Protein 4BA3 (pdb70)

Organism: Mus musculus (NCBI:txid10090)

Solvent-accessible surface area: 18874 Å² total

Secondary structure (P-SEA, 3-state):
ccccccccaaaaaaaaacccaaaaaaaaaaaaaaaacccccaaaaaaaacaaaaaaaaaaccccaaaaaaaaaaaaaaaaccaaaaaaaaaacaaaaaaaacccccaaaaaaaaaaaaaaaaccaaaaaaaaaacaaaaaaaaacccccccccaaaaaaaaaaaaaaaccccccccaaaaaaaaaaaaaaaacccaaaaaaaaaaaaaaacccaaaaaaaaaacaaaaaaaaaacccaaaaaaaaaaaaaaaaccaaaaaaaaaaccccaaaaaaacccaaaaaaaaaaaaaaaaccaaaaaaaaaacaaaaaaaaaacccaaaaaaaaaaaaaaaacccaaaaaaaaaacaaaaaaaacccccaaaaaaaaaaaaaaaaaaaaacaaaaaaaaaaaaaaaaaaaaaaacccaaaaaaaaaaaaccc/cccccc

Sequence (433 aa):
NQGTVNWSVEDIVKGINSNNLESQLQATQAARKLLSREKQPPIDNIIRAGLIPKFVSFLGKTDCSPIQFESAWALTNIASGTSEQTKAVVDGGAIPAFISLLASPHAHISEQAVWALGNIAGDGSAFRDLVIKHGAIDPLLALLAVPDLSTLACGYLRNLTWTLSNLCRNKNPAPPLDAVEQILPTLVRLLHHNDPEVLADSCWAISYLTDGPNERIEMVVKKGVVPQLVKLLGATELPIVTPALRAIGNIVTGTDEQTQKVIDAGALAVFPSLLTNPKTNIQKEATWTMSNITAGRQDQIQQVVNHGLVPFLVGVLSKADFKTQKEAAWAITNYTSGGTVEQIVYLVHCGIIEPLMNLLSAKDTKIIQVILDAISNIFQAAEKLGETEKLSIMIEECGGLDKIEALQRHENESVYKASLNLIEKYFLGKRKY

InterPro domains:
  IPR000225 Armadillo [PF00514] (109-149)
  IPR000225 Armadillo [PF00514] (151-190)
  IPR000225 Armadillo [PF00514] (248-280)
  IPR000225 Armadillo [PF00514] (283-321)
  IPR000225 Armadillo [PF00514] (324-364)
  IPR000225 Armadillo [PF00514] (367-405)
  IPR000225 Armadillo [PF00514] (410-447)
  IPR000225 Armadillo [PS50176] (119-162)
  IPR000225 Armadillo [PS50176] (162-204)
  IPR000225 Armadillo [PS50176] (204-230)
  IPR000225 Armadillo [PS50176] (251-293)
  IPR000225 Armadillo [PS50176] (293-335)
  IPR000225 Armadillo [PS50176] (335-377)
  IPR000225 Armadillo [SM00185] (108-149)
  IPR000225 Armadillo [SM00185] (151-191)
  IPR000225 Armadillo [SM00185] (193-231)
  IPR000225 Armadillo [SM00185] (241-280)
  IPR000225 Armadillo [SM00185] (282-322)
  IPR000225 Armadillo [SM00185] (324-364)
  IPR000225 Armadillo [SM00185] (366-406)

Radius of gyration: 27.97 Å; Cα contacts (8 Å, |Δi|>4): 649; chains: 2; bounding box: 37×76×72 Å

GO terms:
  GO:0010494 cytoplasmic stress granule (C, IDA)
  GO:0005515 protein binding (F, IPI)
  GO:0061608 nuclear import signal receptor activity (F, IDA)
  GO:0006606 protein import into nucleus (P, IDA)
  GO:1903902 positive regulation of viral life cycle (P, IMP)
  GO:0075506 entry of viral genome into host nucleus through nuclear pore complex via importin (P, IMP)
  GO:0005654 nucleoplasm (C, TAS)
  GO:0005829 cytosol (C, TAS)
  GO:0140297 DNA-binding transcription factor binding (F, IPI)
  GO:0098978 glutamatergic synapse (C, IDA)
  GO:0098978 glutamatergic synapse (C, IMP)
  GO:0014069 postsynaptic density (C, IDA)
  GO:0099527 postsynapse to nucleus signaling pathway (P, IDA)
  GO:0099527 postsynapse to nucleus signaling pathway (P, IMP)
  GO:0014069 postsynaptic density (C, IEP)

B-factor: mean 40.51, std 19.0, range [18.35, 139.95]

Foldseek 3Di:
DCQLEPDDLVCLLVQLPDPDPVSPLSSLLSLLNLLPDPPDRPLVSNLVSVCLLSLLVQCPPLVDVSSVLSSLSNLLSQLQDALVSVVSNVVSVNLLSLLVQCPPPDLSSNLSSLSSLLSQLLNADVSLQVSVVSPNLVSLVVVVPDPDNVVDDPSSLLSSLSSLLSNQAYPPPGHDPVSCLSCQVSLLVLCPDDDPSSVLSSLSSLLSQLQDALVSLCSNVVVVCLLSLLVQCPDPDPSNVLSSLSNLLSQLLHALVSVVSNVVSPNLLSLVCQCVPPPQSSNQSSLLSLLSQLLHAQVSLVSCVVSVNLLSLLVQLQDGDVSSVLSSLSSLLSNLVHYDLVSLVVSVVSPNQLSLLVCLPDPDPSSVLSSLSSLVSSCVSCVVVVCLQVVVVVCVVSVSLVSLVVQCVDPDPSSNVSSVCSVVPRD/DPDDDD

Nearest PDB structures (foldseek):
  6d7n-assembly1_B  TM=1.001E+00  e=2.703E-53  Panicum virgatum
  6d7m-assembly1_B  TM=1.001E+00  e=4.621E-53  Mus musculus
  5gxw-assembly1_A  TM=1.000E+00  e=5.680E-53  Mus musculus
  6p6e-assembly1_A  TM=1.001E+00  e=6.980E-53  Mus musculus
  3tpo-assembly1_A  TM=1.001E+00  e=8.639E-52  Mus musculus

CATH classification: 1.25.10.10

Structure (mmCIF, N/CA/C/O backbone):
data_4BA3
#
_entry.id   4BA3
#
_cell.length_a   78.829
_cell.length_b   90.090
_cell.length_c   99.427
_cell.angle_alpha   90.00
_cell.angle_beta   90.00
_cell.angle_gamma   90.00
#
_symmetry.space_group_name_H-M   'P 21 21 21'
#
loop_
_entity.id
_entity.type
_entity.pdbx_description
1 polymer 'IMPORTIN SUBUNIT ALPHA-2'
2 polymer A89NLS
3 water water
#
loop_
_atom_site.group_PDB
_atom_site.id
_atom_site.type_symbol
_atom_site.label_atom_id
_atom_site.label_alt_id
_atom_site.label_comp_id
_atom_site.label_asym_id
_atom_site.label_entity_id
_atom_site.label_seq_id
_atom_site.pdbx_PDB_ins_code
_atom_site.Cartn_x
_atom_site.Cartn_y
_atom_site.Cartn_z
_atom_site.occupancy
_atom_site.B_iso_or_equiv
_atom_site.auth_seq_id
_atom_site.auth_comp_id
_atom_site.auth_asym_id
_atom_site.auth_atom_id
_atom_site.pdbx_PDB_model_num
ATOM 1 N N . ASN A 1 37 ? 8.212 -12.473 21.630 1.00 75.64 70 ASN A N 1
ATOM 2 C CA . ASN A 1 37 ? 7.304 -13.610 21.771 1.00 75.38 70 ASN A CA 1
ATOM 3 C C . ASN A 1 37 ? 7.212 -14.388 20.436 1.00 78.66 70 ASN A C 1
ATOM 4 O O . ASN A 1 37 ? 6.368 -14.078 19.590 1.00 78.52 70 ASN A O 1
ATOM 9 N N . GLN A 1 38 ? 8.083 -15.411 20.264 1.00 73.87 71 GLN A N 1
ATOM 10 C CA . GLN A 1 38 ? 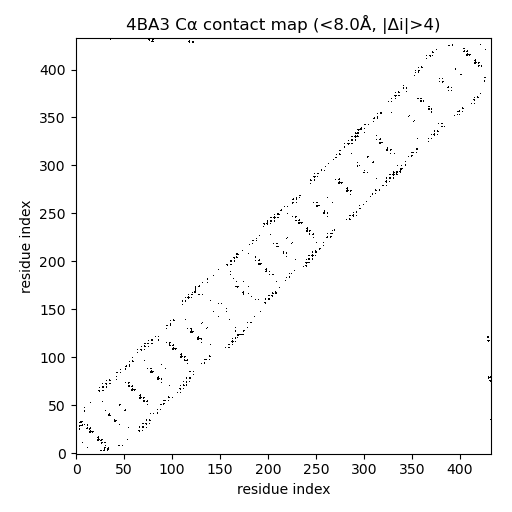8.146 -16.263 19.063 1.00 72.90 71 GLN A CA 1
ATOM 11 C C . GLN A 1 38 ? 6.873 -17.132 18.894 1.00 73.05 71 GLN A C 1
ATOM 12 O O . GLN A 1 38 ? 6.593 -17.609 17.787 1.00 72.35 71 GLN A O 1
ATOM 18 N N . GLY A 1 39 ? 6.121 -17.303 19.987 1.00 66.35 72 GLY A N 1
ATOM 19 C CA . GLY A 1 39 ? 4.875 -18.060 20.025 1.00 64.39 72 GLY A CA 1
ATOM 20 C C . GLY A 1 39 ? 3.716 -17.441 19.265 1.00 64.05 72 GLY A C 1
ATOM 21 O O . GLY A 1 39 ? 2.744 -18.141 18.969 1.00 62.82 72 GLY A O 1
ATOM 22 N N . THR A 1 40 ? 3.794 -16.124 18.951 1.00 58.33 73 THR A N 1
ATOM 23 C CA . THR A 1 40 ? 2.746 -15.394 18.210 1.00 57.05 73 THR A CA 1
ATOM 24 C C . THR A 1 40 ? 3.247 -14.976 16.801 1.00 60.07 73 THR A C 1
ATOM 25 O O . THR A 1 40 ? 2.651 -14.104 16.160 1.00 58.93 73 THR A O 1
ATOM 29 N N . VAL A 1 41 ? 4.325 -15.625 16.316 1.00 56.41 74 VAL A N 1
ATOM 30 C CA . VAL A 1 41 ? 4.925 -15.325 15.015 1.00 55.79 74 VAL A CA 1
ATOM 31 C C . VAL A 1 41 ? 4.398 -16.312 13.950 1.00 57.43 74 VAL A C 1
ATOM 32 O O . VAL A 1 41 ? 4.320 -17.522 14.191 1.00 56.67 74 VAL A O 1
ATOM 36 N N . ASN A 1 42 ? 4.022 -15.750 12.777 1.00 52.06 75 ASN A N 1
ATOM 37 C CA . ASN A 1 42 ? 3.553 -16.418 11.562 1.00 50.49 75 ASN A CA 1
ATOM 38 C C . ASN A 1 42 ? 2.301 -17.292 11.776 1.00 48.64 75 ASN A C 1
ATOM 39 O O . ASN A 1 42 ? 2.218 -18.399 11.234 1.00 48.42 75 ASN A O 1
ATOM 44 N N . TRP A 1 43 ? 1.306 -16.779 12.520 1.00 40.28 76 TRP A N 1
ATOM 45 C CA . TRP A 1 43 ? 0.041 -17.494 12.685 1.00 37.22 76 TRP A CA 1
ATOM 46 C C . TRP A 1 43 ? -0.781 -17.356 11.423 1.00 40.46 76 TRP A C 1
ATOM 47 O O . TRP A 1 43 ? -0.653 -16.356 10.711 1.00 39.54 76 TRP A O 1
ATOM 58 N N . SER A 1 44 ? -1.662 -18.318 11.173 1.00 37.03 77 SER A N 1
ATOM 59 C CA . SER A 1 44 ? -2.616 -18.236 10.080 1.00 36.39 77 SER A CA 1
ATOM 60 C C . SER A 1 44 ? -3.813 -17.420 10.577 1.00 39.14 77 SER A C 1
ATOM 61 O O . SER A 1 44 ? -4.007 -17.302 11.800 1.00 37.87 77 SER A O 1
ATOM 64 N N . VAL A 1 45 ? -4.621 -16.872 9.646 1.00 34.85 78 VAL A N 1
ATOM 65 C CA . VAL A 1 45 ? -5.813 -16.082 9.975 1.00 33.96 78 VAL A CA 1
ATOM 66 C C . VAL A 1 45 ? -6.809 -16.981 10.744 1.00 37.49 78 VAL A C 1
ATOM 67 O O . VAL A 1 45 ? -7.411 -16.535 11.727 1.00 36.73 78 VAL A O 1
ATOM 71 N N . GLU A 1 46 ? -6.935 -18.250 10.313 1.00 34.09 79 GLU A N 1
ATOM 72 C CA . GLU A 1 46 ? -7.798 -19.278 10.910 1.00 33.98 79 GLU A CA 1
ATOM 73 C C . GLU A 1 46 ? -7.492 -19.447 12.421 1.00 35.87 79 GLU A C 1
ATOM 74 O O . GLU A 1 46 ? -8.422 -19.465 13.222 1.00 36.54 79 GLU A O 1
ATOM 80 N N . ASP A 1 47 ? -6.199 -19.534 12.794 1.00 31.23 80 ASP A N 1
ATOM 81 C CA . ASP A 1 47 ? -5.744 -19.679 14.186 1.00 30.78 80 ASP A CA 1
ATOM 82 C C . ASP A 1 47 ? -6.018 -18.402 15.000 1.00 33.58 80 ASP A C 1
ATOM 83 O O . ASP A 1 47 ? -6.457 -18.490 16.151 1.00 32.82 80 ASP A O 1
ATOM 88 N N . ILE A 1 48 ? -5.835 -17.224 14.376 1.00 29.28 81 ILE A N 1
ATOM 89 C CA . ILE A 1 48 ? -6.110 -15.925 15.007 1.00 28.28 81 ILE A CA 1
ATOM 90 C C . ILE A 1 48 ? -7.595 -15.866 15.357 1.00 30.91 81 ILE A C 1
ATOM 91 O O . ILE A 1 48 ? -7.931 -15.523 16.489 1.00 30.04 81 ILE A O 1
ATOM 96 N N . VAL A 1 49 ? -8.473 -16.294 14.418 1.00 28.85 82 VAL A N 1
ATOM 97 C CA . VAL A 1 49 ? -9.932 -16.332 14.603 1.00 28.51 82 VAL A CA 1
ATOM 98 C C . VAL A 1 49 ? -10.282 -17.263 15.778 1.00 31.79 82 VAL A C 1
ATOM 99 O O . VAL A 1 49 ? -11.089 -16.891 16.633 1.00 30.73 82 VAL A O 1
ATOM 103 N N . LYS A 1 50 ? -9.662 -18.459 15.823 1.00 28.98 83 LYS A N 1
ATOM 104 C CA . LYS A 1 50 ? -9.918 -19.449 16.882 1.00 28.47 83 LYS A CA 1
ATOM 105 C C . LYS A 1 50 ? -9.569 -18.881 18.261 1.00 29.46 83 LYS A C 1
ATOM 106 O O . LYS A 1 50 ? -10.358 -19.021 19.184 1.00 29.28 83 LYS A O 1
ATOM 112 N N . GLY A 1 51 ? -8.431 -18.207 18.368 1.00 26.54 84 GLY A N 1
ATOM 113 C CA . GLY A 1 51 ? -8.001 -17.571 19.608 1.00 26.92 84 GLY A CA 1
ATOM 114 C C . GLY A 1 51 ? -8.888 -16.418 20.038 1.00 31.40 84 GLY A C 1
ATOM 115 O O . GLY A 1 51 ? -9.272 -16.323 21.208 1.00 30.38 84 GLY A O 1
ATOM 116 N N . ILE A 1 52 ? -9.256 -15.548 19.086 1.00 29.45 85 ILE A N 1
ATOM 117 C CA . ILE A 1 52 ? -10.088 -14.380 19.375 1.00 29.86 85 ILE A CA 1
ATOM 118 C C . ILE A 1 52 ? -11.532 -14.815 19.725 1.00 34.47 85 ILE A C 1
ATOM 119 O O . ILE A 1 52 ? -12.141 -14.203 20.604 1.00 34.10 85 ILE A O 1
ATOM 124 N N . ASN A 1 53 ? -12.030 -15.916 19.133 1.00 32.08 86 ASN A N 1
ATOM 125 C CA . ASN A 1 53 ? -13.381 -16.397 19.434 1.00 32.82 86 ASN A CA 1
ATOM 126 C C . ASN A 1 53 ? -13.442 -17.289 20.682 1.00 37.86 86 ASN A C 1
ATOM 127 O O . ASN A 1 53 ? -14.542 -17.704 21.060 1.00 38.71 86 ASN A O 1
ATOM 132 N N . SER A 1 54 ? -12.286 -17.572 21.336 1.00 33.27 87 SER A N 1
ATOM 133 C CA . SER A 1 54 ? -12.266 -18.354 22.579 1.00 32.71 87 SER A CA 1
ATOM 134 C C . SER A 1 54 ? -12.885 -17.513 23.694 1.00 38.42 87 SER A C 1
ATOM 135 O O . SER A 1 54 ? -12.969 -16.290 23.564 1.00 38.59 87 SER A O 1
ATOM 138 N N . ASN A 1 55 ? -13.320 -18.125 24.783 1.00 36.59 88 ASN A N 1
ATOM 139 C CA . ASN A 1 55 ? -13.893 -17.280 25.836 1.00 37.49 88 ASN A CA 1
ATOM 140 C C . ASN A 1 55 ? -12.815 -17.025 26.921 1.00 38.61 88 ASN A C 1
ATOM 141 O O . ASN A 1 55 ? -13.125 -16.930 28.112 1.00 39.38 88 ASN A O 1
ATOM 146 N N . ASN A 1 56 ? -11.550 -16.885 26.475 1.00 31.17 89 ASN A N 1
ATOM 147 C CA . ASN A 1 56 ? -10.366 -16.748 27.320 1.00 29.12 89 ASN A CA 1
ATOM 148 C C . ASN A 1 56 ? -9.583 -15.497 26.925 1.00 30.21 89 ASN A C 1
ATOM 149 O O . ASN A 1 56 ? -8.971 -15.447 25.847 1.00 27.67 89 ASN A O 1
ATOM 154 N N . LEU A 1 57 ? -9.588 -14.483 27.820 1.00 27.91 90 LEU A N 1
ATOM 155 C CA . LEU A 1 57 ? -8.923 -13.202 27.586 1.00 27.70 90 LEU A CA 1
ATOM 156 C C . LEU A 1 57 ? -7.446 -13.366 27.218 1.00 30.42 90 LEU A C 1
ATOM 157 O O . LEU A 1 57 ? -6.970 -12.655 26.329 1.00 29.76 90 LEU A O 1
ATOM 162 N N . GLU A 1 58 ? -6.730 -14.300 27.880 1.00 26.41 91 GLU A N 1
ATOM 163 C CA . GLU A 1 58 ? -5.323 -14.552 27.581 1.00 25.70 91 GLU A CA 1
ATOM 164 C C . GLU A 1 58 ? -5.125 -15.138 26.179 1.00 26.45 91 GLU A C 1
ATOM 165 O O . GLU A 1 58 ? -4.206 -14.716 25.494 1.00 25.22 91 GLU A O 1
ATOM 171 N N . SER A 1 59 ? -5.984 -16.088 25.752 1.00 23.22 92 SER A N 1
ATOM 172 C CA . SER A 1 59 ? -5.936 -16.664 24.400 1.00 22.90 92 SER A CA 1
ATOM 173 C C . SER A 1 59 ? -6.269 -15.579 23.367 1.00 27.07 92 SER A C 1
ATOM 174 O O . SER A 1 59 ? -5.662 -15.534 22.294 1.00 25.83 92 SER A O 1
ATOM 177 N N . GLN A 1 60 ? -7.206 -14.675 23.730 1.00 25.18 93 GLN A N 1
ATOM 178 C CA . GLN A 1 60 ? -7.606 -13.543 22.888 1.00 25.07 93 GLN A CA 1
ATOM 179 C C . GLN A 1 60 ? -6.431 -12.586 22.739 1.00 29.15 93 GLN A C 1
ATOM 180 O O . GLN A 1 60 ? -6.141 -12.147 21.624 1.00 28.60 93 GLN A O 1
ATOM 186 N N . LEU A 1 61 ? -5.712 -12.324 23.852 1.00 25.93 94 LEU A N 1
ATOM 187 C CA . LEU A 1 61 ? -4.540 -11.454 23.848 1.00 25.49 94 LEU A CA 1
ATOM 188 C C . LEU A 1 61 ? -3.442 -12.018 22.930 1.00 28.69 94 LEU A C 1
ATOM 189 O O . LEU A 1 61 ? -2.935 -11.272 22.086 1.00 28.51 94 LEU A O 1
ATOM 194 N N . GLN A 1 62 ? -3.096 -13.312 23.072 1.00 25.09 95 GLN A N 1
ATOM 195 C CA . GLN A 1 62 ? -2.057 -13.947 22.244 1.00 25.46 95 GLN A CA 1
ATOM 196 C C . GLN A 1 62 ? -2.431 -13.934 20.750 1.00 28.07 95 GLN A C 1
ATOM 197 O O . GLN A 1 62 ? -1.571 -13.644 19.912 1.00 27.48 95 GLN A O 1
ATOM 203 N N . ALA A 1 63 ? -3.709 -14.186 20.427 1.00 24.15 96 ALA A N 1
ATOM 204 C CA . ALA A 1 63 ? -4.191 -14.162 19.043 1.00 24.32 96 ALA A CA 1
ATOM 205 C C . ALA A 1 63 ? -4.208 -12.729 18.487 1.00 28.45 96 ALA A C 1
ATOM 206 O O . ALA A 1 63 ? -3.924 -12.550 17.308 1.00 28.60 96 ALA A O 1
ATOM 208 N N . THR A 1 64 ? -4.501 -11.714 19.330 1.00 25.30 97 THR A N 1
ATOM 209 C CA . THR A 1 64 ? -4.502 -10.308 18.886 1.00 25.09 97 THR A CA 1
ATOM 210 C C . THR A 1 64 ? -3.064 -9.883 18.574 1.00 28.63 97 THR A C 1
ATOM 211 O O . THR A 1 64 ? -2.830 -9.254 17.540 1.00 27.52 97 THR A O 1
ATOM 215 N N . GLN A 1 65 ? -2.096 -10.287 19.424 1.00 26.25 98 GLN A N 1
ATOM 216 C CA . GLN A 1 65 ? -0.682 -9.999 19.186 1.00 26.44 98 GLN A CA 1
ATOM 217 C C . GLN A 1 65 ? -0.227 -10.669 17.889 1.00 30.64 98 GLN A C 1
ATOM 218 O O . GLN A 1 65 ? 0.472 -10.043 17.089 1.00 30.29 98 GLN A O 1
ATOM 224 N N . ALA A 1 66 ? -0.654 -11.925 17.669 1.00 27.49 99 ALA A N 1
ATOM 225 C CA . ALA A 1 66 ? -0.372 -12.670 16.448 1.00 27.66 99 ALA A CA 1
ATOM 226 C C . ALA A 1 66 ? -0.918 -11.908 15.221 1.00 31.95 99 ALA A C 1
ATOM 227 O O . ALA A 1 66 ? -0.231 -11.834 14.201 1.00 31.31 99 ALA A O 1
ATOM 229 N N . ALA A 1 67 ? -2.135 -11.316 15.343 1.00 28.69 100 ALA A N 1
ATOM 230 C CA . ALA A 1 67 ? -2.753 -10.508 14.280 1.00 28.39 100 ALA A CA 1
ATOM 231 C C . ALA A 1 67 ? -1.952 -9.228 14.021 1.00 32.75 100 ALA A C 1
ATOM 232 O O . ALA A 1 67 ? -1.716 -8.892 12.854 1.00 32.34 100 ALA A O 1
ATOM 234 N N . ARG A 1 68 ? -1.503 -8.527 15.085 1.00 29.88 101 ARG A N 1
ATOM 235 C CA . ARG A 1 68 ? -0.745 -7.303 14.843 1.00 30.84 101 ARG A CA 1
ATOM 236 C C . ARG A 1 68 ? 0.612 -7.618 14.202 1.00 34.88 101 ARG A C 1
ATOM 237 O O . ARG A 1 68 ? 1.085 -6.812 13.411 1.00 34.03 101 ARG A O 1
ATOM 245 N N . LYS A 1 69 ? 1.211 -8.786 14.510 1.00 32.52 102 LYS A N 1
ATOM 246 C CA . LYS A 1 69 ? 2.494 -9.181 13.916 1.00 32.15 102 LYS A CA 1
ATOM 247 C C . LYS A 1 69 ? 2.309 -9.463 12.423 1.00 35.24 102 LYS A C 1
ATOM 248 O O . LYS A 1 69 ? 3.135 -9.012 11.635 1.00 35.46 102 LYS A O 1
ATOM 254 N N . LEU A 1 70 ? 1.192 -10.127 12.034 1.00 32.13 103 LEU A N 1
ATOM 255 C CA . LEU A 1 70 ? 0.827 -10.372 10.628 1.00 32.35 103 LEU A CA 1
ATOM 256 C C . LEU A 1 70 ? 0.618 -9.047 9.887 1.00 36.20 103 LEU A C 1
ATOM 257 O O . LEU A 1 70 ? 1.136 -8.856 8.787 1.00 35.24 103 LEU A O 1
ATOM 262 N N . LEU A 1 71 ? -0.121 -8.122 10.521 1.00 33.13 104 LEU A N 1
ATOM 263 C CA . LEU A 1 71 ? -0.460 -6.817 9.964 1.00 32.93 104 LEU A CA 1
ATOM 264 C C . LEU A 1 71 ? 0.730 -5.855 9.929 1.00 39.03 104 LEU A C 1
ATOM 265 O O . LEU A 1 71 ? 0.646 -4.841 9.243 1.00 38.63 104 LEU A O 1
ATOM 270 N N . SER A 1 72 ? 1.840 -6.169 10.620 1.00 37.91 105 SER A N 1
ATOM 271 C CA . SER A 1 72 ? 3.004 -5.281 10.603 1.00 38.94 105 SER A CA 1
ATOM 272 C C . SER A 1 72 ? 4.193 -5.864 9.791 1.00 46.19 105 SER A C 1
ATOM 273 O O . SER A 1 72 ? 5.285 -5.293 9.820 1.00 45.64 105 SER A O 1
ATOM 276 N N . ARG A 1 73 ? 3.962 -6.945 9.013 1.00 45.81 106 ARG A N 1
ATOM 277 C CA . ARG A 1 73 ? 5.007 -7.522 8.161 1.00 46.84 106 ARG A CA 1
ATOM 278 C C . ARG A 1 73 ? 5.163 -6.633 6.903 1.00 54.37 106 ARG A C 1
ATOM 279 O O . ARG A 1 73 ? 4.170 -6.079 6.413 1.00 53.66 106 ARG A O 1
ATOM 287 N N . GLU A 1 74 ? 6.411 -6.469 6.417 1.00 53.55 107 GLU A N 1
ATOM 288 C CA . GLU A 1 74 ? 6.717 -5.594 5.283 1.00 54.58 107 GLU A CA 1
ATOM 289 C C . GLU A 1 74 ? 6.095 -6.087 3.963 1.00 59.35 107 GLU A C 1
ATOM 290 O O . GLU A 1 74 ? 5.519 -5.269 3.238 1.00 59.30 107 GLU A O 1
ATOM 296 N N . LYS A 1 75 ? 6.144 -7.385 3.701 1.00 55.78 108 LYS A N 1
ATOM 297 C CA . LYS A 1 75 ? 5.544 -7.944 2.497 1.00 55.44 108 LYS A CA 1
ATOM 298 C C . LYS A 1 75 ? 4.043 -8.179 2.622 1.00 57.27 108 LYS A C 1
ATOM 299 O O . LYS A 1 75 ? 3.600 -8.999 3.409 1.00 56.71 108 LYS A O 1
ATOM 305 N N . GLN A 1 76 ? 3.279 -7.451 1.820 1.00 52.47 109 GLN A N 1
ATOM 306 C CA . GLN A 1 76 ? 1.828 -7.593 1.726 1.00 51.59 109 GLN A CA 1
ATOM 307 C C . GLN A 1 76 ? 1.122 -8.238 2.917 1.00 52.57 109 GLN A C 1
ATOM 308 O O . GLN A 1 76 ? 0.686 -9.380 2.845 1.00 52.24 109 GLN A O 1
ATOM 314 N N . PRO A 1 77 ? 0.987 -7.480 3.997 1.00 46.36 110 PRO A N 1
ATOM 315 C CA . PRO A 1 77 ? 0.210 -7.907 5.164 1.00 44.75 110 PRO A CA 1
ATOM 316 C C . PRO A 1 77 ? -1.230 -8.203 4.777 1.00 44.24 110 PRO A C 1
ATOM 317 O O . PRO A 1 77 ? -1.793 -7.477 3.975 1.00 43.66 110 PRO A O 1
ATOM 321 N N . PRO A 1 78 ? -1.811 -9.256 5.338 1.00 37.88 111 PRO A N 1
ATOM 322 C CA . PRO A 1 78 ? -3.144 -9.712 4.905 1.00 36.32 111 PRO A CA 1
ATOM 323 C C . PRO A 1 78 ? -4.298 -8.898 5.503 1.00 37.46 111 PRO A C 1
ATOM 324 O O . PRO A 1 78 ? -5.146 -9.451 6.209 1.00 36.96 111 PRO A O 1
ATOM 328 N N . ILE A 1 79 ? -4.367 -7.598 5.166 1.00 32.26 112 ILE A N 1
ATOM 329 C CA . ILE A 1 79 ? -5.400 -6.697 5.693 1.00 30.93 112 ILE A CA 1
ATOM 330 C C . ILE A 1 79 ? -6.803 -7.181 5.295 1.00 32.32 112 ILE A C 1
ATOM 331 O O . ILE A 1 79 ? -7.650 -7.318 6.178 1.00 30.17 112 ILE A O 1
ATOM 336 N N . ASP A 1 80 ? -7.049 -7.454 3.988 1.00 30.44 113 ASP A N 1
ATOM 337 C CA . ASP A 1 80 ? -8.369 -7.895 3.510 1.00 30.69 113 ASP A CA 1
ATOM 338 C C . ASP A 1 80 ? -8.794 -9.240 4.118 1.00 34.01 113 ASP A C 1
ATOM 339 O O . ASP A 1 80 ? -9.971 -9.400 4.449 1.00 34.13 113 ASP A O 1
ATOM 344 N N . ASN A 1 81 ? -7.849 -10.171 4.320 1.00 30.11 114 ASN A N 1
ATOM 345 C CA . ASN A 1 81 ? -8.155 -11.467 4.945 1.00 29.98 114 ASN A CA 1
ATOM 346 C C . ASN A 1 81 ? -8.593 -11.277 6.413 1.00 31.96 114 ASN A C 1
ATOM 347 O O . ASN A 1 81 ? -9.543 -11.926 6.846 1.00 32.20 114 ASN A O 1
ATOM 352 N N . ILE A 1 82 ? -7.948 -10.335 7.149 1.00 27.32 115 ILE A N 1
ATOM 353 C CA . ILE A 1 82 ? -8.297 -10.001 8.543 1.00 25.83 115 ILE A CA 1
ATOM 354 C C . ILE A 1 82 ? -9.702 -9.353 8.573 1.00 29.29 115 ILE A C 1
ATOM 355 O O . ILE A 1 82 ? -10.505 -9.700 9.445 1.00 28.71 115 ILE A O 1
ATOM 360 N N . ILE A 1 83 ? -10.004 -8.434 7.615 1.00 25.67 116 ILE A N 1
ATOM 361 C CA . ILE A 1 83 ? -11.320 -7.775 7.530 1.00 25.18 116 ILE A CA 1
ATOM 362 C C . ILE A 1 83 ? -12.399 -8.828 7.234 1.00 30.89 116 ILE A C 1
ATOM 363 O O . ILE A 1 83 ? -13.414 -8.880 7.945 1.00 29.03 116 ILE A O 1
ATOM 368 N N . ARG A 1 84 ? -12.175 -9.663 6.187 1.00 30.57 117 ARG A N 1
ATOM 369 C CA . ARG A 1 84 ? -13.121 -10.710 5.769 1.00 31.72 117 ARG A CA 1
ATOM 370 C C . ARG A 1 84 ? -13.401 -11.714 6.896 1.00 36.49 117 ARG A C 1
ATOM 371 O O . ARG A 1 84 ? -14.545 -12.161 7.022 1.00 36.48 117 ARG A O 1
ATOM 379 N N . ALA A 1 85 ? -12.400 -11.977 7.780 1.00 32.53 118 ALA A N 1
ATOM 380 C CA . ALA A 1 85 ? -12.574 -12.877 8.933 1.00 32.11 118 ALA A CA 1
ATOM 381 C C . ALA A 1 85 ? -13.496 -12.270 10.027 1.00 33.96 118 ALA A C 1
ATOM 382 O O . ALA A 1 85 ? -13.839 -12.964 10.989 1.00 34.36 118 ALA A O 1
ATOM 384 N N . GLY A 1 86 ? -13.920 -11.014 9.843 1.00 27.37 119 GLY A N 1
ATOM 385 C CA . GLY A 1 86 ? -14.798 -10.302 10.770 1.00 25.98 119 GLY A CA 1
ATOM 386 C C . GLY A 1 86 ? -14.118 -9.910 12.071 1.00 28.77 119 GLY A C 1
ATOM 387 O O . GLY A 1 86 ? -14.788 -9.769 13.097 1.00 29.10 119 GLY A O 1
ATOM 388 N N . LEU A 1 87 ? -12.788 -9.703 12.045 1.00 24.95 120 LEU A N 1
ATOM 389 C CA . LEU A 1 87 ? -12.017 -9.401 13.256 1.00 25.15 120 LEU A CA 1
ATOM 390 C C . LEU A 1 87 ? -12.081 -7.932 13.746 1.00 30.50 120 LEU A C 1
ATOM 391 O O . LEU A 1 87 ? -11.811 -7.707 14.931 1.00 29.90 120 LEU A O 1
ATOM 396 N N . ILE A 1 88 ? -12.442 -6.949 12.877 1.00 26.20 121 ILE A N 1
ATOM 397 C CA . ILE A 1 88 ? -12.482 -5.535 13.292 1.00 26.54 121 ILE A CA 1
ATOM 398 C C . ILE A 1 88 ? -13.423 -5.310 14.498 1.00 29.91 121 ILE A C 1
ATOM 399 O O . ILE A 1 88 ? -12.949 -4.691 15.449 1.00 28.77 121 ILE A O 1
ATOM 404 N N . PRO A 1 89 ? -14.699 -5.799 14.544 1.00 28.52 122 PRO A N 1
ATOM 405 C CA . PRO A 1 89 ? -15.534 -5.528 15.735 1.00 28.38 122 PRO A CA 1
ATOM 406 C C . PRO A 1 89 ? -14.939 -6.084 17.034 1.00 29.93 122 PRO A C 1
ATOM 407 O O . PRO A 1 89 ? -15.138 -5.491 18.094 1.00 28.62 122 PRO A O 1
ATOM 411 N N . LYS A 1 90 ? -14.198 -7.196 16.949 1.00 26.01 123 LYS A N 1
ATOM 412 C CA . LYS A 1 90 ? -13.546 -7.815 18.108 1.00 25.60 123 LYS A CA 1
ATOM 413 C C . LYS A 1 90 ? -12.395 -6.936 18.611 1.00 26.90 123 LYS A C 1
ATOM 414 O O . LYS A 1 90 ? -12.330 -6.672 19.815 1.00 25.73 123 LYS A O 1
ATOM 420 N N . PHE A 1 91 ? -11.523 -6.450 17.698 1.00 23.57 124 PHE A N 1
ATOM 421 C CA . PHE A 1 91 ? -10.420 -5.541 18.053 1.00 24.01 124 PHE A CA 1
ATOM 422 C C . PHE A 1 91 ? -10.955 -4.261 18.701 1.00 27.40 124 PHE A C 1
ATOM 423 O O . PHE A 1 91 ? -10.406 -3.817 19.710 1.00 27.25 124 PHE A O 1
ATOM 431 N N . VAL A 1 92 ? -12.040 -3.682 18.136 1.00 23.38 125 VAL A N 1
ATOM 432 C CA . VAL A 1 92 ? -12.673 -2.471 18.673 1.00 22.85 125 VAL A CA 1
ATOM 433 C C . VAL A 1 92 ? -13.175 -2.744 20.118 1.00 27.20 125 VAL A C 1
ATOM 434 O O . VAL A 1 92 ? -12.957 -1.899 20.981 1.00 26.80 125 VAL A O 1
ATOM 438 N N . SER A 1 93 ? -13.805 -3.911 20.394 1.00 26.10 126 SER A N 1
ATOM 439 C CA . SER A 1 93 ? -14.252 -4.208 21.764 1.00 27.22 126 SER A CA 1
ATOM 440 C C . SER A 1 93 ? -13.048 -4.347 22.723 1.00 31.28 126 SER A C 1
ATOM 441 O O . SER A 1 93 ? -13.145 -3.923 23.871 1.00 33.72 126 SER A O 1
ATOM 444 N N . PHE A 1 94 ? -11.909 -4.854 22.233 1.00 25.94 127 PHE A N 1
ATOM 445 C CA . PHE A 1 94 ? -10.680 -5.005 23.024 1.00 25.19 127 PHE A CA 1
ATOM 446 C C . PHE A 1 94 ? -10.071 -3.643 23.404 1.00 29.34 127 PHE A C 1
ATOM 447 O O . PHE A 1 94 ? -9.368 -3.566 24.409 1.00 27.69 127 PHE A O 1
ATOM 455 N N . LEU A 1 95 ? -10.374 -2.605 22.635 1.00 26.52 128 LEU A N 1
ATOM 456 C CA . LEU A 1 95 ? -9.917 -1.260 22.940 1.00 26.10 128 LEU A CA 1
ATOM 457 C C . LEU A 1 95 ? -10.504 -0.781 24.259 1.00 32.57 128 LEU A C 1
ATOM 458 O O . LEU A 1 95 ? -9.909 0.029 24.940 1.00 32.72 128 LEU A O 1
ATOM 463 N N . GLY A 1 96 ? -11.676 -1.294 24.607 1.00 30.52 129 GLY A N 1
ATOM 464 C CA . GLY A 1 96 ? -12.353 -0.893 25.818 1.00 31.53 129 GLY A CA 1
ATOM 465 C C . GLY A 1 96 ? -11.992 -1.701 27.050 1.00 37.59 129 GLY A C 1
ATOM 466 O O . GLY A 1 96 ? -12.548 -1.475 28.107 1.00 38.93 129 GLY A O 1
ATOM 467 N N . LYS A 1 97 ? -11.050 -2.625 26.914 1.00 33.48 130 LYS A N 1
ATOM 468 C CA . LYS A 1 97 ? -10.625 -3.483 28.018 1.00 32.85 130 LYS A CA 1
ATOM 469 C C . LYS A 1 97 ? -9.616 -2.836 28.965 1.00 35.29 130 LYS A C 1
ATOM 470 O O . LYS A 1 97 ? -8.453 -3.182 28.968 1.00 32.97 130 LYS A O 1
ATOM 476 N N . THR A 1 98 ? -10.087 -1.908 29.778 1.00 34.59 131 THR A N 1
ATOM 477 C CA . THR A 1 98 ? -9.241 -1.183 30.707 1.00 35.67 131 THR A CA 1
ATOM 478 C C . THR A 1 98 ? -8.427 -2.090 31.625 1.00 41.11 131 THR A C 1
ATOM 479 O O . THR A 1 98 ? -7.305 -1.772 31.974 1.00 39.11 131 THR A O 1
ATOM 483 N N . ASP A 1 99 ? -9.002 -3.226 31.994 1.00 40.39 132 ASP A N 1
ATOM 484 C CA . ASP A 1 99 ? -8.354 -4.171 32.893 1.00 40.98 132 ASP A CA 1
ATOM 485 C C . ASP A 1 99 ? -7.213 -4.924 32.237 1.00 42.17 132 ASP A C 1
ATOM 486 O O . ASP A 1 99 ? -6.376 -5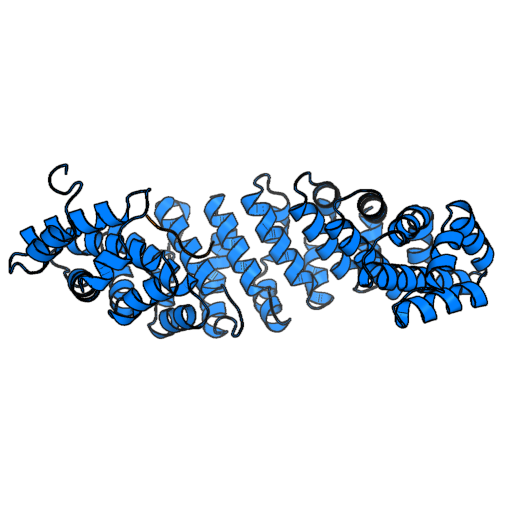.484 32.921 1.00 42.63 132 ASP A O 1
ATOM 491 N N . CYS A 1 100 ? -7.191 -4.957 30.913 1.00 35.20 133 CYS A N 1
ATOM 492 C CA . CYS A 1 100 ? -6.124 -5.636 30.196 1.00 33.21 133 CYS A CA 1
ATOM 493 C C . CYS A 1 100 ? -5.441 -4.702 29.212 1.00 37.61 133 CYS A C 1
ATOM 494 O O . CYS A 1 100 ? -5.761 -4.680 28.033 1.00 37.60 133 CYS A O 1
ATOM 497 N N . SER A 1 101 ? -4.487 -3.939 29.715 1.00 32.74 134 SER A N 1
ATOM 498 C CA . SER A 1 101 ? -3.806 -2.947 28.914 1.00 32.18 134 SER A CA 1
ATOM 499 C C . SER A 1 101 ? -3.065 -3.508 27.693 1.00 34.97 134 SER A C 1
ATOM 500 O O . SER A 1 101 ? -3.088 -2.881 26.648 1.00 33.25 134 SER A O 1
ATOM 503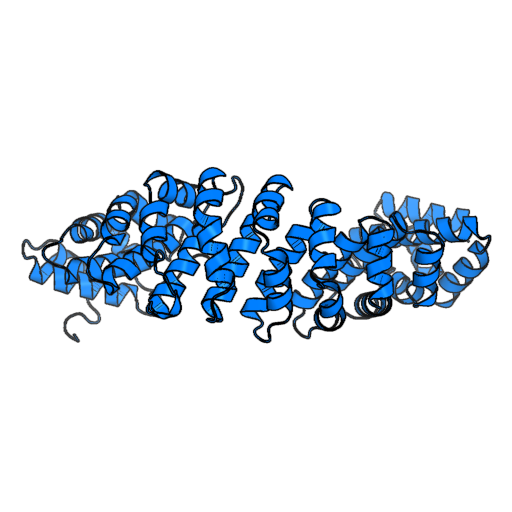 N N . PRO A 1 102 ? -2.424 -4.673 27.802 1.00 31.76 135 PRO A N 1
ATOM 504 C CA . PRO A 1 102 ? -1.755 -5.226 26.609 1.00 31.19 135 PRO A CA 1
ATOM 505 C C . PRO A 1 102 ? -2.722 -5.533 25.451 1.00 32.67 135 PRO A C 1
ATOM 506 O O . PRO A 1 102 ? -2.334 -5.339 24.310 1.00 32.17 135 PRO A O 1
ATOM 510 N N . ILE A 1 103 ? -3.964 -5.989 25.723 1.00 27.81 136 ILE A N 1
ATOM 511 C CA . ILE A 1 103 ? -4.904 -6.273 24.626 1.00 26.46 136 ILE A CA 1
ATOM 512 C C . ILE A 1 103 ? -5.403 -4.939 24.015 1.00 28.12 136 ILE A C 1
ATOM 513 O O . ILE A 1 103 ? -5.688 -4.898 22.822 1.00 25.90 136 ILE A O 1
ATOM 518 N N . GLN A 1 104 ? -5.440 -3.849 24.818 1.00 24.48 137 GLN A N 1
ATOM 519 C CA . GLN A 1 104 ? -5.808 -2.532 24.306 1.00 24.06 137 GLN A CA 1
ATOM 520 C C . GLN A 1 104 ? -4.764 -2.073 23.311 1.00 28.28 137 GLN A C 1
ATOM 521 O O . GLN A 1 104 ? -5.120 -1.593 22.237 1.00 28.16 137 GLN A O 1
ATOM 527 N N . PHE A 1 105 ? -3.476 -2.262 23.658 1.00 25.39 138 PHE A N 1
ATOM 528 C CA . PHE A 1 105 ? -2.333 -1.874 22.840 1.00 25.38 138 PHE A CA 1
ATOM 529 C C . PHE A 1 105 ? -2.240 -2.719 21.566 1.00 28.17 138 PHE A C 1
ATOM 530 O O . PHE A 1 105 ? -2.068 -2.156 20.483 1.00 26.04 138 PHE A O 1
ATOM 538 N N . GLU A 1 106 ? -2.346 -4.057 21.699 1.00 25.31 139 GLU A N 1
ATOM 539 C CA . GLU A 1 106 ? -2.263 -4.976 20.556 1.00 25.56 139 GLU A CA 1
ATOM 540 C C . GLU A 1 106 ? -3.394 -4.727 19.528 1.00 28.14 139 GLU A C 1
ATOM 541 O O . GLU A 1 106 ? -3.133 -4.722 18.322 1.00 27.92 139 GLU A O 1
ATOM 547 N N . SER A 1 107 ? -4.625 -4.508 20.009 1.00 24.31 140 SER A N 1
ATOM 548 C CA . SER A 1 107 ? -5.759 -4.258 19.137 1.00 24.84 140 SER A CA 1
ATOM 549 C C . SER A 1 107 ? -5.657 -2.856 18.530 1.00 27.34 140 SER A C 1
ATOM 550 O O . SER A 1 107 ? -6.004 -2.702 17.362 1.00 26.97 140 SER A O 1
ATOM 553 N N . ALA A 1 108 ? -5.122 -1.861 19.285 1.00 22.48 141 ALA A N 1
ATOM 554 C CA . ALA A 1 108 ? -4.920 -0.502 18.766 1.00 22.07 141 ALA A CA 1
ATOM 555 C C . ALA A 1 108 ? -3.918 -0.513 17.619 1.00 27.53 141 ALA A C 1
ATOM 556 O O . ALA A 1 108 ? -4.163 0.122 16.599 1.00 25.75 141 ALA A O 1
ATOM 558 N N . TRP A 1 109 ? -2.821 -1.288 17.769 1.00 25.80 142 TRP A N 1
ATOM 559 C CA . TRP A 1 109 ? -1.765 -1.415 16.776 1.00 26.26 142 TRP A CA 1
ATOM 560 C C . TRP A 1 109 ? -2.319 -2.136 15.528 1.00 28.31 142 TRP A C 1
ATOM 561 O O . TRP A 1 109 ? -2.096 -1.665 14.406 1.00 26.54 142 TRP A O 1
ATOM 572 N N . ALA A 1 110 ? -3.065 -3.244 15.733 1.00 24.68 143 ALA A N 1
ATOM 573 C CA . ALA A 1 110 ? -3.693 -4.009 14.647 1.00 24.09 143 ALA A CA 1
ATOM 574 C C . ALA A 1 110 ? -4.634 -3.112 13.818 1.00 26.42 143 ALA A C 1
ATOM 575 O O . ALA A 1 110 ? -4.545 -3.097 12.587 1.00 25.00 143 ALA A O 1
ATOM 577 N N . LEU A 1 111 ? -5.500 -2.348 14.500 1.00 22.94 144 LEU A N 1
ATOM 578 C CA . LEU A 1 111 ? -6.447 -1.448 13.845 1.00 22.88 144 LEU A CA 1
ATOM 579 C C . LEU A 1 111 ? -5.732 -0.281 13.152 1.00 26.82 144 LEU A C 1
ATOM 580 O O . LEU A 1 111 ? -6.158 0.117 12.070 1.00 25.49 144 LEU A O 1
ATOM 585 N N . THR A 1 112 ? -4.631 0.219 13.731 1.00 24.39 145 THR A N 1
ATOM 586 C CA . THR A 1 112 ? -3.838 1.297 13.125 1.00 25.17 145 THR A CA 1
ATOM 587 C C . THR A 1 112 ? -3.314 0.842 11.754 1.00 30.04 145 THR A C 1
ATOM 588 O O . THR A 1 112 ? -3.380 1.607 10.794 1.00 29.60 145 THR A O 1
ATOM 592 N N . ASN A 1 113 ? -2.828 -0.403 11.664 1.00 27.63 146 ASN A N 1
ATOM 593 C CA . ASN A 1 113 ? -2.284 -0.930 10.414 1.00 28.13 146 ASN A CA 1
ATOM 594 C C . ASN A 1 113 ? -3.368 -1.192 9.386 1.00 31.55 146 ASN A C 1
ATOM 595 O O . ASN A 1 113 ? -3.127 -0.930 8.210 1.00 33.58 146 ASN A O 1
ATOM 600 N N . ILE A 1 114 ? -4.576 -1.567 9.814 1.00 26.24 147 ILE A N 1
ATOM 601 C CA . ILE A 1 114 ? -5.701 -1.728 8.881 1.00 25.49 147 ILE A CA 1
ATOM 602 C C . ILE A 1 114 ? -6.110 -0.322 8.367 1.00 29.58 147 ILE A C 1
ATOM 603 O O . ILE A 1 114 ? -6.209 -0.136 7.149 1.00 29.74 147 ILE A O 1
ATOM 608 N N . ALA A 1 115 ? -6.259 0.671 9.288 1.00 24.05 148 ALA A N 1
ATOM 609 C CA . ALA A 1 115 ? -6.649 2.055 8.963 1.00 23.59 148 ALA A CA 1
ATOM 610 C C . ALA A 1 115 ? -5.611 2.771 8.074 1.00 28.95 148 ALA A C 1
ATOM 611 O O . ALA A 1 115 ? -5.958 3.732 7.399 1.00 29.37 148 ALA A O 1
ATOM 613 N N . SER A 1 116 ? -4.356 2.291 8.058 1.00 27.02 149 SER A N 1
ATOM 614 C CA . SER A 1 116 ? -3.270 2.833 7.248 1.00 28.05 149 SER A CA 1
ATOM 615 C C . SER A 1 116 ? -3.381 2.435 5.758 1.00 33.63 149 SER A C 1
ATOM 616 O O . SER A 1 116 ? -2.668 3.002 4.937 1.00 32.81 149 SER A O 1
ATOM 619 N N . GLY A 1 117 ? -4.245 1.473 5.438 1.00 32.60 150 GLY A N 1
ATOM 620 C CA . GLY A 1 117 ? -4.419 0.970 4.078 1.00 33.12 150 GLY A CA 1
ATOM 621 C C . GLY A 1 117 ? -5.232 1.850 3.146 1.00 38.21 150 GLY A C 1
ATOM 622 O O . GLY A 1 117 ? -5.102 3.077 3.156 1.00 38.61 150 GLY A O 1
ATOM 623 N N . THR A 1 118 ? -6.078 1.221 2.327 1.00 34.27 151 THR A N 1
ATOM 624 C CA . THR A 1 118 ? -6.915 1.926 1.356 1.00 33.92 151 THR A CA 1
ATOM 625 C C . THR A 1 118 ? -8.112 2.588 2.061 1.00 36.36 151 THR A C 1
ATOM 626 O O . THR A 1 118 ? -8.369 2.304 3.237 1.00 36.09 151 THR A O 1
ATOM 630 N N . SER A 1 119 ? -8.854 3.449 1.339 1.00 31.41 152 SER A N 1
ATOM 631 C CA . SER A 1 119 ? -10.051 4.118 1.861 1.00 31.24 152 SER A CA 1
ATOM 632 C C . SER A 1 119 ? -11.088 3.108 2.333 1.00 33.70 152 SER A C 1
ATOM 633 O O . SER A 1 119 ? -11.722 3.330 3.358 1.00 32.69 152 SER A O 1
ATOM 636 N N . GLU A 1 120 ? -11.244 1.997 1.592 1.00 30.59 153 GLU A N 1
ATOM 637 C CA . GLU A 1 120 ? -12.178 0.924 1.934 1.00 30.41 153 GLU A CA 1
ATOM 638 C C . GLU A 1 120 ? -11.724 0.226 3.248 1.00 29.24 153 GLU A C 1
ATOM 639 O O . GLU A 1 120 ? -12.567 -0.118 4.067 1.00 28.21 153 GLU A O 1
ATOM 645 N N . GLN A 1 121 ? -10.406 0.090 3.453 1.00 25.00 154 GLN A N 1
ATOM 646 C CA . GLN A 1 121 ? -9.799 -0.518 4.640 1.00 24.71 154 GLN A CA 1
ATOM 647 C C . GLN A 1 121 ? -9.929 0.425 5.857 1.00 27.66 154 GLN A C 1
ATOM 648 O O . GLN A 1 121 ? -10.250 -0.050 6.946 1.00 26.05 154 GLN A O 1
ATOM 654 N N . THR A 1 122 ? -9.747 1.755 5.662 1.00 24.15 155 THR A N 1
ATOM 655 C CA . THR A 1 122 ? -9.966 2.741 6.735 1.00 23.36 155 THR A CA 1
ATOM 656 C C . THR A 1 122 ? -11.464 2.784 7.104 1.00 27.60 155 THR A C 1
ATOM 657 O O . THR A 1 122 ? -11.802 2.853 8.289 1.00 26.82 155 THR A O 1
ATOM 661 N N . LYS A 1 123 ? -12.351 2.716 6.082 1.00 24.65 156 LYS A N 1
ATOM 662 C CA . LYS A 1 123 ? -13.807 2.721 6.261 1.00 24.15 156 LYS A CA 1
ATOM 663 C C . LYS A 1 123 ? -14.241 1.530 7.138 1.00 25.84 156 LYS A C 1
ATOM 664 O O . LYS A 1 123 ? -15.035 1.715 8.061 1.00 24.95 156 LYS A O 1
ATOM 670 N N . ALA A 1 124 ? -13.682 0.329 6.884 1.00 23.14 157 ALA A N 1
ATOM 671 C CA . ALA A 1 124 ? -13.991 -0.875 7.675 1.00 23.08 157 ALA A CA 1
ATOM 672 C C . ALA A 1 124 ? -13.666 -0.645 9.186 1.00 25.50 157 ALA A C 1
ATOM 673 O O . ALA A 1 124 ? -14.474 -1.014 10.038 1.00 26.04 157 ALA A O 1
ATOM 675 N N . VAL A 1 125 ? -12.549 0.065 9.493 1.00 21.58 158 VAL A N 1
ATOM 676 C CA . VAL A 1 125 ? -12.144 0.425 10.866 1.00 21.57 158 VAL A CA 1
ATOM 677 C C . VAL A 1 125 ? -13.194 1.396 11.461 1.00 24.78 158 VAL A C 1
ATOM 678 O O . VAL A 1 125 ? -13.719 1.132 12.547 1.00 23.89 158 VAL A O 1
ATOM 682 N N . VAL A 1 126 ? -13.531 2.478 10.723 1.00 20.89 159 VAL A N 1
ATOM 683 C CA . VAL A 1 126 ? -14.534 3.473 11.136 1.00 20.59 159 VAL A CA 1
ATOM 684 C C . VAL A 1 126 ? -15.906 2.781 11.332 1.00 24.75 159 VAL A C 1
ATOM 685 O O . VAL A 1 126 ? -16.552 3.006 12.353 1.00 23.68 159 VAL A O 1
ATOM 689 N N . ASP A 1 127 ? -16.315 1.912 10.378 1.00 23.45 160 ASP A N 1
ATOM 690 C CA . ASP A 1 127 ? -17.588 1.182 10.451 1.00 24.97 160 ASP A CA 1
ATOM 691 C C . ASP A 1 127 ? -17.662 0.276 11.677 1.00 30.41 160 ASP A C 1
ATOM 692 O O . ASP A 1 127 ? -18.757 0.057 12.174 1.00 30.35 160 ASP A O 1
ATOM 697 N N . GLY A 1 128 ? -16.507 -0.165 12.191 1.00 28.08 161 GLY A N 1
ATOM 698 C CA . GLY A 1 128 ? -16.419 -0.981 13.398 1.00 27.74 161 GLY A CA 1
ATOM 699 C C . GLY A 1 128 ? -16.670 -0.218 14.690 1.00 31.48 161 GLY A C 1
ATOM 700 O O . GLY A 1 128 ? -16.730 -0.832 15.758 1.00 31.37 161 GLY A O 1
ATOM 701 N N . GLY A 1 129 ? -16.789 1.116 14.606 1.00 26.76 162 GLY A N 1
ATOM 702 C CA . GLY A 1 129 ? -16.995 1.987 15.766 1.00 25.63 162 GLY A CA 1
ATOM 703 C C . GLY A 1 129 ? -15.696 2.398 16.440 1.00 27.56 162 GLY A C 1
ATOM 704 O O . GLY A 1 129 ? -15.697 2.818 17.603 1.00 26.67 162 GLY A O 1
ATOM 705 N N . ALA A 1 130 ? -14.578 2.300 15.706 1.00 23.15 163 ALA A N 1
ATOM 706 C CA . ALA A 1 130 ? -13.244 2.593 16.242 1.00 22.36 163 ALA A CA 1
ATOM 707 C C . ALA A 1 130 ? -13.005 4.046 16.658 1.00 26.18 163 ALA A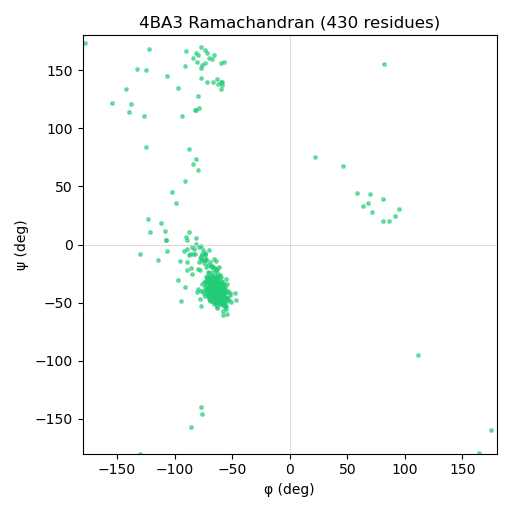 C 1
ATOM 708 O O . ALA A 1 130 ? -12.196 4.251 17.561 1.00 26.47 163 ALA A O 1
ATOM 710 N N . ILE A 1 131 ? -13.645 5.049 16.005 1.00 22.30 164 ILE A N 1
ATOM 711 C CA . ILE A 1 131 ? -13.365 6.464 16.310 1.00 21.47 164 ILE A CA 1
ATOM 712 C C . ILE A 1 131 ? -13.617 6.797 17.819 1.00 25.45 164 ILE A C 1
ATOM 713 O O . ILE A 1 131 ? -12.655 7.238 18.462 1.00 24.57 164 ILE A O 1
ATOM 718 N N . PRO A 1 132 ? -14.839 6.644 18.406 1.00 22.20 165 PRO A N 1
ATOM 719 C CA . PRO A 1 132 ? -14.997 6.984 19.836 1.00 21.75 165 PRO A CA 1
ATOM 720 C C . PRO A 1 132 ? -14.120 6.120 20.758 1.00 25.85 165 PRO A C 1
ATOM 721 O O . PRO A 1 132 ? -13.619 6.621 21.765 1.00 24.12 165 PRO A O 1
ATOM 725 N N . ALA A 1 133 ? -13.892 4.843 20.385 1.00 23.21 166 ALA A N 1
ATOM 726 C CA . ALA A 1 133 ? -13.058 3.933 21.176 1.00 22.82 166 ALA A CA 1
ATOM 727 C C . ALA A 1 133 ? -11.596 4.434 21.212 1.00 26.19 166 ALA A C 1
ATOM 728 O O . ALA A 1 133 ? -10.972 4.395 22.273 1.00 25.71 166 ALA A O 1
ATOM 730 N N . PHE A 1 134 ? -11.082 4.965 20.084 1.00 21.84 167 PHE A N 1
ATOM 731 C CA . PHE A 1 134 ? -9.721 5.508 20.048 1.00 22.01 167 PHE A CA 1
ATOM 732 C C . PHE A 1 134 ? -9.641 6.827 20.813 1.00 26.11 167 PHE A C 1
ATOM 733 O O . PHE A 1 134 ? -8.648 7.064 21.496 1.00 25.77 167 PHE A O 1
ATOM 741 N N . ILE A 1 135 ? -10.688 7.666 20.714 1.00 23.03 168 ILE A N 1
ATOM 742 C CA . ILE A 1 135 ? -10.746 8.954 21.414 1.00 23.14 168 ILE A CA 1
ATOM 743 C C . ILE A 1 135 ? -10.745 8.699 22.928 1.00 27.42 168 ILE A C 1
ATOM 744 O O . ILE A 1 135 ? -10.040 9.410 23.635 1.00 26.71 168 ILE A O 1
ATOM 749 N N . SER A 1 136 ? -11.461 7.660 23.410 1.00 25.07 169 SER A N 1
ATOM 750 C CA . SER A 1 136 ? -11.454 7.297 24.841 1.00 25.68 169 SER A CA 1
ATOM 751 C C . SER A 1 136 ? -10.049 6.857 25.298 1.00 31.00 169 SER A C 1
ATOM 752 O O . SER A 1 136 ? -9.687 7.075 26.448 1.00 32.80 169 SER A O 1
ATOM 755 N N . LEU A 1 137 ? -9.259 6.265 24.391 1.00 26.41 170 LEU A N 1
ATOM 756 C CA . LEU A 1 137 ? -7.913 5.803 24.698 1.00 25.65 170 LEU A CA 1
ATOM 757 C C . LEU A 1 137 ? -6.889 6.943 24.740 1.00 29.28 170 LEU A C 1
ATOM 758 O O . LEU A 1 137 ? -5.773 6.715 25.192 1.00 27.89 170 LEU A O 1
ATOM 763 N N . LEU A 1 138 ? -7.242 8.156 24.286 1.00 26.29 171 LEU A N 1
ATOM 764 C CA . LEU A 1 138 ? -6.302 9.284 24.338 1.00 26.62 171 LEU A CA 1
ATOM 765 C C . LEU A 1 138 ? -5.928 9.651 25.794 1.00 35.08 171 LEU A C 1
ATOM 766 O O . LEU A 1 138 ? -4.783 10.026 26.046 1.00 34.77 171 LEU A O 1
ATOM 771 N N . ALA A 1 139 ? -6.878 9.490 26.739 1.00 35.04 172 ALA A N 1
ATOM 772 C CA . ALA A 1 139 ? -6.689 9.790 28.161 1.00 36.57 172 ALA A CA 1
ATOM 773 C C . ALA A 1 139 ? -6.111 8.586 28.965 1.00 40.66 172 ALA A C 1
ATOM 774 O O . ALA A 1 139 ? -6.071 8.643 30.193 1.00 41.50 172 ALA A O 1
ATOM 776 N N . SER A 1 140 ? -5.644 7.525 28.275 1.00 35.61 173 SER A N 1
ATOM 777 C CA . SER A 1 140 ? -5.054 6.332 28.892 1.00 34.20 173 SER A CA 1
ATOM 778 C C . SER A 1 140 ? -3.803 6.674 29.729 1.00 38.28 173 SER A C 1
ATOM 779 O O . SER A 1 140 ? -2.981 7.481 29.283 1.00 36.12 173 SER A O 1
ATOM 782 N N . PRO A 1 141 ? -3.618 6.037 30.916 1.00 36.47 174 PRO A N 1
ATOM 783 C CA . PRO A 1 141 ? -2.408 6.326 31.722 1.00 36.39 174 PRO A CA 1
ATOM 784 C C . PRO A 1 141 ? -1.141 5.712 31.117 1.00 39.89 174 PRO A C 1
ATOM 785 O O . PRO A 1 141 ? -0.042 6.050 31.546 1.00 39.64 174 PRO A O 1
ATOM 789 N N . HIS A 1 142 ? -1.297 4.809 30.125 1.00 35.89 175 HIS A N 1
ATOM 790 C CA . HIS A 1 142 ? -0.188 4.146 29.449 1.00 35.97 175 HIS A CA 1
ATOM 791 C C . HIS A 1 142 ? 0.164 4.950 28.208 1.00 38.86 175 HIS A C 1
ATOM 792 O O . HIS A 1 142 ? -0.643 5.030 27.276 1.00 38.81 175 HIS A O 1
ATOM 799 N N . ALA A 1 143 ? 1.338 5.602 28.221 1.00 33.59 176 ALA A N 1
ATOM 800 C CA . ALA A 1 143 ? 1.793 6.465 27.126 1.00 32.86 176 ALA A CA 1
ATOM 801 C C . ALA A 1 143 ? 1.832 5.734 25.773 1.00 34.70 176 ALA A C 1
ATOM 802 O O . ALA A 1 143 ? 1.472 6.340 24.759 1.00 33.98 176 ALA A O 1
ATOM 804 N N . HIS A 1 144 ? 2.262 4.452 25.751 1.00 29.64 177 HIS A N 1
ATOM 805 C CA . HIS A 1 144 ? 2.344 3.697 24.500 1.00 30.25 177 HIS A CA 1
ATOM 806 C C . HIS A 1 144 ? 0.937 3.412 23.914 1.00 32.29 177 HIS A C 1
ATOM 807 O O . HIS A 1 144 ? 0.809 3.304 22.697 1.00 31.67 177 HIS A O 1
ATOM 814 N N . ILE A 1 145 ? -0.105 3.349 24.768 1.00 27.70 178 ILE A N 1
ATOM 815 C CA . ILE A 1 145 ? -1.482 3.113 24.328 1.00 27.43 178 ILE A CA 1
ATOM 816 C C . ILE A 1 145 ? -2.048 4.426 23.757 1.00 30.75 178 ILE A C 1
ATOM 817 O O . ILE A 1 145 ? -2.611 4.427 22.654 1.00 28.72 178 ILE A O 1
ATOM 822 N N . SER A 1 146 ? -1.855 5.537 24.494 1.00 26.72 179 SER A N 1
ATOM 823 C CA . SER A 1 146 ? -2.277 6.878 24.112 1.00 27.22 179 SER A CA 1
ATOM 824 C C . SER A 1 146 ? -1.720 7.227 22.726 1.00 29.08 179 SER A C 1
ATOM 825 O O . SER A 1 146 ? -2.477 7.632 21.849 1.00 27.66 179 SER A O 1
ATOM 828 N N . GLU A 1 147 ? -0.402 7.000 22.528 1.00 24.90 180 GLU A N 1
ATOM 829 C CA . GLU A 1 147 ? 0.315 7.240 21.280 1.00 24.62 180 GLU A CA 1
ATOM 830 C C . GLU A 1 147 ? -0.296 6.420 20.135 1.00 26.86 180 GLU A C 1
ATOM 831 O O . GLU A 1 147 ? -0.433 6.936 19.026 1.00 25.09 180 GLU A O 1
ATOM 837 N N . GLN A 1 148 ? -0.649 5.147 20.401 1.00 24.22 181 GLN A N 1
ATOM 838 C CA . GLN A 1 148 ? -1.244 4.280 19.378 1.00 23.48 181 GLN A CA 1
ATOM 839 C C . GLN A 1 148 ? -2.607 4.836 18.926 1.00 25.49 181 GLN A C 1
ATOM 840 O O . GLN A 1 148 ? -2.879 4.840 17.733 1.00 24.99 181 GLN A O 1
ATOM 846 N N . ALA A 1 149 ? -3.413 5.354 19.873 1.00 21.97 182 ALA A N 1
ATOM 847 C CA . ALA A 1 149 ? -4.710 5.977 19.627 1.00 22.12 182 ALA A CA 1
ATOM 848 C C . ALA A 1 149 ? -4.518 7.257 18.790 1.00 25.06 182 ALA A C 1
ATOM 849 O O . ALA A 1 149 ? -5.249 7.455 17.815 1.00 23.57 182 ALA A O 1
ATOM 851 N N . VAL A 1 150 ? -3.474 8.066 19.110 1.00 21.51 183 VAL A N 1
ATOM 852 C CA . VAL A 1 150 ? -3.115 9.273 18.339 1.00 20.55 183 VAL A CA 1
ATOM 853 C C . VAL A 1 150 ? -2.823 8.864 16.872 1.00 24.75 183 VAL A C 1
ATOM 854 O O . VAL A 1 150 ? -3.359 9.479 15.947 1.00 23.04 183 VAL A O 1
ATOM 858 N N . TRP A 1 151 ? -1.959 7.837 16.686 1.00 22.07 184 TRP A N 1
ATOM 859 C CA . TRP A 1 151 ? -1.558 7.308 15.382 1.00 23.65 184 TRP A CA 1
ATOM 860 C C . TRP A 1 151 ? -2.775 6.840 14.561 1.00 24.53 184 TRP A C 1
ATOM 861 O O . TRP A 1 151 ? -2.911 7.217 13.395 1.00 22.69 184 TRP A O 1
ATOM 872 N N . ALA A 1 152 ? -3.643 6.028 15.178 1.00 20.78 185 ALA A N 1
ATOM 873 C CA . ALA A 1 152 ? -4.844 5.486 14.542 1.00 21.52 185 ALA A CA 1
ATOM 874 C C . ALA A 1 152 ? -5.778 6.594 14.043 1.00 23.89 185 ALA A C 1
ATOM 875 O O . ALA A 1 152 ? -6.253 6.515 12.907 1.00 22.37 185 ALA A O 1
ATOM 877 N N . LEU A 1 153 ? -5.994 7.639 14.868 1.00 21.11 186 LEU A N 1
ATOM 878 C CA . LEU A 1 153 ? -6.866 8.766 14.521 1.00 21.09 186 LEU A CA 1
ATOM 879 C C . LEU A 1 153 ? -6.256 9.606 13.398 1.00 23.84 186 LEU A C 1
ATOM 880 O O . LEU A 1 153 ? -7.005 10.153 12.602 1.00 23.33 186 LEU A O 1
ATOM 885 N N . GLY A 1 154 ? -4.922 9.680 13.333 1.00 20.97 187 GLY A N 1
ATOM 886 C CA . GLY A 1 154 ? -4.204 10.374 12.263 1.00 20.47 187 GLY A CA 1
ATOM 887 C C . GLY A 1 154 ? -4.454 9.706 10.919 1.00 24.08 187 GLY A C 1
ATOM 888 O O . GLY A 1 154 ? -4.728 10.390 9.929 1.00 23.28 187 GLY A O 1
ATOM 889 N N . ASN A 1 155 ? -4.411 8.356 10.892 1.00 21.07 188 ASN A N 1
ATOM 890 C CA . ASN A 1 155 ? -4.693 7.535 9.699 1.00 21.42 188 ASN A CA 1
ATOM 891 C C . ASN A 1 155 ? -6.149 7.698 9.242 1.00 26.18 188 ASN A C 1
ATOM 892 O O . ASN A 1 155 ? -6.395 7.833 8.040 1.00 26.16 188 ASN A O 1
ATOM 897 N N . ILE A 1 156 ? -7.112 7.669 10.205 1.00 21.53 189 ILE A N 1
ATOM 898 C CA . ILE A 1 156 ? -8.545 7.830 9.936 1.00 20.69 189 ILE A CA 1
ATOM 899 C C . ILE A 1 156 ? -8.797 9.240 9.362 1.00 24.92 189 ILE A C 1
ATOM 900 O O . ILE A 1 156 ? -9.361 9.347 8.274 1.00 24.07 189 ILE A O 1
ATOM 905 N N . ALA A 1 157 ? -8.338 10.300 10.056 1.00 22.00 190 ALA A N 1
ATOM 906 C CA . ALA A 1 157 ? -8.500 11.682 9.600 1.00 22.37 190 ALA A CA 1
ATOM 907 C C . ALA A 1 157 ? -7.815 11.918 8.251 1.00 28.47 190 ALA A C 1
ATOM 908 O O . ALA A 1 157 ? -8.368 12.626 7.407 1.00 27.46 190 ALA A O 1
ATOM 910 N N . GLY A 1 158 ? -6.641 11.302 8.063 1.00 26.20 191 GLY A N 1
ATOM 911 C CA . GLY A 1 158 ? -5.854 11.393 6.840 1.00 26.61 191 GLY A CA 1
ATOM 912 C C . GLY A 1 158 ? -6.503 10.818 5.591 1.00 30.39 191 GLY A C 1
ATOM 913 O O . GLY A 1 158 ? -6.035 11.083 4.485 1.00 30.29 191 GLY A O 1
ATOM 914 N N . ASP A 1 159 ? -7.573 10.027 5.743 1.00 26.11 192 ASP A N 1
ATOM 915 C CA . ASP A 1 159 ? -8.286 9.453 4.602 1.00 25.49 192 ASP A CA 1
ATOM 916 C C . ASP A 1 159 ? -8.932 10.527 3.694 1.00 28.66 192 ASP A C 1
ATOM 917 O O . ASP A 1 159 ? -8.982 10.368 2.479 1.00 28.66 192 ASP A O 1
ATOM 922 N N . GLY A 1 160 ? -9.459 11.571 4.296 1.00 24.71 193 GLY A N 1
ATOM 923 C CA . GLY A 1 160 ? -10.128 12.627 3.551 1.00 24.47 193 GLY A CA 1
ATOM 924 C C . GLY A 1 160 ? -10.960 13.508 4.451 1.00 27.16 193 GLY A C 1
ATOM 925 O O . GLY A 1 160 ? -11.035 13.277 5.664 1.00 25.74 193 GLY A O 1
ATOM 926 N N . SER A 1 161 ? -11.611 14.498 3.838 1.00 23.11 194 SER A N 1
ATOM 927 C CA . SER A 1 161 ? -12.442 15.518 4.483 1.00 22.87 194 SER A CA 1
ATOM 928 C C . SER A 1 161 ? -13.540 14.957 5.368 1.00 24.37 194 SER A C 1
ATOM 929 O O . SER A 1 161 ? -13.725 15.467 6.475 1.00 23.66 194 SER A O 1
ATOM 932 N N . ALA A 1 162 ? -14.284 13.940 4.880 1.00 20.37 195 ALA A N 1
ATOM 933 C CA . ALA A 1 162 ? -15.425 13.361 5.604 1.00 19.91 195 ALA A CA 1
ATOM 934 C C . ALA A 1 162 ? -14.976 12.639 6.890 1.00 23.00 195 ALA A C 1
ATOM 935 O O . ALA A 1 162 ? -15.536 12.904 7.949 1.00 21.97 195 ALA A O 1
ATOM 937 N N . PHE A 1 163 ? -13.946 11.780 6.812 1.00 20.41 196 PHE A N 1
ATOM 938 C CA . PHE A 1 163 ? -13.463 11.098 8.014 1.00 20.68 196 PHE A CA 1
ATOM 939 C C . PHE A 1 163 ? -12.747 12.078 8.956 1.00 23.90 196 PHE A C 1
ATOM 940 O O . PHE A 1 163 ? -12.846 11.907 10.163 1.00 23.05 196 PHE A O 1
ATOM 948 N N . ARG A 1 164 ? -12.075 13.124 8.410 1.00 20.82 197 ARG A N 1
ATOM 949 C CA . ARG A 1 164 ? -11.421 14.163 9.210 1.00 19.84 197 ARG A CA 1
ATOM 950 C C . ARG A 1 164 ? -12.480 14.878 10.049 1.00 21.49 197 ARG A C 1
ATOM 951 O O . ARG A 1 164 ? -12.305 15.071 11.250 1.00 20.11 197 ARG A O 1
ATOM 959 N N . ASP A 1 165 ? -13.586 15.260 9.401 1.00 19.86 198 ASP A N 1
ATOM 960 C CA . ASP A 1 165 ? -14.675 15.980 10.054 1.00 19.57 198 ASP A CA 1
ATOM 961 C C . ASP A 1 165 ? -15.439 15.088 11.007 1.00 21.52 198 ASP A C 1
ATOM 962 O O . ASP A 1 165 ? -15.918 15.593 12.012 1.00 21.49 198 ASP A O 1
ATOM 967 N N . LEU A 1 166 ? -15.488 13.767 10.743 1.00 18.46 199 LEU A N 1
ATOM 968 C CA . LEU A 1 166 ? -16.138 12.814 11.642 1.00 18.87 199 LEU A CA 1
ATOM 969 C C . LEU A 1 166 ? -15.310 12.634 12.924 1.00 21.85 199 LEU A C 1
ATOM 970 O O . LEU A 1 166 ? -15.868 12.608 14.021 1.00 21.71 199 LEU A O 1
ATOM 975 N N . VAL A 1 167 ? -13.983 12.557 12.786 1.00 19.47 200 VAL A N 1
ATOM 976 C CA . VAL A 1 167 ? -13.060 12.482 13.931 1.00 19.47 200 VAL A CA 1
ATOM 977 C C . VAL A 1 167 ? -13.251 13.742 14.828 1.00 22.44 200 VAL A C 1
ATOM 978 O O . VAL A 1 167 ? -13.289 13.626 16.054 1.00 21.75 200 VAL A O 1
ATOM 982 N N . ILE A 1 168 ? -13.419 14.918 14.199 1.00 20.20 201 ILE A N 1
ATOM 983 C CA . ILE A 1 168 ? -13.640 16.200 14.874 1.00 19.32 201 ILE A CA 1
ATOM 984 C C . ILE A 1 168 ? -15.009 16.183 15.586 1.00 23.61 201 ILE A C 1
ATOM 985 O O . ILE A 1 168 ? -15.072 16.575 16.750 1.00 22.64 201 ILE A O 1
ATOM 990 N N . LYS A 1 169 ? -16.087 15.716 14.906 1.00 21.40 202 LYS A N 1
ATOM 991 C CA . LYS A 1 169 ? -17.435 15.660 15.508 1.00 20.96 202 LYS A CA 1
ATOM 992 C C . LYS A 1 169 ? -17.463 14.747 16.747 1.00 25.69 202 LYS A C 1
ATOM 993 O O . LYS A 1 169 ? -18.193 15.035 17.700 1.00 24.61 202 LYS A O 1
ATOM 999 N N . HIS A 1 170 ? -16.628 13.679 16.759 1.00 23.00 203 HIS A N 1
ATOM 1000 C CA . HIS A 1 170 ? -16.555 12.756 17.901 1.00 22.82 203 HIS A CA 1
ATOM 1001 C C . HIS A 1 170 ? -15.745 13.370 19.091 1.00 26.10 203 HIS A C 1
ATOM 1002 O O . HIS A 1 170 ? -15.621 12.742 20.142 1.00 25.51 203 HIS A O 1
ATOM 1009 N N . GLY A 1 171 ? -15.235 14.583 18.910 1.00 23.30 204 GLY A N 1
ATOM 1010 C CA . GLY A 1 171 ? -14.514 15.343 19.929 1.00 23.38 204 GLY A CA 1
ATOM 1011 C C . GLY A 1 171 ? -13.054 14.986 20.141 1.00 27.43 204 GLY A C 1
ATOM 1012 O O . GLY A 1 171 ? -12.583 15.028 21.275 1.00 27.95 204 GLY A O 1
ATOM 1013 N N . ALA A 1 172 ? -12.304 14.688 19.069 1.00 22.60 205 ALA A N 1
ATOM 1014 C CA . ALA A 1 172 ? -10.897 14.321 19.202 1.00 21.63 205 ALA A CA 1
ATOM 1015 C C . ALA A 1 172 ? -9.969 15.495 19.554 1.00 25.68 205 ALA A C 1
ATOM 1016 O O . ALA A 1 172 ? -8.963 15.270 20.208 1.00 25.73 205 ALA A O 1
ATOM 1018 N N . ILE A 1 173 ? -10.275 16.715 19.112 1.00 24.14 206 ILE A N 1
ATOM 1019 C CA . ILE A 1 173 ? -9.378 17.870 19.281 1.00 24.46 206 ILE A CA 1
ATOM 1020 C C . ILE A 1 173 ? -9.054 18.183 20.774 1.00 29.13 206 ILE A C 1
ATOM 1021 O O . ILE A 1 173 ? -7.869 18.289 21.094 1.00 28.06 206 ILE A O 1
ATOM 1026 N N . ASP A 1 174 ? -10.066 18.310 21.667 1.00 26.79 207 ASP A N 1
ATOM 1027 C CA . ASP A 1 174 ? -9.814 18.626 23.089 1.00 26.85 207 ASP A CA 1
ATOM 1028 C C . ASP A 1 174 ? -8.842 17.612 23.744 1.00 28.94 207 ASP A C 1
ATOM 1029 O O . ASP A 1 174 ? -7.781 18.062 24.190 1.00 27.82 207 ASP A O 1
ATOM 1034 N N . PRO A 1 175 ? -9.091 16.268 23.738 1.00 24.61 208 PRO A N 1
ATOM 1035 C CA . PRO A 1 175 ? -8.102 15.349 24.341 1.00 23.75 208 PRO A CA 1
ATOM 1036 C C . PRO A 1 175 ? -6.761 15.321 23.591 1.00 27.26 208 PRO A C 1
ATOM 1037 O O . PRO A 1 175 ? -5.740 15.092 24.237 1.00 26.54 208 PRO A O 1
ATOM 1041 N N . LEU A 1 176 ? -6.736 15.590 22.261 1.00 24.42 209 LEU A N 1
ATOM 1042 C CA . LEU A 1 176 ? -5.446 15.624 21.550 1.00 24.44 209 LEU A CA 1
ATOM 1043 C C . LEU A 1 176 ? -4.614 16.807 22.028 1.00 27.60 209 LEU A C 1
ATOM 1044 O O . LEU A 1 176 ? -3.429 16.641 22.302 1.00 26.44 209 LEU A O 1
ATOM 1049 N N . LEU A 1 177 ? -5.243 17.993 22.153 1.00 24.35 210 LEU A N 1
ATOM 1050 C CA . LEU A 1 177 ? -4.528 19.206 22.564 1.00 24.59 210 LEU A CA 1
ATOM 1051 C C . LEU A 1 177 ? -4.077 19.144 24.023 1.00 29.53 210 LEU A C 1
ATOM 1052 O O . LEU A 1 177 ? -3.019 19.685 24.334 1.00 28.61 210 LEU A O 1
ATOM 1057 N N . ALA A 1 178 ? -4.856 18.457 24.895 1.00 27.91 211 ALA A N 1
ATOM 1058 C CA . ALA A 1 178 ? -4.561 18.250 26.321 1.00 28.02 211 ALA A CA 1
ATOM 1059 C C . ALA A 1 178 ? -3.240 17.513 26.504 1.00 31.35 211 ALA A C 1
ATOM 1060 O O . ALA A 1 178 ? -2.508 17.826 27.437 1.00 30.94 211 ALA A O 1
ATOM 1062 N N . LEU A 1 179 ? -2.901 16.584 25.575 1.00 27.59 212 LEU A N 1
ATOM 1063 C CA . LEU A 1 179 ? -1.641 15.831 25.606 1.00 26.51 212 LEU A CA 1
ATOM 1064 C C . LEU A 1 179 ? -0.434 16.733 25.352 1.00 31.19 212 LEU A C 1
ATOM 1065 O O . LEU A 1 179 ? 0.691 16.351 25.675 1.00 31.21 212 LEU A O 1
ATOM 1070 N N . LEU A 1 180 ? -0.666 17.920 24.768 1.00 28.58 213 LEU A N 1
ATOM 1071 C CA . LEU A 1 180 ? 0.391 18.881 24.463 1.00 29.37 213 LEU A CA 1
ATOM 1072 C C . LEU A 1 180 ? 0.344 20.085 25.414 1.00 34.89 213 LEU A C 1
ATOM 1073 O O . LEU A 1 180 ? 1.155 21.006 25.265 1.00 34.60 213 LEU A O 1
ATOM 1078 N N . ALA A 1 181 ? -0.571 20.059 26.415 1.00 31.77 214 ALA A N 1
ATOM 1079 C CA . ALA A 1 181 ? -0.715 21.151 27.385 1.00 32.52 214 ALA A CA 1
ATOM 1080 C C . ALA A 1 181 ? 0.305 20.967 28.529 1.00 36.61 214 ALA A C 1
ATOM 1081 O O . ALA A 1 181 ? -0.033 20.594 29.655 1.00 37.45 214 ALA A O 1
ATOM 1083 N N . VAL A 1 182 ? 1.577 21.162 28.176 1.00 32.57 215 VAL A N 1
ATOM 1084 C CA . VAL A 1 182 ? 2.744 21.060 29.051 1.00 32.31 215 VAL A CA 1
ATOM 1085 C C . VAL A 1 182 ? 3.526 22.394 28.978 1.00 35.08 215 VAL A C 1
ATOM 1086 O O . VAL A 1 182 ? 3.507 23.041 27.924 1.00 34.21 215 VAL A O 1
ATOM 1090 N N . PRO A 1 183 ? 4.233 22.817 30.050 1.00 31.16 216 PRO A N 1
ATOM 1091 C CA . PRO A 1 183 ? 4.992 24.085 29.972 1.00 30.21 216 PRO A CA 1
ATOM 1092 C C . PRO A 1 183 ? 6.102 24.078 28.917 1.00 30.55 216 PRO A C 1
ATOM 1093 O O . PRO A 1 183 ? 6.355 25.108 28.304 1.00 29.93 216 PRO A O 1
ATOM 1097 N N . ASP A 1 184 ? 6.759 22.930 28.702 1.00 26.89 217 ASP A N 1
ATOM 1098 C CA . ASP A 1 184 ? 7.848 22.802 27.730 1.00 26.94 217 ASP A CA 1
ATOM 1099 C C . ASP A 1 184 ? 7.711 21.479 26.957 1.00 32.23 217 ASP A C 1
ATOM 1100 O O . ASP A 1 184 ? 7.731 20.395 27.558 1.00 31.94 217 ASP A O 1
ATOM 1105 N N . LEU A 1 185 ? 7.590 21.588 25.617 1.00 28.76 218 LEU A N 1
ATOM 1106 C CA . LEU A 1 185 ? 7.425 20.460 24.683 1.00 29.02 218 LEU A CA 1
ATOM 1107 C C . LEU A 1 185 ? 8.594 19.459 24.744 1.00 34.37 218 LEU A C 1
ATOM 1108 O O . LEU A 1 185 ? 8.393 18.270 24.482 1.00 32.85 218 LEU A O 1
ATOM 1113 N N . SER A 1 186 ? 9.797 19.942 25.118 1.00 32.34 219 SER A N 1
ATOM 1114 C CA . SER A 1 186 ? 11.030 19.160 25.263 1.00 32.52 219 SER A CA 1
ATOM 1115 C C . SER A 1 186 ? 10.934 18.053 26.334 1.00 36.90 219 SER A C 1
A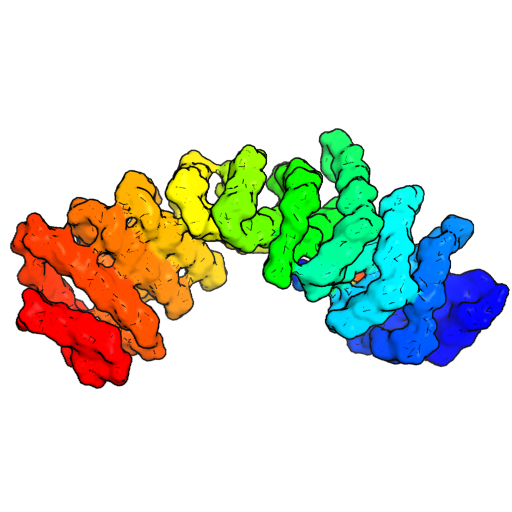TOM 1116 O O . SER A 1 186 ? 11.728 17.112 26.278 1.00 37.10 219 SER A O 1
ATOM 1119 N N . THR A 1 187 ? 9.966 18.139 27.279 1.00 33.45 220 THR A N 1
ATOM 1120 C CA . THR A 1 187 ? 9.800 17.109 28.319 1.00 33.74 220 THR A CA 1
ATOM 1121 C C . THR A 1 187 ? 9.091 15.858 27.771 1.00 38.65 220 THR A C 1
ATOM 1122 O O . THR A 1 187 ? 9.202 14.787 28.371 1.00 38.73 220 THR A O 1
ATOM 1126 N N . LEU A 1 188 ? 8.339 15.997 26.660 1.00 34.10 221 LEU A N 1
ATOM 1127 C CA . LEU A 1 188 ? 7.612 14.872 26.059 1.00 33.41 221 LEU A CA 1
ATOM 1128 C C . LEU A 1 188 ? 8.553 13.969 25.274 1.00 35.28 221 LEU A C 1
ATOM 1129 O O . LEU A 1 188 ? 9.545 14.452 24.733 1.00 34.02 221 LEU A O 1
ATOM 1134 N N . ALA A 1 189 ? 8.219 12.670 25.169 1.00 32.70 222 ALA A N 1
ATOM 1135 C CA . ALA A 1 189 ? 8.983 11.721 24.356 1.00 33.08 222 ALA A CA 1
ATOM 1136 C C . ALA A 1 189 ? 8.927 12.162 22.891 1.00 38.69 222 ALA A C 1
ATOM 1137 O O . ALA A 1 189 ? 7.882 12.608 22.412 1.00 37.55 222 ALA A O 1
ATOM 1139 N N . CYS A 1 190 ? 10.060 12.080 22.212 1.00 38.01 223 CYS A N 1
ATOM 1140 C CA . CYS A 1 190 ? 10.265 12.511 20.839 1.00 40.22 223 CYS A CA 1
ATOM 1141 C C . CYS A 1 190 ? 9.280 11.866 19.839 1.00 38.78 223 CYS A C 1
ATOM 1142 O O . CYS A 1 190 ? 8.637 12.588 19.071 1.00 36.89 223 CYS A O 1
ATOM 1145 N N . GLY A 1 191 ? 9.188 10.537 19.849 1.00 32.91 224 GLY A N 1
ATOM 1146 C CA . GLY A 1 191 ? 8.301 9.785 18.965 1.00 31.97 224 GLY A CA 1
ATOM 1147 C C . GLY A 1 191 ? 6.844 10.138 19.187 1.00 34.06 224 GLY A C 1
ATOM 1148 O O . GLY A 1 191 ? 6.082 10.288 18.226 1.00 33.42 224 GLY A O 1
ATOM 1149 N N . TYR A 1 192 ? 6.480 10.323 20.472 1.00 29.40 225 TYR A N 1
ATOM 1150 C CA . TYR A 1 192 ? 5.154 10.703 20.961 1.00 29.71 225 TYR A CA 1
ATOM 1151 C C . TYR A 1 192 ? 4.743 12.084 20.414 1.00 29.36 225 TYR A C 1
ATOM 1152 O O . TYR A 1 192 ? 3.640 12.236 19.888 1.00 26.87 225 TYR A O 1
ATOM 1161 N N . LEU A 1 193 ? 5.645 13.082 20.539 1.00 24.75 226 LEU A N 1
ATOM 1162 C CA . LEU A 1 193 ? 5.422 14.445 20.064 1.00 24.47 226 LEU A CA 1
ATOM 1163 C C . LEU A 1 193 ? 5.292 14.497 18.530 1.00 27.02 226 LEU A C 1
ATOM 1164 O O . LEU A 1 193 ? 4.436 15.225 18.018 1.00 25.49 226 LEU A O 1
ATOM 1169 N N . ARG A 1 194 ? 6.130 13.728 17.813 1.00 24.00 227 ARG A N 1
ATOM 1170 C CA . ARG A 1 194 ? 6.099 13.638 16.350 1.00 23.94 227 ARG A CA 1
ATOM 1171 C C . ARG A 1 194 ? 4.772 13.051 15.858 1.00 27.32 227 ARG A C 1
ATOM 1172 O O . ARG A 1 194 ? 4.240 13.507 14.838 1.00 26.80 227 ARG A O 1
ATOM 1180 N N . ASN A 1 195 ? 4.237 12.053 16.590 1.00 23.80 228 ASN A N 1
ATOM 1181 C CA . ASN A 1 195 ? 2.960 11.432 16.259 1.00 23.57 228 ASN A CA 1
ATOM 1182 C C . ASN A 1 195 ? 1.807 12.399 16.482 1.00 26.63 228 ASN A C 1
ATOM 1183 O O . ASN A 1 195 ? 0.906 12.449 15.647 1.00 25.55 228 ASN A O 1
ATOM 1188 N N . LEU A 1 196 ? 1.842 13.182 17.583 1.00 24.09 229 LEU A N 1
ATOM 1189 C CA . LEU A 1 196 ? 0.808 14.181 17.878 1.00 24.18 229 LEU A CA 1
ATOM 1190 C C . LEU A 1 196 ? 0.792 15.277 16.827 1.00 26.14 229 LEU A C 1
ATOM 1191 O O . LEU A 1 196 ? -0.294 15.683 16.403 1.00 23.55 229 LEU A O 1
ATOM 1196 N N . THR A 1 197 ? 1.994 15.763 16.415 1.00 22.61 230 THR A N 1
ATOM 1197 C CA . THR A 1 197 ? 2.125 16.812 15.391 1.00 22.08 230 THR A CA 1
ATOM 1198 C C . THR A 1 197 ? 1.540 16.321 14.046 1.00 24.26 230 THR A C 1
ATOM 1199 O O . THR A 1 197 ? 0.751 17.031 13.421 1.00 21.87 230 THR A O 1
ATOM 1203 N N . TRP A 1 198 ? 1.927 15.105 13.629 1.00 22.33 231 TRP A N 1
ATOM 1204 C CA . TRP A 1 198 ? 1.468 14.504 12.387 1.00 23.08 231 TRP A CA 1
ATOM 1205 C C . TRP A 1 198 ? -0.069 14.332 12.383 1.00 25.29 231 TRP A C 1
ATOM 1206 O O . TRP A 1 198 ? -0.700 14.674 11.388 1.00 24.42 231 TRP A O 1
ATOM 1217 N N . THR A 1 199 ? -0.662 13.825 13.482 1.00 22.08 232 THR A N 1
ATOM 1218 C CA . THR A 1 199 ? -2.119 13.643 13.565 1.00 21.90 232 THR A CA 1
ATOM 1219 C C . THR A 1 199 ? -2.831 15.016 13.489 1.00 24.76 232 THR A C 1
ATOM 1220 O O . THR A 1 199 ? -3.819 15.144 12.750 1.00 21.73 232 THR A O 1
ATOM 1224 N N . LEU A 1 200 ? -2.310 16.039 14.214 1.00 22.03 233 LEU A N 1
ATOM 1225 C CA . LEU A 1 200 ? -2.875 17.392 14.134 1.00 22.64 233 LEU A CA 1
ATOM 1226 C C . LEU A 1 200 ? -2.789 17.939 12.709 1.00 25.23 233 LEU A C 1
ATOM 1227 O O . LEU A 1 200 ? -3.734 18.599 12.274 1.00 24.80 233 LEU A O 1
ATOM 1232 N N . SER A 1 201 ? -1.689 17.631 11.967 1.00 20.88 234 SER A N 1
ATOM 1233 C CA . SER A 1 201 ? -1.541 18.091 10.571 1.00 20.99 234 SER A CA 1
ATOM 1234 C C . SER A 1 201 ? -2.609 17.445 9.654 1.00 25.28 234 SER A C 1
ATOM 1235 O O . SER A 1 201 ? -3.060 18.091 8.715 1.00 25.10 234 SER A O 1
ATOM 1238 N N . ASN A 1 202 ? -3.028 16.195 9.943 1.00 21.98 235 ASN A N 1
ATOM 1239 C CA . ASN A 1 202 ? -4.085 15.535 9.166 1.00 21.35 235 ASN A CA 1
ATOM 1240 C C . ASN A 1 202 ? -5.457 16.146 9.462 1.00 24.49 235 ASN A C 1
ATOM 1241 O O . ASN A 1 202 ? -6.301 16.170 8.570 1.00 25.49 235 ASN A O 1
ATOM 1246 N N . LEU A 1 203 ? -5.656 16.712 10.668 1.00 20.93 236 LEU A N 1
ATOM 1247 C CA . LEU A 1 203 ? -6.899 17.415 11.002 1.00 21.40 236 LEU A CA 1
ATOM 1248 C C . LEU A 1 203 ? -6.952 18.790 10.313 1.00 26.05 236 LEU A C 1
ATOM 1249 O O . LEU A 1 203 ? -8.033 19.365 10.189 1.00 26.42 236 LEU A O 1
ATOM 1254 N N . CYS A 1 204 ? -5.810 19.261 9.840 1.00 21.97 237 CYS A N 1
ATOM 1255 C CA . CYS A 1 204 ? -5.723 20.510 9.109 1.00 22.81 237 CYS A CA 1
ATOM 1256 C C . CYS A 1 204 ? -5.768 20.282 7.613 1.00 26.08 237 CYS A C 1
ATOM 1257 O O . CYS A 1 204 ? -5.949 21.206 6.851 1.00 25.95 237 CYS A O 1
ATOM 1260 N N . ARG A 1 205 ? -5.584 19.033 7.212 1.00 22.84 238 ARG A N 1
ATOM 1261 C CA . ARG A 1 205 ? -5.445 18.660 5.822 1.00 22.34 238 ARG A CA 1
ATOM 1262 C C . ARG A 1 205 ? -6.764 18.530 5.052 1.00 26.18 238 ARG A C 1
ATOM 1263 O O . ARG A 1 205 ? -7.814 18.324 5.626 1.00 24.59 238 ARG A O 1
ATOM 1271 N N . ASN A 1 206 ? -6.662 18.668 3.734 1.00 23.62 239 ASN A N 1
ATOM 1272 C CA . ASN A 1 206 ? -7.755 18.445 2.791 1.00 24.01 239 ASN A CA 1
ATOM 1273 C C . ASN A 1 206 ? -8.750 19.591 2.601 1.00 30.16 239 ASN A C 1
ATOM 1274 O O . ASN A 1 206 ? -8.924 20.446 3.451 1.00 27.89 239 ASN A O 1
ATOM 1279 N N . LYS A 1 207 ? -9.389 19.583 1.443 1.00 30.94 240 LYS A N 1
ATOM 1280 C CA . LYS A 1 207 ? -10.276 20.652 1.029 1.00 31.90 240 LYS A CA 1
ATOM 1281 C C . LYS A 1 207 ? -11.608 20.111 0.548 1.00 36.02 240 LYS A C 1
ATOM 1282 O O . LYS A 1 207 ? -11.829 18.918 0.533 1.00 36.10 240 LYS A O 1
ATOM 1288 N N . ASN A 1 208 ? -12.490 21.008 0.145 1.00 33.71 241 ASN A N 1
ATOM 1289 C CA . ASN A 1 208 ? -13.797 20.615 -0.346 1.00 33.28 241 ASN A CA 1
ATOM 1290 C C . ASN A 1 208 ? -14.489 19.587 0.531 1.00 34.10 241 ASN A C 1
ATOM 1291 O O . ASN A 1 208 ? -14.698 18.463 0.114 1.00 35.82 241 ASN A O 1
ATOM 1296 N N . PRO A 1 209 ? -14.867 19.969 1.738 1.00 26.63 242 PRO A N 1
ATOM 1297 C CA . PRO A 1 209 ? -14.598 21.292 2.320 1.00 25.37 242 PRO A CA 1
ATOM 1298 C C . PRO A 1 209 ? -13.265 21.343 3.084 1.00 28.02 242 PRO A C 1
ATOM 1299 O O . PRO A 1 209 ? -12.672 20.306 3.414 1.00 26.55 242 PRO A O 1
ATOM 1303 N N . ALA A 1 210 ? -12.826 22.561 3.403 1.00 25.10 243 ALA A N 1
ATOM 1304 C CA . ALA A 1 210 ? -11.662 22.807 4.248 1.00 25.71 243 ALA A CA 1
ATOM 1305 C C . ALA A 1 210 ? -12.058 22.438 5.700 1.00 28.87 243 ALA A C 1
ATOM 1306 O O . ALA A 1 210 ? -13.260 22.305 5.952 1.00 26.58 243 ALA A O 1
ATOM 1308 N N . PRO A 1 211 ? -11.129 22.260 6.675 1.00 26.63 244 PRO A N 1
ATOM 1309 C CA . PRO A 1 211 ? -11.570 21.894 8.040 1.00 26.39 244 PRO A CA 1
ATOM 1310 C C . PRO A 1 211 ? -12.507 22.944 8.656 1.00 30.53 244 PRO A C 1
ATOM 1311 O O . PRO A 1 211 ? -12.470 24.099 8.221 1.00 29.78 244 PRO A O 1
ATOM 1315 N N . PRO A 1 212 ? -13.371 22.584 9.642 1.00 27.37 245 PRO A N 1
ATOM 1316 C CA . PRO A 1 212 ? -14.277 23.595 10.230 1.00 26.79 245 PRO A CA 1
ATOM 1317 C C . PRO A 1 212 ? -13.486 24.755 10.828 1.00 30.48 245 PRO A C 1
ATOM 1318 O O . PRO A 1 212 ? -12.442 24.518 11.445 1.00 29.05 245 PRO A O 1
ATOM 1322 N N . LEU A 1 213 ? -13.950 26.005 10.596 1.00 27.91 246 LEU A N 1
ATOM 1323 C CA . LEU A 1 213 ? -13.279 27.227 11.065 1.00 28.21 246 LEU A CA 1
ATOM 1324 C C . LEU A 1 213 ? -12.981 27.188 12.551 1.00 31.71 246 LEU A C 1
ATOM 1325 O O . LEU A 1 213 ? -11.879 27.557 12.948 1.00 30.80 246 LEU A O 1
ATOM 1330 N N . ASP A 1 214 ? -13.944 26.729 13.373 1.00 29.61 247 ASP A N 1
ATOM 1331 C CA . ASP A 1 214 ? -13.776 26.665 14.828 1.00 30.18 247 ASP A CA 1
ATOM 1332 C C . ASP A 1 214 ? -12.725 25.630 15.233 1.00 31.32 247 ASP A C 1
ATOM 1333 O O . ASP A 1 214 ? -12.042 25.842 16.229 1.00 29.91 247 ASP A O 1
ATOM 1338 N N . ALA A 1 215 ? -12.598 24.523 14.466 1.00 27.26 248 ALA A N 1
ATOM 1339 C CA . ALA A 1 215 ? -11.585 23.483 14.703 1.00 26.17 248 ALA A CA 1
ATOM 1340 C C . ALA A 1 215 ? -10.183 24.063 14.418 1.00 27.11 248 ALA A C 1
ATOM 1341 O O . ALA A 1 215 ? -9.254 23.843 15.192 1.00 26.15 248 ALA A O 1
ATOM 1343 N N . VAL A 1 216 ? -10.066 24.850 13.338 1.00 23.73 249 VAL A N 1
ATOM 1344 C CA . VAL A 1 216 ? -8.825 25.514 12.933 1.00 24.67 249 VAL A CA 1
ATOM 1345 C C . VAL A 1 216 ? -8.411 26.518 14.031 1.00 29.04 249 VAL A C 1
ATOM 1346 O O . VAL A 1 216 ? -7.257 26.476 14.465 1.00 28.30 249 VAL A O 1
ATOM 1350 N N . GLU A 1 217 ? -9.364 27.340 14.541 1.00 25.71 250 GLU A N 1
ATOM 1351 C CA . GLU A 1 217 ? -9.052 28.301 15.601 1.00 26.24 250 GLU A CA 1
ATOM 1352 C C . GLU A 1 217 ? -8.616 27.616 16.890 1.00 28.37 250 GLU A C 1
ATOM 1353 O O . GLU A 1 217 ? -7.764 28.144 17.599 1.00 27.67 250 GLU A O 1
ATOM 1359 N N . GLN A 1 218 ? -9.175 26.437 17.178 1.00 24.80 251 GLN A N 1
ATOM 1360 C CA . GLN A 1 218 ? -8.849 25.662 18.371 1.00 24.81 251 GLN A CA 1
ATOM 1361 C C . GLN A 1 218 ? -7.428 25.087 18.297 1.00 28.11 251 GLN A C 1
ATOM 1362 O O . GLN A 1 218 ? -6.711 25.119 19.294 1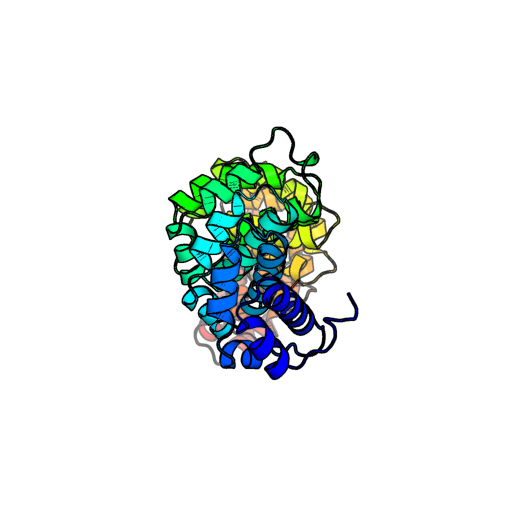.00 28.77 251 GLN A O 1
ATOM 1368 N N . ILE A 1 219 ? -7.027 24.567 17.119 1.00 24.36 252 ILE A N 1
ATOM 1369 C CA . ILE A 1 219 ? -5.727 23.927 16.896 1.00 24.30 252 ILE A CA 1
ATOM 1370 C C . ILE A 1 219 ? -4.575 24.955 16.756 1.00 27.65 252 ILE A C 1
ATOM 1371 O O . ILE A 1 219 ? -3.477 24.687 17.251 1.00 26.54 252 ILE A O 1
ATOM 1376 N N . LEU A 1 220 ? -4.812 26.089 16.065 1.00 24.94 253 LEU A N 1
ATOM 1377 C CA . LEU A 1 220 ? -3.776 27.078 15.718 1.00 26.09 253 LEU A CA 1
ATOM 1378 C C . LEU A 1 220 ? -2.818 27.482 16.877 1.00 29.92 253 LEU A C 1
ATOM 1379 O O . LEU A 1 220 ? -1.622 27.387 16.637 1.00 27.96 253 LEU A O 1
ATOM 1384 N N . PRO A 1 221 ? -3.234 27.824 18.126 1.00 28.01 254 PRO A N 1
ATOM 1385 C CA . PRO A 1 221 ? -2.223 28.167 19.151 1.00 27.85 254 PRO A CA 1
ATOM 1386 C C . PRO A 1 221 ? -1.231 27.036 19.455 1.00 31.97 254 PRO A C 1
ATOM 1387 O O . PRO A 1 221 ? -0.076 27.330 19.740 1.00 31.71 254 PRO A O 1
ATOM 1391 N N . THR A 1 222 ? -1.660 25.754 19.371 1.00 28.39 255 THR A N 1
ATOM 1392 C CA . THR A 1 222 ? -0.780 24.608 19.626 1.00 27.28 255 THR A CA 1
ATOM 1393 C C . THR A 1 222 ? 0.140 24.443 18.418 1.00 30.25 255 THR A C 1
ATOM 1394 O O . THR A 1 222 ? 1.334 24.207 18.593 1.00 29.69 255 THR A O 1
ATOM 1398 N N . LEU A 1 223 ? -0.399 24.630 17.207 1.00 26.71 256 LEU A N 1
ATOM 1399 C CA . LEU A 1 223 ? 0.378 24.566 15.972 1.00 26.89 256 LEU A CA 1
ATOM 1400 C C . LEU A 1 223 ? 1.497 25.621 15.959 1.00 29.71 256 LEU A C 1
ATOM 1401 O O . LEU A 1 223 ? 2.634 25.277 15.627 1.00 28.26 256 LEU A O 1
ATOM 1406 N N . VAL A 1 224 ? 1.186 26.889 16.354 1.00 25.89 257 VAL A N 1
ATOM 1407 C CA . VAL A 1 224 ? 2.183 27.976 16.419 1.00 25.93 257 VAL A CA 1
ATOM 1408 C C . VAL A 1 224 ? 3.323 27.554 17.390 1.00 29.79 257 VAL A C 1
ATOM 1409 O O . VAL A 1 224 ? 4.497 27.745 17.084 1.00 29.56 257 VAL A O 1
ATOM 1413 N N . ARG A 1 225 ? 2.963 26.912 18.509 1.00 26.56 258 ARG A N 1
ATOM 1414 C CA . ARG A 1 225 ? 3.909 26.421 19.503 1.00 26.62 258 ARG A CA 1
ATOM 1415 C C . ARG A 1 225 ? 4.810 25.297 18.936 1.00 28.81 258 ARG A C 1
ATOM 1416 O O . ARG A 1 225 ? 6.023 25.312 19.166 1.00 27.56 258 ARG A O 1
ATOM 1424 N N . LEU A 1 226 ? 4.231 24.358 18.164 1.00 24.86 259 LEU A N 1
ATOM 1425 C CA . LEU A 1 226 ? 4.985 23.252 17.547 1.00 23.98 259 LEU A CA 1
ATOM 1426 C C . LEU A 1 226 ? 5.931 23.779 16.436 1.00 27.33 259 LEU A C 1
ATOM 1427 O O . LEU A 1 226 ? 7.004 23.221 16.206 1.00 25.75 259 LEU A O 1
ATOM 1432 N N . LEU A 1 227 ? 5.542 24.892 15.788 1.00 24.93 260 LEU A N 1
ATOM 1433 C CA . LEU A 1 227 ? 6.315 25.554 14.741 1.00 24.31 260 LEU A CA 1
ATOM 1434 C C . LEU A 1 227 ? 7.592 26.206 15.306 1.00 28.79 260 LEU A C 1
ATOM 1435 O O . LEU A 1 227 ? 8.481 26.548 14.528 1.00 28.96 260 LEU A O 1
ATOM 1440 N N . HIS A 1 228 ? 7.693 26.363 16.647 1.00 25.55 261 HIS A N 1
ATOM 1441 C CA . HIS A 1 228 ? 8.879 26.924 17.294 1.00 25.73 261 HIS A CA 1
ATOM 1442 C C . HIS A 1 228 ? 9.677 25.825 18.023 1.00 30.31 261 HIS A C 1
ATOM 1443 O O . HIS A 1 228 ? 10.680 26.132 18.675 1.00 30.41 261 HIS A O 1
ATOM 1450 N N . HIS A 1 229 ? 9.246 24.554 17.906 1.00 27.30 262 HIS A N 1
ATOM 1451 C CA . HIS A 1 229 ? 9.938 23.427 18.550 1.00 27.87 262 HIS A CA 1
ATOM 1452 C C . HIS A 1 229 ? 11.259 23.122 17.799 1.00 35.14 262 HIS A C 1
ATOM 1453 O O . HIS A 1 229 ? 11.407 23.509 16.649 1.00 35.94 262 HIS A O 1
ATOM 1460 N N . ASN A 1 230 ? 12.234 22.500 18.462 1.00 33.78 263 ASN A N 1
ATOM 1461 C CA . ASN A 1 230 ? 13.560 22.267 17.866 1.00 34.58 263 ASN A CA 1
ATOM 1462 C C . ASN A 1 230 ? 13.681 20.960 17.042 1.00 38.83 263 ASN A C 1
ATOM 1463 O O . ASN A 1 230 ? 14.705 20.776 16.384 1.00 41.38 263 ASN A O 1
ATOM 1468 N N . ASP A 1 231 ? 12.687 20.064 17.072 1.00 32.57 264 ASP A N 1
ATOM 1469 C CA . ASP A 1 231 ? 12.802 18.800 16.331 1.00 31.77 264 ASP A CA 1
ATOM 1470 C C . ASP A 1 231 ? 12.502 18.972 14.814 1.00 34.03 264 ASP A C 1
ATOM 1471 O O . ASP A 1 231 ? 11.447 19.505 14.462 1.00 33.73 264 ASP A O 1
ATOM 1476 N N . PRO A 1 232 ? 13.406 18.503 13.911 1.00 30.17 265 PRO A N 1
ATOM 1477 C CA . PRO A 1 232 ? 13.174 18.670 12.459 1.00 29.64 265 PRO A CA 1
ATOM 1478 C C . PRO A 1 232 ? 11.880 18.042 11.931 1.00 31.18 265 PRO A C 1
ATOM 1479 O O . PRO A 1 232 ? 11.272 18.596 11.017 1.00 30.21 265 PRO A O 1
ATOM 1483 N N . GLU A 1 233 ? 11.477 16.890 12.479 1.00 25.69 266 GLU A N 1
ATOM 1484 C CA . GLU A 1 233 ? 10.271 16.195 12.042 1.00 25.91 266 GLU A CA 1
ATOM 1485 C C . GLU A 1 233 ? 9.011 16.916 12.523 1.00 27.51 266 GLU A C 1
ATOM 1486 O O . GLU A 1 233 ? 8.036 16.976 11.776 1.00 28.16 266 GLU A O 1
ATOM 1492 N N . VAL A 1 234 ? 9.044 17.492 13.733 1.00 22.59 267 VAL A N 1
ATOM 1493 C CA . VAL A 1 234 ? 7.926 18.266 14.292 1.00 21.97 267 VAL A CA 1
ATOM 1494 C C . VAL A 1 234 ? 7.770 19.552 13.443 1.00 24.85 267 VAL A C 1
ATOM 1495 O O . VAL A 1 234 ? 6.653 19.879 13.036 1.00 23.70 267 VAL A O 1
ATOM 1499 N N . LEU A 1 235 ? 8.900 20.233 13.140 1.00 21.76 268 LEU A N 1
ATOM 1500 C CA . LEU A 1 235 ? 8.945 21.434 12.304 1.00 21.90 268 LEU A CA 1
ATOM 1501 C C . LEU A 1 235 ? 8.396 21.154 10.902 1.00 24.83 268 LEU A C 1
ATOM 1502 O O . LEU A 1 235 ? 7.586 21.936 10.413 1.00 24.06 268 LEU A O 1
ATOM 1507 N N . ALA A 1 236 ? 8.815 20.038 10.272 1.00 21.42 269 ALA A N 1
ATOM 1508 C CA . ALA A 1 236 ? 8.329 19.665 8.939 1.00 21.63 269 ALA A CA 1
ATOM 1509 C C . ALA A 1 236 ? 6.792 19.507 8.919 1.00 25.62 269 ALA A C 1
ATOM 1510 O O . ALA A 1 236 ? 6.126 20.147 8.100 1.00 25.17 269 ALA A O 1
ATOM 1512 N N . ASP A 1 237 ? 6.236 18.706 9.855 1.00 22.63 270 ASP A N 1
ATOM 1513 C CA . ASP A 1 237 ? 4.802 18.432 9.922 1.00 22.70 270 ASP A CA 1
ATOM 1514 C C . ASP A 1 237 ? 3.981 19.658 10.332 1.00 24.89 270 ASP A C 1
ATOM 1515 O O . ASP A 1 237 ? 2.850 19.798 9.851 1.00 22.73 270 ASP A O 1
ATOM 1520 N N . SER A 1 238 ? 4.550 20.543 11.188 1.00 21.70 271 SER A N 1
ATOM 1521 C CA . SER A 1 238 ? 3.918 21.817 11.590 1.00 21.60 271 SER A CA 1
ATOM 1522 C C . SER A 1 238 ? 3.796 22.718 10.378 1.00 25.03 271 SER A C 1
ATOM 1523 O O . SER A 1 238 ? 2.760 23.346 10.188 1.00 23.33 271 SER A O 1
ATOM 1526 N N . CYS A 1 239 ? 4.869 22.771 9.545 1.00 24.81 272 CYS A N 1
ATOM 1527 C CA . CYS A 1 239 ? 4.908 23.530 8.290 1.00 25.66 272 CYS A CA 1
ATOM 1528 C C . CYS A 1 239 ? 3.898 22.983 7.311 1.00 27.45 272 CYS A C 1
ATOM 1529 O O . CYS A 1 239 ? 3.261 23.769 6.613 1.00 25.77 272 CYS A O 1
ATOM 1532 N N . TRP A 1 240 ? 3.782 21.634 7.223 1.00 24.11 273 TRP A N 1
ATOM 1533 C CA . TRP A 1 240 ? 2.802 21.000 6.346 1.00 24.07 273 TRP A CA 1
ATOM 1534 C C . TRP A 1 240 ? 1.388 21.409 6.782 1.00 26.22 273 TRP A C 1
ATOM 1535 O O . TRP A 1 240 ? 0.604 21.816 5.925 1.00 26.22 273 TRP A O 1
ATOM 1546 N N . ALA A 1 241 ? 1.101 21.389 8.104 1.00 20.97 274 ALA A N 1
ATOM 1547 C CA . ALA A 1 241 ? -0.209 21.792 8.643 1.00 21.30 274 ALA A CA 1
ATOM 1548 C C . ALA A 1 241 ? -0.538 23.246 8.267 1.00 26.24 274 ALA A C 1
ATOM 1549 O O . ALA A 1 241 ? -1.654 23.516 7.809 1.00 25.68 274 ALA A O 1
ATOM 1551 N N . ILE A 1 242 ? 0.450 24.155 8.412 1.00 23.20 275 ILE A N 1
ATOM 1552 C CA . ILE A 1 242 ? 0.337 25.582 8.070 1.00 22.98 275 ILE A CA 1
ATOM 1553 C C . ILE A 1 242 ? 0.122 25.726 6.555 1.00 24.65 275 ILE A C 1
ATOM 1554 O O . ILE A 1 242 ? -0.698 26.536 6.133 1.00 24.66 275 ILE A O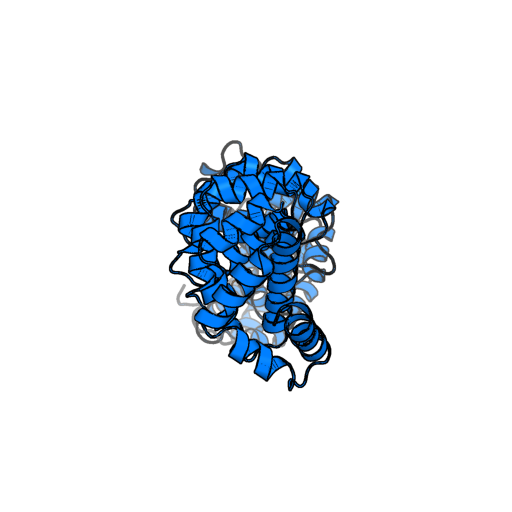 1
ATOM 1559 N N . SER A 1 243 ? 0.812 24.914 5.748 1.00 20.55 276 SER A N 1
ATOM 1560 C CA . SER A 1 243 ? 0.640 24.948 4.299 1.00 20.70 276 SER A CA 1
ATOM 1561 C C . SER A 1 243 ? -0.795 24.513 3.896 1.00 25.15 276 SER A C 1
ATOM 1562 O O . SER A 1 243 ? -1.360 25.073 2.948 1.00 25.65 276 SER A O 1
ATOM 1565 N N . TYR A 1 244 ? -1.395 23.556 4.625 1.00 22.09 277 TYR A N 1
ATOM 1566 C CA . TYR A 1 244 ? -2.774 23.156 4.312 1.00 21.20 277 TYR A CA 1
ATOM 1567 C C . TYR A 1 244 ? -3.754 24.266 4.684 1.00 23.77 277 TYR A C 1
ATOM 1568 O O . TYR A 1 244 ? -4.674 24.548 3.917 1.00 24.53 277 TYR A O 1
ATOM 1577 N N . LEU A 1 245 ? -3.540 24.909 5.844 1.00 19.76 278 LEU A N 1
ATOM 1578 C CA . LEU A 1 245 ? -4.420 25.958 6.351 1.00 20.79 278 LEU A CA 1
ATOM 1579 C C . LEU A 1 245 ? -4.365 27.232 5.500 1.00 27.90 278 LEU A C 1
ATOM 1580 O O . LEU A 1 245 ? -5.348 27.971 5.455 1.00 29.42 278 LEU A O 1
ATOM 1585 N N . THR A 1 246 ? -3.236 27.480 4.824 1.00 24.77 279 THR A N 1
ATOM 1586 C CA . THR A 1 246 ? -3.065 28.664 3.976 1.00 24.39 279 THR A CA 1
ATOM 1587 C C . THR A 1 246 ? -3.470 28.368 2.536 1.00 28.12 279 THR A C 1
ATOM 1588 O O . THR A 1 246 ? -3.490 29.280 1.708 1.00 28.01 279 THR A O 1
ATOM 1592 N N . ASP A 1 247 ? -3.795 27.102 2.236 1.00 24.95 280 ASP A N 1
ATOM 1593 C CA . ASP A 1 247 ? -4.242 26.691 0.913 1.00 26.31 280 ASP A CA 1
ATOM 1594 C C . ASP A 1 247 ? -5.774 26.867 0.832 1.00 35.77 280 ASP A C 1
ATOM 1595 O O . ASP A 1 247 ? -6.524 25.908 1.035 1.00 35.87 280 ASP A O 1
ATOM 1600 N N . GLY A 1 248 ? -6.212 28.096 0.568 1.00 34.64 281 GLY A N 1
ATOM 1601 C CA . GLY A 1 248 ? -7.633 28.415 0.466 1.00 35.57 281 GLY A CA 1
ATOM 1602 C C . GLY A 1 248 ? -7.922 29.894 0.292 1.00 41.34 281 GLY A C 1
ATOM 1603 O O . GLY A 1 248 ? -7.025 30.641 -0.114 1.00 40.87 281 GLY A O 1
ATOM 1604 N N . PRO A 1 249 ? -9.173 30.356 0.598 1.00 38.51 282 PRO A N 1
ATOM 1605 C CA . PRO A 1 249 ? -9.494 31.796 0.443 1.00 37.82 282 PRO A CA 1
ATOM 1606 C C . PRO A 1 249 ? -8.703 32.677 1.413 1.00 40.31 282 PRO A C 1
ATOM 1607 O O . PRO A 1 249 ? -8.162 32.179 2.404 1.00 39.40 282 PRO A O 1
ATOM 1611 N N . ASN A 1 250 ? -8.654 33.992 1.133 1.00 35.99 283 ASN A N 1
ATOM 1612 C CA . ASN A 1 250 ? -7.896 34.989 1.905 1.00 35.31 283 ASN A CA 1
ATOM 1613 C C . ASN A 1 250 ? -8.266 35.002 3.390 1.00 37.07 283 ASN A C 1
ATOM 1614 O O . ASN A 1 250 ? -7.410 35.297 4.223 1.00 36.05 283 ASN A O 1
ATOM 1619 N N . GLU A 1 251 ? -9.524 34.646 3.716 1.00 34.00 284 GLU A N 1
ATOM 1620 C CA . GLU A 1 251 ? -10.035 34.549 5.091 1.00 33.77 284 GLU A CA 1
ATOM 1621 C C . GLU A 1 251 ? -9.295 33.447 5.846 1.00 35.03 284 GLU A C 1
ATOM 1622 O O . GLU A 1 251 ? -8.953 33.640 7.006 1.00 34.95 284 GLU A O 1
ATOM 1628 N N . ARG A 1 252 ? -9.026 32.307 5.175 1.00 31.46 285 ARG A N 1
ATOM 1629 C CA . ARG A 1 252 ? -8.266 31.183 5.748 1.00 31.52 285 ARG A CA 1
ATOM 1630 C C . ARG A 1 252 ? -6.813 31.597 5.987 1.00 34.18 285 ARG A C 1
ATOM 1631 O O . ARG A 1 252 ? -6.266 31.322 7.057 1.00 34.10 285 ARG A O 1
ATOM 1639 N N . ILE A 1 253 ? -6.210 32.305 5.008 1.00 30.08 286 ILE A N 1
ATOM 1640 C CA . ILE A 1 253 ? -4.835 32.823 5.097 1.00 29.03 286 ILE A CA 1
ATOM 1641 C C . ILE A 1 253 ? -4.732 33.809 6.273 1.00 32.56 286 ILE A C 1
ATOM 1642 O O . ILE A 1 253 ? -3.782 33.730 7.056 1.00 31.54 286 ILE A O 1
ATOM 1647 N N . GLU A 1 254 ? -5.739 34.714 6.407 1.00 30.28 287 GLU A N 1
ATOM 1648 C CA . GLU A 1 254 ? -5.797 35.734 7.453 1.00 30.14 287 GLU A CA 1
ATOM 1649 C C . GLU A 1 254 ? -5.704 35.126 8.849 1.00 34.15 287 GLU A C 1
ATOM 1650 O O . GLU A 1 254 ? -4.916 35.612 9.666 1.00 33.01 287 GLU A O 1
ATOM 1656 N N . MET A 1 255 ? -6.458 34.033 9.100 1.00 32.53 288 MET A N 1
ATOM 1657 C CA . MET A 1 255 ? -6.453 33.286 10.368 1.00 33.19 288 MET A CA 1
ATOM 1658 C C . MET A 1 255 ? -5.041 32.901 10.797 1.00 33.88 288 MET A C 1
ATOM 1659 O O . MET A 1 255 ? -4.707 32.967 11.979 1.00 32.50 288 MET A O 1
ATOM 1664 N N . VAL A 1 256 ? -4.225 32.462 9.822 1.00 29.82 289 VAL A N 1
ATOM 1665 C CA . VAL A 1 256 ? -2.854 32.014 10.041 1.00 28.85 289 VAL A CA 1
ATOM 1666 C C . VAL A 1 256 ? -1.925 33.227 10.224 1.00 32.25 289 VAL A C 1
ATOM 1667 O O . VAL A 1 256 ? -1.198 33.289 11.216 1.00 31.06 289 VAL A O 1
ATOM 1671 N N . VAL A 1 257 ? -1.951 34.181 9.275 1.00 30.78 290 VAL A N 1
ATOM 1672 C CA . VAL A 1 257 ? -1.092 35.377 9.290 1.00 31.69 290 VAL A CA 1
ATOM 1673 C C . VAL A 1 257 ? -1.286 36.192 10.605 1.00 37.08 290 VAL A C 1
ATOM 1674 O O . VAL A 1 257 ? -0.289 36.659 11.169 1.00 37.15 290 VAL A O 1
ATOM 1678 N N . LYS A 1 258 ? -2.538 36.288 11.121 1.00 34.08 291 LYS A N 1
ATOM 1679 C CA . LYS A 1 258 ? -2.851 37.017 12.365 1.00 34.34 291 LYS A CA 1
ATOM 1680 C C . LYS A 1 258 ? -2.179 36.397 13.592 1.00 37.65 291 LYS A C 1
ATOM 1681 O O . LYS A 1 258 ? -1.937 37.111 14.564 1.00 37.21 291 LYS A O 1
ATOM 1687 N N . LYS A 1 259 ? -1.813 35.099 13.532 1.00 34.28 292 LYS A N 1
ATOM 1688 C CA . LYS A 1 259 ? -1.131 34.426 14.644 1.00 33.78 292 LYS A CA 1
ATOM 1689 C C . LYS A 1 259 ? 0.377 34.773 14.704 1.00 37.61 292 LYS A C 1
ATOM 1690 O O . LYS A 1 259 ? 1.066 34.327 15.627 1.00 37.90 292 LYS A O 1
ATOM 1696 N N . GLY A 1 260 ? 0.854 35.572 13.743 1.00 33.59 293 GLY A N 1
ATOM 1697 C CA . GLY A 1 260 ? 2.235 36.039 13.664 1.00 32.96 293 GLY A CA 1
ATOM 1698 C C . GLY A 1 260 ? 3.269 34.973 13.363 1.00 35.81 293 GLY A C 1
ATOM 1699 O O . GLY A 1 260 ? 4.387 35.053 13.879 1.00 34.95 293 GLY A O 1
ATOM 1700 N N . VAL A 1 261 ? 2.911 33.973 12.517 1.00 31.12 294 VAL A N 1
ATOM 1701 C CA . VAL A 1 261 ? 3.786 32.842 12.159 1.00 30.10 294 VAL A CA 1
ATOM 1702 C C . VAL A 1 261 ? 4.739 33.130 10.981 1.00 30.99 294 VAL A C 1
ATOM 1703 O O . VAL A 1 261 ? 5.691 32.376 10.803 1.00 29.89 294 VAL A O 1
ATOM 1707 N N . VAL A 1 262 ? 4.432 34.139 10.143 1.00 28.15 295 VAL A N 1
ATOM 1708 C CA . VAL A 1 262 ? 5.189 34.475 8.927 1.00 27.98 295 VAL A CA 1
ATOM 1709 C C . VAL A 1 262 ? 6.716 34.618 9.246 1.00 31.20 295 VAL A C 1
ATOM 1710 O O . VAL A 1 262 ? 7.475 33.901 8.590 1.00 30.32 295 VAL A O 1
ATOM 1714 N N . PRO A 1 263 ? 7.183 35.385 10.283 1.00 28.08 296 PRO A N 1
ATOM 1715 C CA . PRO A 1 263 ? 8.638 35.420 10.574 1.00 27.38 296 PRO A CA 1
ATOM 1716 C C . PRO A 1 263 ? 9.241 34.044 10.884 1.00 30.92 296 PRO A C 1
ATOM 1717 O O . PRO A 1 263 ? 10.375 33.790 10.489 1.00 31.10 296 PRO A O 1
ATOM 1721 N N . GLN A 1 264 ? 8.490 33.146 11.567 1.00 26.36 297 GLN A N 1
ATOM 1722 C CA . GLN A 1 264 ? 8.982 31.800 11.847 1.00 24.39 297 GLN A CA 1
ATOM 1723 C C . GLN A 1 264 ? 9.034 30.986 10.549 1.00 27.22 297 GLN A C 1
ATOM 1724 O O . GLN A 1 264 ? 9.988 30.224 10.348 1.00 26.24 297 GLN A O 1
ATOM 1730 N N . LEU A 1 265 ? 8.044 31.184 9.649 1.00 23.97 298 LEU A N 1
ATOM 1731 C CA . LEU A 1 265 ? 8.020 30.479 8.357 1.00 24.07 298 LEU A CA 1
ATOM 1732 C C . LEU A 1 265 ? 9.212 30.873 7.469 1.00 27.62 298 LEU A C 1
ATOM 1733 O O . LEU A 1 265 ? 9.789 30.011 6.804 1.00 26.55 298 LEU A O 1
ATOM 1738 N N . VAL A 1 266 ? 9.570 32.169 7.480 1.00 24.13 299 VAL A N 1
ATOM 1739 C CA . VAL A 1 266 ? 10.698 32.727 6.736 1.00 24.47 299 VAL A CA 1
ATOM 1740 C C . VAL A 1 266 ? 12.007 32.157 7.311 1.00 28.18 299 VAL A C 1
ATOM 1741 O O . VAL A 1 266 ? 12.880 31.786 6.542 1.00 26.98 299 VAL A O 1
ATOM 1745 N N . LYS A 1 267 ? 12.120 32.039 8.643 1.00 26.65 300 LYS A N 1
ATOM 1746 C CA . LYS A 1 267 ? 13.297 31.438 9.284 1.00 27.45 300 LYS A CA 1
ATOM 1747 C C . LYS A 1 267 ? 13.463 29.969 8.823 1.00 31.26 300 LYS A C 1
ATOM 1748 O O . LYS A 1 267 ? 14.569 29.555 8.457 1.00 30.51 300 LYS A O 1
ATOM 1754 N N . LEU A 1 268 ? 12.342 29.206 8.800 1.00 27.44 301 LEU A N 1
ATOM 1755 C CA . LEU A 1 268 ? 12.329 27.796 8.392 1.00 26.45 301 LEU A CA 1
ATOM 1756 C C . LEU A 1 268 ? 12.582 27.669 6.902 1.00 29.45 301 LEU A C 1
ATOM 1757 O O . LEU A 1 268 ? 13.128 26.667 6.459 1.00 27.44 301 LEU A O 1
ATOM 1762 N N . LEU A 1 269 ? 12.272 28.725 6.140 1.00 28.51 302 LEU A N 1
ATOM 1763 C CA . LEU A 1 269 ? 12.540 28.795 4.705 1.00 29.48 302 LEU A CA 1
ATOM 1764 C C . LEU A 1 269 ? 14.070 28.730 4.453 1.00 33.39 302 LEU A C 1
ATOM 1765 O O . LEU A 1 269 ? 14.506 28.167 3.445 1.00 31.83 302 LEU A O 1
ATOM 1770 N N . GLY A 1 270 ? 14.849 29.191 5.443 1.00 31.75 303 GLY A N 1
ATOM 1771 C CA . GLY A 1 270 ? 16.305 29.167 5.423 1.00 32.32 303 GLY A CA 1
ATOM 1772 C C . GLY A 1 270 ? 16.959 27.916 5.987 1.00 38.07 303 GLY A C 1
ATOM 1773 O O . GLY A 1 270 ? 18.186 27.811 5.933 1.00 39.42 303 GLY A O 1
ATOM 1774 N N . ALA A 1 271 ? 16.169 26.950 6.530 1.00 33.69 304 ALA A N 1
ATOM 1775 C CA . ALA A 1 271 ? 16.681 25.692 7.116 1.00 33.87 304 ALA A CA 1
ATOM 1776 C C . ALA A 1 271 ? 17.527 24.857 6.130 1.00 39.42 304 ALA A C 1
ATOM 1777 O O . ALA A 1 271 ? 17.386 24.998 4.912 1.00 38.46 304 ALA A O 1
ATOM 1779 N N . THR A 1 272 ? 18.398 23.983 6.664 1.00 37.07 305 THR A N 1
ATOM 1780 C CA . THR A 1 272 ? 19.247 23.145 5.814 1.00 37.52 305 THR A CA 1
ATOM 1781 C C . THR A 1 272 ? 18.494 21.885 5.391 1.00 40.34 305 THR A C 1
ATOM 1782 O O . THR A 1 272 ? 18.819 21.307 4.356 1.00 40.71 305 THR A O 1
ATOM 1786 N N . GLU A 1 273 ? 17.495 21.463 6.186 1.00 35.20 306 GLU A N 1
ATOM 1787 C CA . GLU A 1 273 ? 16.705 20.261 5.917 1.00 34.50 306 GLU A CA 1
ATOM 1788 C C . GLU A 1 273 ? 15.642 20.519 4.840 1.00 37.57 306 GLU A C 1
ATOM 1789 O O . GLU A 1 273 ? 14.726 21.321 5.051 1.00 36.45 306 GLU A O 1
ATOM 1795 N N . LEU A 1 274 ? 15.756 19.804 3.699 1.00 34.07 307 LEU A N 1
ATOM 1796 C CA . LEU A 1 274 ? 14.801 19.839 2.589 1.00 33.75 307 LEU A CA 1
ATOM 1797 C C . LEU A 1 274 ? 13.374 19.463 3.071 1.00 34.59 307 LEU A C 1
ATOM 1798 O O . LEU A 1 274 ? 12.444 20.133 2.619 1.00 32.91 307 LEU A O 1
ATOM 1803 N N . PRO A 1 275 ? 13.158 18.483 4.011 1.00 30.68 308 PRO A N 1
ATOM 1804 C CA . PRO A 1 275 ? 11.782 18.215 4.485 1.00 29.83 308 PRO A CA 1
ATOM 1805 C C . PRO A 1 275 ? 11.161 19.391 5.268 1.00 30.10 308 PRO A C 1
ATOM 1806 O O . PRO A 1 275 ? 9.966 19.360 5.517 1.00 28.75 308 PRO A O 1
ATOM 1810 N N . ILE A 1 276 ? 11.958 20.400 5.671 1.00 26.08 309 ILE A N 1
ATOM 1811 C CA . ILE A 1 276 ? 11.456 21.597 6.362 1.00 26.06 309 ILE A CA 1
ATOM 1812 C C . ILE A 1 276 ? 11.202 22.700 5.318 1.00 29.97 309 ILE A C 1
ATOM 1813 O O . ILE A 1 276 ? 10.131 23.302 5.333 1.00 29.90 309 ILE A O 1
ATOM 1818 N N . VAL A 1 277 ? 12.177 22.944 4.423 1.00 26.52 310 VAL A N 1
ATOM 1819 C CA . VAL A 1 277 ? 12.114 23.968 3.377 1.00 26.26 310 VAL A CA 1
ATOM 1820 C C . VAL A 1 277 ? 10.903 23.737 2.462 1.00 28.47 310 VAL A C 1
ATOM 1821 O O . VAL A 1 277 ? 10.202 24.705 2.176 1.00 28.19 310 VAL A O 1
ATOM 1825 N N . THR A 1 278 ? 10.648 22.482 2.024 1.00 24.34 311 THR A N 1
ATOM 1826 C CA . THR A 1 278 ? 9.542 22.172 1.109 1.00 24.20 311 THR A CA 1
ATOM 1827 C C . THR A 1 278 ? 8.171 22.698 1.664 1.00 28.44 311 THR A C 1
ATOM 1828 O O . THR A 1 278 ? 7.579 23.537 0.974 1.00 27.51 311 THR A O 1
ATOM 1832 N N . PRO A 1 279 ? 7.668 22.281 2.866 1.00 24.09 312 PRO A N 1
ATOM 1833 C CA . PRO A 1 279 ? 6.367 22.809 3.332 1.00 23.50 312 PRO A CA 1
ATOM 1834 C C . PRO A 1 279 ? 6.424 24.283 3.738 1.00 26.91 312 PRO A C 1
ATOM 1835 O O . PRO A 1 279 ? 5.396 24.958 3.622 1.00 26.67 312 PRO A O 1
ATOM 1839 N N . ALA A 1 280 ? 7.600 24.784 4.225 1.00 22.99 313 ALA A N 1
ATOM 1840 C CA . ALA A 1 280 ? 7.742 26.206 4.569 1.00 22.89 313 ALA A CA 1
ATOM 1841 C C . ALA A 1 280 ? 7.566 27.073 3.316 1.00 25.08 313 ALA A C 1
ATOM 1842 O O . ALA A 1 280 ? 6.868 28.073 3.375 1.00 24.41 313 ALA A O 1
ATOM 1844 N N . LEU A 1 281 ? 8.153 26.661 2.177 1.00 21.69 314 LEU A N 1
ATOM 1845 C CA . LEU A 1 281 ? 8.018 27.402 0.913 1.00 20.99 314 LEU A CA 1
ATOM 1846 C C . LEU A 1 281 ? 6.584 27.287 0.375 1.00 23.97 314 LEU A C 1
ATOM 1847 O O . LEU A 1 281 ? 6.062 28.254 -0.187 1.00 23.41 314 LEU A O 1
ATOM 1852 N N . ARG A 1 282 ? 5.956 26.115 0.546 1.00 21.99 315 ARG A N 1
ATOM 1853 C CA . ARG A 1 282 ? 4.575 25.911 0.118 1.00 22.46 315 ARG A CA 1
ATOM 1854 C C . ARG A 1 282 ? 3.639 26.864 0.893 1.00 27.15 315 ARG A C 1
ATOM 1855 O O . ARG A 1 282 ? 2.792 27.500 0.265 1.00 27.74 315 ARG A O 1
ATOM 1863 N N . ALA A 1 283 ? 3.832 26.994 2.228 1.00 23.56 316 ALA A N 1
ATOM 1864 C CA . ALA A 1 283 ? 3.025 27.874 3.082 1.00 23.66 316 ALA A CA 1
ATOM 1865 C C . ALA A 1 283 ? 3.220 29.337 2.672 1.00 27.38 316 ALA A C 1
ATOM 1866 O O . ALA A 1 283 ? 2.235 30.047 2.482 1.00 25.93 316 ALA A O 1
ATOM 1868 N N . ILE A 1 284 ? 4.486 29.766 2.471 1.00 24.03 317 ILE A N 1
ATOM 1869 C CA . ILE A 1 284 ? 4.807 31.139 2.043 1.00 23.67 317 ILE A CA 1
ATOM 1870 C C . ILE A 1 284 ? 4.189 31.416 0.660 1.00 25.76 317 ILE A C 1
ATOM 1871 O O . ILE A 1 284 ? 3.603 32.481 0.460 1.00 25.65 317 ILE A O 1
ATOM 1876 N N . GLY A 1 285 ? 4.305 30.451 -0.254 1.00 22.70 318 GLY A N 1
ATOM 1877 C CA . GLY A 1 285 ? 3.737 30.546 -1.596 1.00 22.68 318 GLY A CA 1
ATOM 1878 C C . GLY A 1 285 ? 2.227 30.695 -1.552 1.00 27.96 318 GLY A C 1
ATOM 1879 O O . GLY A 1 285 ? 1.652 31.472 -2.320 1.00 26.20 318 GLY A O 1
ATOM 1880 N N . ASN A 1 286 ? 1.575 29.974 -0.614 1.00 25.81 319 ASN A N 1
ATOM 1881 C CA . ASN A 1 286 ? 0.127 30.051 -0.427 1.00 25.76 319 ASN A CA 1
ATOM 1882 C C . ASN A 1 286 ? -0.283 31.416 0.126 1.00 29.55 319 ASN A C 1
ATOM 1883 O O . ASN A 1 286 ? -1.251 31.987 -0.367 1.00 29.42 319 ASN A O 1
ATOM 1888 N N . ILE A 1 287 ? 0.468 31.957 1.111 1.00 26.42 320 ILE A N 1
ATOM 1889 C CA . ILE A 1 287 ? 0.169 33.265 1.726 1.00 25.44 320 ILE A CA 1
ATOM 1890 C C . ILE A 1 287 ? 0.223 34.397 0.670 1.00 30.12 320 ILE A C 1
ATOM 1891 O O . ILE A 1 287 ? -0.642 35.279 0.694 1.00 28.62 320 ILE A O 1
ATOM 1896 N N . VAL A 1 288 ? 1.195 34.344 -0.277 1.00 27.40 321 VAL A N 1
ATOM 1897 C CA . VAL A 1 288 ? 1.343 35.399 -1.300 1.00 27.07 321 VAL A CA 1
ATOM 1898 C C . VAL A 1 288 ? 0.251 35.279 -2.396 1.00 32.47 321 VAL A C 1
ATOM 1899 O O . VAL A 1 288 ? 0.140 36.184 -3.212 1.00 31.99 321 VAL A O 1
ATOM 1903 N N . THR A 1 289 ? -0.606 34.230 -2.367 1.00 30.75 322 THR A N 1
ATOM 1904 C CA . THR A 1 289 ? -1.762 34.161 -3.285 1.00 30.65 322 THR A CA 1
ATOM 1905 C C . THR A 1 289 ? -2.915 35.005 -2.675 1.00 33.75 322 THR A C 1
ATOM 1906 O O . THR A 1 289 ? -3.940 35.223 -3.321 1.00 33.34 322 THR A O 1
ATOM 1910 N N . GLY A 1 290 ? -2.724 35.453 -1.437 1.00 31.00 323 GLY A N 1
ATOM 1911 C CA . GLY A 1 290 ? -3.683 36.267 -0.696 1.00 31.60 323 GLY A CA 1
ATOM 1912 C C . GLY A 1 290 ? -3.725 37.722 -1.126 1.00 37.92 323 GLY A C 1
ATOM 1913 O O . GLY A 1 290 ? -3.562 38.035 -2.312 1.00 38.53 323 GLY A O 1
ATOM 1914 N N . THR A 1 291 ? -3.965 38.623 -0.166 1.00 34.40 324 THR A N 1
ATOM 1915 C CA . THR A 1 291 ? -4.033 40.056 -0.449 1.00 34.31 324 THR A CA 1
ATOM 1916 C C . THR A 1 291 ? -2.619 40.630 -0.509 1.00 39.55 324 THR A C 1
ATOM 1917 O O . THR A 1 291 ? -1.670 40.006 -0.003 1.00 38.75 324 THR A O 1
ATOM 1921 N N . ASP A 1 292 ? -2.488 41.853 -1.074 1.00 35.38 325 ASP A N 1
ATOM 1922 C CA . ASP A 1 292 ? -1.204 42.545 -1.149 1.00 34.72 325 ASP A CA 1
ATOM 1923 C C . ASP A 1 292 ? -0.715 42.869 0.249 1.00 37.37 325 ASP A C 1
ATOM 1924 O O . ASP A 1 292 ? 0.492 42.898 0.461 1.00 37.07 325 ASP A O 1
ATOM 1929 N N . GLU A 1 293 ? -1.647 43.006 1.227 1.00 32.53 326 GLU A N 1
ATOM 1930 C CA . GLU A 1 293 ? -1.321 43.265 2.634 1.00 31.90 326 GLU A CA 1
ATOM 1931 C C . GLU A 1 293 ? -0.735 42.002 3.276 1.00 34.41 326 GLU A C 1
ATOM 1932 O O . GLU A 1 293 ? 0.188 42.096 4.084 1.00 33.14 326 GLU A O 1
ATOM 1938 N N . GLN A 1 294 ? -1.273 40.822 2.910 1.00 32.04 327 GLN A N 1
ATOM 1939 C CA . GLN A 1 294 ? -0.789 39.518 3.388 1.00 31.39 327 GLN A CA 1
ATOM 1940 C C . GLN A 1 294 ? 0.593 39.234 2.778 1.00 33.42 327 GLN A C 1
ATOM 1941 O O . GLN A 1 294 ? 1.489 38.821 3.507 1.00 32.91 327 GLN A O 1
ATOM 1947 N N . THR A 1 295 ? 0.784 39.543 1.470 1.00 30.55 328 THR A N 1
ATOM 1948 C CA . THR A 1 295 ? 2.071 39.417 0.759 1.00 30.34 328 THR A CA 1
ATOM 1949 C C . THR A 1 295 ? 3.112 40.318 1.430 1.00 34.29 328 THR A C 1
ATOM 1950 O O . THR A 1 295 ? 4.253 39.884 1.651 1.00 33.80 328 THR A O 1
ATOM 1954 N N . GLN A 1 296 ? 2.697 41.556 1.807 1.00 29.31 329 GLN A N 1
ATOM 1955 C CA . GLN A 1 296 ? 3.578 42.525 2.456 1.00 28.46 329 GLN A CA 1
ATOM 1956 C C . GLN A 1 296 ? 4.198 41.966 3.734 1.00 32.42 329 GLN A C 1
ATOM 1957 O O . GLN A 1 296 ? 5.370 42.236 4.003 1.00 31.92 329 GLN A O 1
ATOM 1963 N N . LYS A 1 297 ? 3.429 41.165 4.499 1.00 29.79 330 LYS A N 1
ATOM 1964 C CA . LYS A 1 297 ? 3.914 40.531 5.727 1.00 29.34 330 LYS A CA 1
ATOM 1965 C C . LYS A 1 297 ? 5.075 39.563 5.429 1.00 31.78 330 LYS A C 1
ATOM 1966 O O . LYS A 1 297 ? 6.014 39.512 6.221 1.00 31.09 330 LYS A O 1
ATOM 1972 N N . VAL A 1 298 ? 5.020 38.848 4.310 1.00 29.22 331 VAL A N 1
ATOM 1973 C CA . VAL A 1 298 ? 6.112 37.961 3.924 1.00 29.56 331 VAL A CA 1
ATOM 1974 C C . VAL A 1 298 ? 7.369 38.763 3.589 1.00 30.73 331 VAL A C 1
ATOM 1975 O O . VAL A 1 298 ? 8.475 38.406 3.994 1.00 29.75 331 VAL A O 1
ATOM 1979 N N . ILE A 1 299 ? 7.183 39.849 2.846 1.00 26.82 332 ILE A N 1
ATOM 1980 C CA . ILE A 1 299 ? 8.282 40.740 2.453 1.00 26.72 332 ILE A CA 1
ATOM 1981 C C . ILE A 1 299 ? 8.913 41.375 3.714 1.00 30.98 332 ILE A C 1
ATOM 1982 O O . ILE A 1 299 ? 10.134 41.312 3.873 1.00 30.08 332 ILE A O 1
ATOM 1987 N N . ASP A 1 300 ? 8.078 41.938 4.622 1.00 29.28 333 ASP A N 1
ATOM 1988 C CA . ASP A 1 300 ? 8.522 42.571 5.873 1.00 29.71 333 ASP A CA 1
ATOM 1989 C C . ASP A 1 300 ? 9.323 41.614 6.753 1.00 33.12 333 ASP A C 1
ATOM 1990 O O . ASP A 1 300 ? 10.260 42.053 7.419 1.00 31.31 333 ASP A O 1
ATOM 1995 N N . ALA A 1 301 ? 8.970 40.308 6.732 1.00 30.67 334 ALA A N 1
ATOM 1996 C CA . ALA A 1 301 ? 9.653 39.269 7.513 1.00 30.80 334 ALA A CA 1
ATOM 1997 C C . ALA A 1 301 ? 11.045 38.898 6.931 1.00 35.37 334 ALA A C 1
ATOM 1998 O O . ALA A 1 301 ? 11.795 38.170 7.584 1.00 35.89 334 ALA A O 1
ATOM 2000 N N . GLY A 1 302 ? 11.372 39.407 5.737 1.00 31.19 335 GLY A N 1
ATOM 2001 C CA . GLY A 1 302 ? 12.666 39.192 5.090 1.00 30.55 335 GLY A CA 1
ATOM 2002 C C . GLY A 1 302 ? 12.753 38.003 4.152 1.00 33.46 335 GLY A C 1
ATOM 2003 O O . GLY A 1 302 ? 13.855 37.519 3.889 1.00 33.29 335 GLY A O 1
ATOM 2004 N N . ALA A 1 303 ? 11.612 37.554 3.595 1.00 29.74 336 ALA A N 1
ATOM 2005 C CA . ALA A 1 303 ? 11.557 36.380 2.712 1.00 29.14 336 ALA A CA 1
ATOM 2006 C C . ALA A 1 303 ? 12.364 36.518 1.420 1.00 32.97 336 ALA A C 1
ATOM 2007 O O . ALA A 1 303 ? 12.972 35.531 1.001 1.00 32.85 336 ALA A O 1
ATOM 2009 N N . LEU A 1 304 ? 12.371 37.712 0.783 1.00 29.04 337 LEU A N 1
ATOM 2010 C CA . LEU A 1 304 ? 13.066 37.910 -0.499 1.00 28.10 337 LEU A CA 1
ATOM 2011 C C . LEU A 1 304 ? 14.587 37.676 -0.410 1.00 30.74 337 LEU A C 1
ATOM 2012 O O . LEU A 1 304 ? 15.177 37.292 -1.411 1.00 31.21 337 LEU A O 1
ATOM 2017 N N . ALA A 1 305 ? 15.198 37.834 0.777 1.00 26.69 338 ALA A N 1
ATOM 2018 C CA . ALA A 1 305 ? 16.640 37.621 0.979 1.00 26.89 338 ALA A CA 1
ATOM 2019 C C . ALA A 1 305 ? 17.039 36.140 0.813 1.00 30.61 338 ALA A C 1
ATOM 2020 O O . ALA A 1 305 ? 18.211 35.848 0.618 1.00 31.63 338 ALA A O 1
ATOM 2022 N N . VAL A 1 306 ? 16.069 35.221 0.899 1.00 26.72 339 VAL A N 1
ATOM 2023 C CA . VAL A 1 306 ? 16.274 33.774 0.773 1.00 26.18 339 VAL A CA 1
ATOM 2024 C C . VAL A 1 306 ? 16.148 33.336 -0.705 1.00 27.04 339 VAL A C 1
ATOM 2025 O O . VAL A 1 306 ? 16.677 32.288 -1.062 1.00 25.19 339 VAL A O 1
ATOM 2029 N N . PHE A 1 307 ? 15.466 34.132 -1.562 1.00 23.10 340 PHE A N 1
ATOM 2030 C CA . PHE A 1 307 ? 15.195 33.738 -2.951 1.00 22.76 340 PHE A CA 1
ATOM 2031 C C . PHE A 1 307 ? 16.439 33.591 -3.859 1.00 26.20 340 PHE A C 1
ATOM 2032 O O . PHE A 1 307 ? 16.370 32.686 -4.685 1.00 26.05 340 PHE A O 1
ATOM 2040 N N . PRO A 1 308 ? 17.604 34.280 -3.699 1.00 23.91 341 PRO A N 1
ATOM 2041 C CA . PRO A 1 308 ? 18.770 33.929 -4.540 1.00 23.83 341 PRO A CA 1
ATOM 2042 C C . PRO A 1 308 ? 19.126 32.433 -4.435 1.00 27.01 341 PRO A C 1
ATOM 2043 O O . PRO A 1 308 ? 19.409 31.810 -5.459 1.00 25.97 341 PRO A O 1
ATOM 2047 N N . SER A 1 309 ? 19.059 31.847 -3.209 1.00 23.93 342 SER A N 1
ATOM 2048 C CA . SER A 1 309 ? 19.324 30.420 -2.983 1.00 24.59 342 SER A CA 1
ATOM 2049 C C . SER A 1 309 ? 18.182 29.529 -3.482 1.00 26.79 342 SER A C 1
ATOM 2050 O O . SER A 1 309 ? 18.445 28.494 -4.093 1.00 26.82 342 SER A O 1
ATOM 2053 N N . LEU A 1 310 ? 16.925 29.908 -3.198 1.00 21.46 343 LEU A N 1
ATOM 2054 C CA . LEU A 1 310 ? 15.751 29.130 -3.597 1.00 21.09 343 LEU A CA 1
ATOM 2055 C C . LEU A 1 310 ? 15.600 29.072 -5.118 1.00 24.85 343 LEU A C 1
ATOM 2056 O O . LEU A 1 310 ? 15.268 28.021 -5.651 1.00 24.84 343 LEU A O 1
ATOM 2061 N N . LEU A 1 311 ? 15.885 30.179 -5.815 1.00 22.57 344 LEU A N 1
ATOM 2062 C CA . LEU A 1 311 ? 15.768 30.247 -7.277 1.00 22.21 344 LEU A CA 1
ATOM 2063 C C . LEU A 1 311 ? 16.933 29.538 -8.001 1.00 26.44 344 LEU A C 1
ATOM 2064 O O . LEU A 1 311 ? 16.856 29.352 -9.219 1.00 25.70 344 LEU A O 1
ATOM 2069 N N . THR A 1 312 ? 17.977 29.112 -7.260 1.00 23.47 345 THR A N 1
ATOM 2070 C CA . THR A 1 312 ? 19.102 28.344 -7.821 1.00 23.76 345 THR A CA 1
ATOM 2071 C C . THR A 1 312 ? 19.235 26.980 -7.102 1.00 29.30 345 THR A C 1
ATOM 2072 O O . THR A 1 312 ? 20.233 26.282 -7.290 1.00 28.65 345 THR A O 1
ATOM 2076 N N . ASN A 1 313 ? 18.232 26.605 -6.284 1.00 26.75 346 ASN A N 1
ATOM 2077 C CA . ASN A 1 313 ? 18.256 25.369 -5.497 1.00 26.52 346 ASN A CA 1
ATOM 2078 C C . ASN A 1 313 ? 18.384 24.132 -6.405 1.00 30.15 346 ASN A C 1
ATOM 2079 O O . ASN A 1 313 ? 17.664 24.048 -7.393 1.00 28.68 346 ASN A O 1
ATOM 2084 N N . PRO A 1 314 ? 19.280 23.165 -6.077 1.00 29.69 347 PRO A N 1
ATOM 2085 C CA . PRO A 1 314 ? 19.453 21.988 -6.956 1.00 30.26 347 PRO A CA 1
ATOM 2086 C C . PRO A 1 314 ? 18.219 21.077 -7.056 1.00 34.14 347 PRO A C 1
ATOM 2087 O O . PRO A 1 314 ? 18.115 20.332 -8.029 1.00 34.15 347 PRO A O 1
ATOM 2091 N N . LYS A 1 315 ? 17.289 21.141 -6.084 1.00 30.17 348 LYS A N 1
ATOM 2092 C CA . LYS A 1 315 ? 16.039 20.372 -6.118 1.00 29.62 348 LYS A CA 1
ATOM 2093 C C . LYS A 1 315 ? 15.060 21.139 -7.009 1.00 33.24 348 LYS A C 1
ATOM 2094 O O . LYS A 1 315 ? 14.718 22.280 -6.684 1.00 32.89 348 LYS A O 1
ATOM 2100 N N . THR A 1 316 ? 14.658 20.552 -8.160 1.00 29.16 349 THR A N 1
ATOM 2101 C CA . THR A 1 316 ? 13.796 21.236 -9.138 1.00 29.02 349 THR A CA 1
ATOM 2102 C C . THR A 1 316 ? 12.461 21.694 -8.538 1.00 31.51 349 THR A C 1
ATOM 2103 O O . THR A 1 316 ? 12.008 22.790 -8.875 1.00 30.18 349 THR A O 1
ATOM 2107 N N . ASN A 1 317 ? 11.858 20.896 -7.633 1.00 28.18 350 ASN A N 1
ATOM 2108 C CA . ASN A 1 317 ? 10.586 21.267 -7.000 1.00 28.05 350 ASN A CA 1
ATOM 2109 C C . ASN A 1 317 ? 10.710 22.545 -6.135 1.00 29.32 350 ASN A C 1
ATOM 2110 O O . ASN A 1 317 ? 9.759 23.325 -6.096 1.00 28.20 350 ASN A O 1
ATOM 2115 N N . ILE A 1 318 ? 11.864 22.772 -5.472 1.00 25.22 351 ILE A N 1
ATOM 2116 C CA . ILE A 1 318 ? 12.097 23.998 -4.682 1.00 24.76 351 ILE A CA 1
ATOM 2117 C C . ILE A 1 318 ? 12.185 25.189 -5.646 1.00 28.82 351 ILE A C 1
ATOM 2118 O O . ILE A 1 318 ? 11.529 26.206 -5.429 1.00 27.75 351 ILE A O 1
ATOM 2123 N N . GLN A 1 319 ? 12.948 25.033 -6.742 1.00 26.15 352 GLN A N 1
ATOM 2124 C CA . GLN A 1 319 ? 13.094 26.071 -7.762 1.00 26.09 352 GLN A CA 1
ATOM 2125 C C . GLN A 1 319 ? 11.744 26.438 -8.370 1.00 28.46 352 GLN A C 1
ATOM 2126 O O . GLN A 1 319 ? 11.456 27.621 -8.552 1.00 27.32 352 GLN A O 1
ATOM 2132 N N . LYS A 1 320 ? 10.920 25.421 -8.673 1.00 24.44 353 LYS A N 1
ATOM 2133 C CA . LYS A 1 320 ? 9.606 25.609 -9.283 1.00 24.71 353 LYS A CA 1
ATOM 2134 C C . LYS A 1 320 ? 8.673 26.390 -8.337 1.00 28.06 353 LYS A C 1
ATOM 2135 O O . LYS A 1 320 ? 8.092 27.396 -8.752 1.00 26.86 353 LYS A O 1
ATOM 2141 N N . GLU A 1 321 ? 8.583 25.958 -7.058 1.00 24.81 354 GLU A N 1
ATOM 2142 C CA . GLU A 1 321 ? 7.719 26.587 -6.051 1.00 24.67 354 GLU A CA 1
ATOM 2143 C C . GLU A 1 321 ? 8.228 27.969 -5.649 1.00 27.22 354 GLU A C 1
ATOM 2144 O O . GLU A 1 321 ? 7.412 28.826 -5.305 1.00 26.05 354 GLU A O 1
ATOM 2150 N N . ALA A 1 322 ? 9.560 28.196 -5.707 1.00 23.57 355 ALA A N 1
ATOM 2151 C CA . ALA A 1 322 ? 10.131 29.521 -5.432 1.00 23.19 355 ALA A CA 1
ATOM 2152 C C . ALA A 1 322 ? 9.753 30.494 -6.560 1.00 25.62 355 ALA A C 1
ATOM 2153 O O . ALA A 1 322 ? 9.434 31.652 -6.297 1.00 23.76 355 ALA A O 1
ATOM 2155 N N . THR A 1 323 ? 9.773 30.009 -7.813 1.00 23.01 356 THR A N 1
ATOM 2156 C CA . THR A 1 323 ? 9.458 30.837 -8.976 1.00 23.38 356 THR A CA 1
ATOM 2157 C C . THR A 1 323 ? 7.939 31.139 -9.006 1.00 29.18 356 THR A C 1
ATOM 2158 O O . THR A 1 323 ? 7.541 32.256 -9.342 1.00 29.00 356 THR A O 1
ATOM 2162 N N . TRP A 1 324 ? 7.112 30.150 -8.632 1.00 27.97 357 TRP A N 1
ATOM 2163 C CA . TRP A 1 324 ? 5.668 30.299 -8.495 1.00 28.32 357 TRP A CA 1
ATOM 2164 C C . TRP A 1 324 ? 5.393 31.377 -7.429 1.00 30.61 357 TRP A C 1
ATOM 2165 O O . TRP A 1 324 ? 4.592 32.271 -7.680 1.00 31.10 357 TRP A O 1
ATOM 2176 N N . THR A 1 325 ? 6.105 31.329 -6.280 1.00 26.21 358 THR A N 1
ATOM 2177 C CA . THR A 1 325 ? 5.994 32.320 -5.197 1.00 26.05 358 THR A CA 1
ATOM 2178 C C . THR A 1 325 ? 6.337 33.718 -5.758 1.00 30.75 358 THR A C 1
ATOM 2179 O O . THR A 1 325 ? 5.578 34.671 -5.544 1.00 30.16 358 THR A O 1
ATOM 2183 N N . MET A 1 326 ? 7.453 33.817 -6.510 1.00 27.66 359 MET A N 1
ATOM 2184 C CA . MET A 1 326 ? 7.902 35.061 -7.149 1.00 27.54 359 MET A CA 1
ATOM 2185 C C . MET A 1 326 ? 6.830 35.620 -8.079 1.00 30.82 359 MET A C 1
ATOM 2186 O O . MET A 1 326 ? 6.569 36.819 -8.030 1.00 30.17 359 MET A O 1
ATOM 2191 N N . SER A 1 327 ? 6.169 34.746 -8.873 1.00 28.56 360 SER A N 1
ATOM 2192 C CA . SER A 1 327 ? 5.093 35.141 -9.791 1.00 29.09 360 SER A CA 1
ATOM 2193 C C . SER A 1 327 ? 3.928 35.818 -9.061 1.00 34.34 360 SER A C 1
ATOM 2194 O O . SER A 1 327 ? 3.345 36.751 -9.608 1.00 33.88 360 SER A O 1
ATOM 2197 N N . ASN A 1 328 ? 3.611 35.373 -7.828 1.00 31.03 361 ASN A N 1
ATOM 2198 C CA . ASN A 1 328 ? 2.513 35.950 -7.059 1.00 30.76 361 ASN A CA 1
ATOM 2199 C C . ASN A 1 328 ? 2.949 37.167 -6.247 1.00 34.84 361 ASN A C 1
ATOM 2200 O O . ASN A 1 328 ? 2.085 37.856 -5.709 1.00 36.37 361 ASN A O 1
ATOM 2205 N N . ILE A 1 329 ? 4.261 37.466 -6.193 1.00 29.04 362 ILE A N 1
ATOM 2206 C CA . ILE A 1 329 ? 4.755 38.681 -5.558 1.00 28.53 362 ILE A CA 1
ATOM 2207 C C . ILE A 1 329 ? 4.825 39.765 -6.670 1.00 34.56 362 ILE A C 1
ATOM 2208 O O . ILE A 1 329 ? 4.509 40.924 -6.404 1.00 34.76 362 ILE A O 1
ATOM 2213 N N . THR A 1 330 ? 5.200 39.378 -7.914 1.00 31.71 363 THR A N 1
ATOM 2214 C CA . THR A 1 330 ? 5.294 40.327 -9.037 1.00 31.86 363 THR A CA 1
ATOM 2215 C C . THR A 1 330 ? 3.886 40.735 -9.531 1.00 37.22 363 THR A C 1
ATOM 2216 O O . THR A 1 330 ? 3.756 41.717 -10.269 1.00 37.17 363 THR A O 1
ATOM 2220 N N . ALA A 1 331 ? 2.842 39.999 -9.095 1.00 34.15 364 ALA A N 1
ATOM 2221 C CA . ALA A 1 331 ? 1.443 40.295 -9.409 1.00 33.89 364 ALA A CA 1
ATOM 2222 C C . ALA A 1 331 ? 0.875 41.358 -8.440 1.00 37.43 364 ALA A C 1
ATOM 2223 O O . ALA A 1 331 ? -0.254 41.804 -8.625 1.00 37.85 364 ALA A O 1
ATOM 2225 N N . GLY A 1 332 ? 1.678 41.778 -7.459 1.00 33.47 365 GLY A N 1
ATOM 2226 C CA . GLY A 1 332 ? 1.286 42.760 -6.456 1.00 33.30 365 GLY A CA 1
ATOM 2227 C C . GLY A 1 332 ? 1.476 44.211 -6.845 1.00 37.87 365 GLY A C 1
ATOM 2228 O O . GLY A 1 332 ? 1.519 44.548 -8.033 1.00 36.44 365 GLY A O 1
ATOM 2229 N N . ARG A 1 333 ? 1.580 45.081 -5.824 1.00 35.47 366 ARG A N 1
ATOM 2230 C CA . ARG A 1 333 ? 1.770 46.524 -5.991 1.00 35.61 366 ARG A CA 1
ATOM 2231 C C . ARG A 1 333 ? 3.148 46.845 -6.588 1.00 39.58 366 ARG A C 1
ATOM 2232 O O . ARG A 1 333 ? 4.093 46.054 -6.457 1.00 39.07 366 ARG A O 1
ATOM 2240 N N . GLN A 1 334 ? 3.274 48.056 -7.164 1.00 34.43 367 GLN A N 1
ATOM 2241 C CA . GLN A 1 334 ? 4.517 48.573 -7.735 1.00 33.53 367 GLN A CA 1
ATOM 2242 C C . GLN A 1 334 ? 5.619 48.690 -6.675 1.00 35.90 367 GLN A C 1
ATOM 2243 O O . GLN A 1 334 ? 6.775 48.426 -7.002 1.00 35.77 367 GLN A O 1
ATOM 2249 N N . ASP A 1 335 ? 5.277 49.027 -5.407 1.00 31.27 368 ASP A N 1
ATOM 2250 C CA . ASP A 1 335 ? 6.282 49.112 -4.336 1.00 31.23 368 ASP A CA 1
ATOM 2251 C C . ASP A 1 335 ? 6.789 47.708 -3.934 1.00 34.24 368 ASP A C 1
ATOM 2252 O O . ASP A 1 335 ? 7.881 47.597 -3.391 1.00 33.81 368 ASP A O 1
ATOM 2257 N N . GLN A 1 336 ? 5.989 46.655 -4.189 1.00 31.27 369 GLN A N 1
ATOM 2258 C CA . GLN A 1 336 ? 6.341 45.255 -3.898 1.00 30.83 369 GLN A CA 1
ATOM 2259 C C . GLN A 1 336 ? 7.251 44.753 -5.016 1.00 35.24 369 GLN A C 1
ATOM 2260 O O . GLN A 1 336 ? 8.271 44.108 -4.743 1.00 35.25 369 GLN A O 1
ATOM 2266 N N . ILE A 1 337 ? 6.925 45.125 -6.274 1.00 31.20 370 ILE A N 1
ATOM 2267 C CA . ILE A 1 337 ? 7.774 44.860 -7.435 1.00 30.69 370 ILE A CA 1
ATOM 2268 C C . ILE A 1 337 ? 9.144 45.530 -7.175 1.00 33.10 370 ILE A C 1
ATOM 2269 O O . ILE A 1 337 ? 10.177 44.936 -7.475 1.00 32.29 370 ILE A O 1
ATOM 2274 N N . GLN A 1 338 ? 9.139 46.744 -6.573 1.00 28.38 371 GLN A N 1
ATOM 2275 C CA . GLN A 1 338 ? 10.359 47.486 -6.275 1.00 28.19 371 GLN A CA 1
ATOM 2276 C C . GLN A 1 338 ? 11.242 46.736 -5.284 1.00 32.75 371 GLN A C 1
ATOM 2277 O O . GLN A 1 338 ? 12.468 46.753 -5.437 1.00 32.22 371 GLN A O 1
ATOM 2283 N N . GLN A 1 339 ? 10.630 46.061 -4.290 1.00 29.00 372 GLN A N 1
ATOM 2284 C CA . GLN A 1 339 ? 11.388 45.300 -3.292 1.00 28.24 372 GLN A CA 1
ATOM 2285 C C . GLN A 1 339 ? 12.037 44.065 -3.944 1.00 29.50 372 GLN A C 1
ATOM 2286 O O . GLN A 1 339 ? 13.148 43.699 -3.557 1.00 28.50 372 GLN A O 1
ATOM 2292 N N . VAL A 1 340 ? 11.387 43.495 -4.982 1.00 25.48 373 VAL A N 1
ATOM 2293 C CA . VAL A 1 340 ? 11.896 42.375 -5.790 1.00 25.70 373 VAL A CA 1
ATOM 2294 C C . VAL A 1 340 ? 13.162 42.860 -6.531 1.00 29.68 373 VAL A C 1
ATOM 2295 O O . VAL A 1 340 ? 14.182 42.160 -6.544 1.00 29.50 373 VAL A O 1
ATOM 2299 N N . VAL A 1 341 ? 13.094 44.084 -7.097 1.00 25.40 374 VAL A N 1
ATOM 2300 C CA . VAL A 1 341 ? 14.194 44.744 -7.799 1.00 25.28 374 VAL A CA 1
ATOM 2301 C C . VAL A 1 341 ? 15.350 44.985 -6.818 1.00 29.20 374 VAL A C 1
ATOM 2302 O O . VAL A 1 341 ? 16.459 44.529 -7.083 1.00 29.54 374 VAL A O 1
ATOM 2306 N N . ASN A 1 342 ? 15.075 45.656 -5.675 1.00 25.62 375 ASN A N 1
ATOM 2307 C CA . ASN A 1 342 ? 16.058 46.007 -4.643 1.00 25.44 375 ASN A CA 1
ATOM 2308 C C . ASN A 1 342 ? 16.805 44.794 -4.089 1.00 31.20 375 ASN A C 1
ATOM 2309 O O . ASN A 1 342 ? 17.985 44.912 -3.754 1.00 31.85 375 ASN A O 1
ATOM 2314 N N . HIS A 1 343 ? 16.129 43.637 -3.997 1.00 27.09 376 HIS A N 1
ATOM 2315 C CA . HIS A 1 343 ? 16.735 42.412 -3.487 1.00 26.98 376 HIS A CA 1
ATOM 2316 C C . HIS A 1 343 ? 17.570 41.684 -4.564 1.00 30.71 376 HIS A C 1
ATOM 2317 O O . HIS A 1 343 ? 18.093 40.606 -4.287 1.00 30.62 376 HIS A O 1
ATOM 2324 N N . GLY A 1 344 ? 17.724 42.308 -5.744 1.00 26.08 377 GLY A N 1
ATOM 2325 C CA . GLY A 1 344 ? 18.483 41.778 -6.874 1.00 25.23 377 GLY A CA 1
ATOM 2326 C C . GLY A 1 344 ? 17.923 40.495 -7.448 1.00 28.54 377 GLY A C 1
ATOM 2327 O O . GLY A 1 344 ? 18.674 39.659 -7.942 1.00 27.60 377 GLY A O 1
ATOM 2328 N N . LEU A 1 345 ? 16.593 40.340 -7.415 1.00 25.26 378 LEU A N 1
ATOM 2329 C CA . LEU A 1 345 ? 15.941 39.110 -7.834 1.00 24.40 378 LEU A CA 1
ATOM 2330 C C . LEU A 1 345 ? 15.587 39.056 -9.309 1.00 27.12 378 LEU A C 1
ATOM 2331 O O . LEU A 1 345 ? 15.333 37.960 -9.806 1.00 25.63 378 LEU A O 1
ATOM 2336 N N . VAL A 1 346 ? 15.608 40.200 -10.027 1.00 24.68 379 VAL A N 1
ATOM 2337 C CA . VAL A 1 346 ? 15.305 40.192 -11.464 1.00 24.33 379 VAL A CA 1
ATOM 2338 C C . VAL A 1 346 ? 16.412 39.381 -12.222 1.00 25.33 379 VAL A C 1
ATOM 2339 O O . VAL A 1 346 ? 16.027 38.499 -12.994 1.00 24.98 379 VAL A O 1
ATOM 2343 N N . PRO A 1 347 ? 17.746 39.544 -11.971 1.00 21.99 380 PRO A N 1
ATOM 2344 C CA . PRO A 1 347 ? 18.728 38.679 -12.671 1.00 21.20 380 PRO A CA 1
ATOM 2345 C C . PRO A 1 347 ? 18.496 37.186 -12.394 1.00 24.06 380 PRO A C 1
ATOM 2346 O O . PRO A 1 347 ? 18.701 36.363 -13.293 1.00 22.73 380 PRO A O 1
ATOM 2350 N N . PHE A 1 348 ? 17.997 36.841 -11.179 1.00 21.36 381 PHE A N 1
ATOM 2351 C CA . PHE A 1 348 ? 17.674 35.449 -10.813 1.00 21.08 381 PHE A CA 1
ATOM 2352 C C . PHE A 1 348 ? 16.484 34.957 -11.634 1.00 26.52 381 PHE A C 1
ATOM 2353 O O . PHE A 1 348 ? 16.493 33.808 -12.085 1.00 26.74 381 PHE A O 1
ATOM 2361 N N . LEU A 1 349 ? 15.515 35.854 -11.935 1.00 24.07 382 LEU A N 1
ATOM 2362 C CA . LEU A 1 349 ? 14.377 35.489 -12.795 1.00 24.21 382 LEU A CA 1
ATOM 2363 C C . LEU A 1 349 ? 14.839 35.281 -14.239 1.00 25.83 382 LEU A C 1
ATOM 2364 O O . LEU A 1 349 ? 14.378 34.344 -14.887 1.00 24.40 382 LEU A O 1
ATOM 2369 N N . VAL A 1 350 ? 15.796 36.103 -14.714 1.00 23.26 383 VAL A N 1
ATOM 2370 C CA . VAL A 1 350 ? 16.387 35.966 -16.058 1.00 23.67 383 VAL A CA 1
ATOM 2371 C C . VAL A 1 350 ? 17.081 34.591 -16.145 1.00 28.99 383 VAL A C 1
ATOM 2372 O O . VAL A 1 350 ? 16.919 33.893 -17.150 1.00 29.71 383 VAL A O 1
ATOM 2376 N N . GLY A 1 351 ? 17.809 34.221 -15.078 1.00 24.76 384 GLY A N 1
ATOM 2377 C CA . GLY A 1 351 ? 18.502 32.945 -14.957 1.00 24.07 384 GLY A CA 1
ATOM 2378 C C . GLY A 1 351 ? 17.599 31.736 -15.127 1.00 28.89 384 GLY A C 1
ATOM 2379 O O . GLY A 1 351 ? 17.896 30.855 -15.937 1.00 29.08 384 GLY A O 1
ATOM 2380 N N . VAL A 1 352 ? 16.497 31.690 -14.366 1.00 26.51 385 VAL A N 1
ATOM 2381 C CA . VAL A 1 352 ? 15.492 30.612 -14.377 1.00 27.77 385 VAL A CA 1
ATOM 2382 C C . VAL A 1 352 ? 14.796 30.547 -15.756 1.00 32.32 385 VAL A C 1
ATOM 2383 O O . VAL A 1 352 ? 14.599 29.460 -16.297 1.00 32.00 385 VAL A O 1
ATOM 2387 N N . LEU A 1 353 ? 14.494 31.703 -16.347 1.00 29.98 386 LEU A N 1
ATOM 2388 C CA . LEU A 1 353 ? 13.914 31.773 -17.684 1.00 30.15 386 LEU A CA 1
ATOM 2389 C C . LEU A 1 353 ? 14.909 31.221 -18.745 1.00 33.98 386 LEU A C 1
ATOM 2390 O O . LEU A 1 353 ? 14.492 30.531 -19.684 1.00 33.64 386 LEU A O 1
ATOM 2395 N N . SER A 1 354 ? 16.220 31.494 -18.563 1.00 29.38 387 SER A N 1
ATOM 2396 C CA . SER A 1 354 ? 17.290 31.045 -19.468 1.00 28.32 387 SER A CA 1
ATOM 2397 C C . SER A 1 354 ? 17.517 29.529 -19.399 1.00 31.48 387 SER A C 1
ATOM 2398 O O . SER A 1 354 ? 17.690 28.882 -20.434 1.00 30.44 387 SER A O 1
ATOM 2401 N N . LYS A 1 355 ? 17.570 28.978 -18.181 1.00 27.87 388 LYS A N 1
ATOM 2402 C CA . LYS A 1 355 ? 17.835 27.566 -17.959 1.00 28.09 388 LYS A CA 1
ATOM 2403 C C . LYS A 1 355 ? 17.239 27.125 -16.639 1.00 32.04 388 LYS A C 1
ATOM 2404 O O . LYS A 1 355 ? 17.576 27.666 -15.587 1.00 31.46 388 LYS A O 1
ATOM 2410 N N . ALA A 1 356 ? 16.360 26.132 -16.716 1.00 28.57 389 ALA A N 1
ATOM 2411 C CA . ALA A 1 356 ? 15.650 25.466 -15.620 1.00 28.85 389 ALA A CA 1
ATOM 2412 C C . ALA A 1 356 ? 14.798 24.369 -16.221 1.00 35.64 389 ALA A C 1
ATOM 2413 O O . ALA A 1 356 ? 14.691 24.281 -17.454 1.00 35.52 389 ALA A O 1
ATOM 2415 N N . ASP A 1 357 ? 14.166 23.553 -15.372 1.00 34.01 390 ASP A N 1
ATOM 2416 C CA . ASP A 1 357 ? 13.195 22.561 -15.833 1.00 34.50 390 ASP A CA 1
ATOM 2417 C C . ASP A 1 357 ? 12.033 23.356 -16.456 1.00 38.22 390 ASP A C 1
ATOM 2418 O O . ASP A 1 357 ? 11.722 24.439 -15.952 1.00 37.56 390 ASP A O 1
ATOM 2423 N N . PHE A 1 358 ? 11.435 22.869 -17.559 1.00 35.74 391 PHE A N 1
ATOM 2424 C CA . PHE A 1 358 ? 10.359 23.565 -18.284 1.00 36.30 391 PHE A CA 1
ATOM 2425 C C . PHE A 1 358 ? 9.228 24.098 -17.374 1.00 38.12 391 PHE A C 1
ATOM 2426 O O . PHE A 1 358 ? 8.752 25.211 -17.595 1.00 35.50 391 PHE A O 1
ATOM 2434 N N . LYS A 1 359 ? 8.804 23.312 -16.369 1.00 35.90 392 LYS A N 1
ATOM 2435 C CA . LYS A 1 359 ? 7.744 23.711 -15.432 1.00 35.92 392 LYS A CA 1
ATOM 2436 C C . LYS A 1 359 ? 8.152 24.963 -14.638 1.00 37.50 392 LYS A C 1
ATOM 2437 O O . LYS A 1 359 ? 7.306 25.828 -14.392 1.00 37.53 392 LYS A O 1
ATOM 2443 N N . THR A 1 360 ? 9.453 25.069 -14.270 1.00 31.77 393 THR A N 1
ATOM 2444 C CA . THR A 1 360 ? 10.013 26.227 -13.563 1.00 30.61 393 THR A CA 1
ATOM 2445 C C . THR A 1 360 ? 10.032 27.420 -14.534 1.00 32.59 393 THR A C 1
ATOM 2446 O O . THR A 1 360 ? 9.671 28.524 -14.139 1.00 32.16 393 THR A O 1
ATOM 2450 N N . GLN A 1 361 ? 10.423 27.179 -15.806 1.00 28.85 394 GLN A N 1
ATOM 2451 C CA . GLN A 1 361 ? 10.471 28.193 -16.866 1.00 28.78 394 GLN A CA 1
ATOM 2452 C C . GLN A 1 361 ? 9.081 28.772 -17.136 1.00 33.44 394 GLN A C 1
ATOM 2453 O O . GLN A 1 361 ? 8.965 29.971 -17.384 1.00 32.86 394 GLN A O 1
ATOM 2459 N N . LYS A 1 362 ? 8.028 27.925 -17.062 1.00 31.37 395 LYS A N 1
ATOM 2460 C CA . LYS A 1 362 ? 6.631 28.344 -17.246 1.00 31.55 395 LYS A CA 1
ATOM 2461 C C . LYS A 1 362 ? 6.232 29.296 -16.107 1.00 34.35 395 LYS A C 1
ATOM 2462 O O . LYS A 1 362 ? 5.620 30.332 -16.378 1.00 35.42 395 LYS A O 1
ATOM 2468 N N . GLU A 1 363 ? 6.641 28.988 -14.852 1.00 29.14 396 GLU A N 1
ATOM 2469 C CA . GLU A 1 363 ? 6.381 29.857 -13.688 1.00 28.57 396 GLU A CA 1
ATOM 2470 C C . GLU A 1 363 ? 7.112 31.191 -13.832 1.00 30.91 396 GLU A C 1
ATOM 2471 O O . GLU A 1 363 ? 6.582 32.224 -13.429 1.00 30.15 396 GLU A O 1
ATOM 2477 N N . ALA A 1 364 ? 8.339 31.164 -14.407 1.00 27.86 397 ALA A N 1
ATOM 2478 C CA . ALA A 1 364 ? 9.162 32.362 -14.621 1.00 27.85 397 ALA A CA 1
ATOM 2479 C C . ALA A 1 364 ? 8.517 33.261 -15.672 1.00 31.59 397 ALA A C 1
ATOM 2480 O O . ALA A 1 364 ? 8.465 34.469 -15.472 1.00 31.20 397 ALA A O 1
ATOM 2482 N N . ALA A 1 365 ? 7.974 32.662 -16.751 1.00 29.69 398 ALA A N 1
ATOM 2483 C CA . ALA A 1 365 ? 7.235 33.379 -17.797 1.00 30.49 398 ALA A CA 1
ATOM 2484 C C . ALA A 1 365 ? 6.046 34.104 -17.158 1.00 35.44 398 ALA A C 1
ATOM 2485 O O . ALA A 1 365 ? 5.857 35.292 -17.428 1.00 34.23 398 ALA A O 1
ATOM 2487 N N . TRP A 1 366 ? 5.309 33.416 -16.230 1.00 34.26 399 TRP A N 1
ATOM 2488 C CA . TRP A 1 366 ? 4.202 34.001 -15.459 1.00 35.50 399 TRP A CA 1
ATOM 2489 C C . TRP A 1 366 ? 4.678 35.160 -14.596 1.00 35.92 399 TRP A C 1
ATOM 2490 O O . TRP A 1 366 ? 4.035 36.209 -14.577 1.00 34.89 399 TRP A O 1
ATOM 2501 N N . ALA A 1 367 ? 5.812 34.978 -13.885 1.00 30.68 400 ALA A N 1
ATOM 2502 C CA . ALA A 1 367 ? 6.394 36.021 -13.040 1.00 30.00 400 ALA A CA 1
ATOM 2503 C C . ALA A 1 367 ? 6.717 37.282 -13.861 1.00 33.04 400 ALA A C 1
ATOM 2504 O O . ALA A 1 367 ? 6.451 38.388 -13.402 1.00 31.06 400 ALA A O 1
ATOM 2506 N N . ILE A 1 368 ? 7.238 37.101 -15.088 1.00 32.13 401 ILE A N 1
ATOM 2507 C CA . ILE A 1 368 ? 7.594 38.208 -15.992 1.00 32.75 401 ILE A CA 1
ATOM 2508 C C . ILE A 1 368 ? 6.321 38.911 -16.512 1.00 36.48 401 ILE A C 1
ATOM 2509 O O . ILE A 1 368 ? 6.257 40.137 -16.443 1.00 35.18 401 ILE A O 1
ATOM 2514 N N . THR A 1 369 ? 5.305 38.141 -16.972 1.00 35.10 402 THR A N 1
ATOM 2515 C CA . THR A 1 369 ? 4.043 38.712 -17.478 1.00 35.66 402 THR A CA 1
ATOM 2516 C C . THR A 1 369 ? 3.343 39.512 -16.351 1.00 37.65 402 T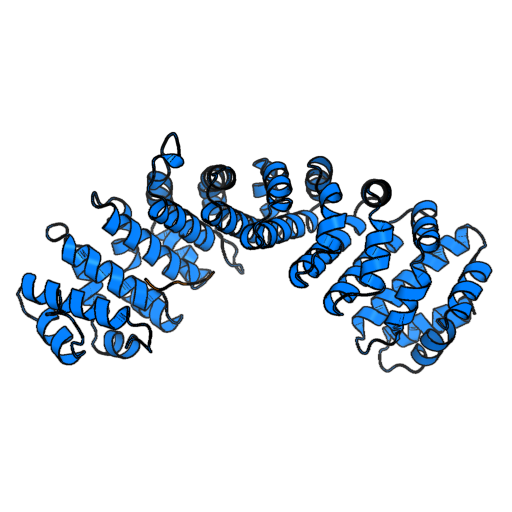HR A C 1
ATOM 2517 O O . THR A 1 369 ? 2.855 40.608 -16.624 1.00 37.38 402 THR A O 1
ATOM 2521 N N . ASN A 1 370 ? 3.401 39.030 -15.089 1.00 32.93 403 ASN A N 1
ATOM 2522 C CA . ASN A 1 370 ? 2.814 39.724 -13.940 1.00 32.85 403 ASN A CA 1
ATOM 2523 C C . ASN A 1 370 ? 3.577 41.010 -13.630 1.00 37.46 403 ASN A C 1
ATOM 2524 O O . ASN A 1 370 ? 2.964 42.051 -13.361 1.00 37.16 403 ASN A O 1
ATOM 2529 N N . TYR A 1 371 ? 4.918 40.937 -13.682 1.00 33.68 404 TYR A N 1
ATOM 2530 C CA . TYR A 1 371 ? 5.807 42.073 -13.452 1.00 32.65 404 TYR A CA 1
ATOM 2531 C C . TYR A 1 371 ? 5.546 43.157 -14.515 1.00 35.68 404 TYR A C 1
ATOM 2532 O O . TYR A 1 371 ? 5.437 44.329 -14.165 1.00 33.79 404 TYR A O 1
ATOM 2541 N N . THR A 1 372 ? 5.440 42.758 -15.801 1.00 34.12 405 THR A N 1
ATOM 2542 C CA . THR A 1 372 ? 5.229 43.702 -16.908 1.00 34.99 405 THR A CA 1
ATOM 2543 C C . THR A 1 372 ? 3.817 44.301 -16.891 1.00 41.85 405 THR A C 1
ATOM 2544 O O . THR A 1 372 ? 3.644 45.442 -17.329 1.00 41.37 405 THR A O 1
ATOM 2548 N N . SER A 1 373 ? 2.824 43.551 -16.367 1.00 40.11 406 SER A N 1
ATOM 2549 C CA . SER A 1 373 ? 1.429 43.998 -16.281 1.00 40.46 406 SER A CA 1
ATOM 2550 C C . SER A 1 373 ? 1.234 45.103 -15.231 1.00 43.65 406 SER A C 1
ATOM 2551 O O . SER A 1 373 ? 0.519 46.074 -15.495 1.00 44.31 406 SER A O 1
ATOM 2554 N N . GLY A 1 374 ? 1.865 44.961 -14.070 1.00 38.23 407 GLY A N 1
ATOM 2555 C CA . GLY A 1 374 ? 1.695 45.926 -12.993 1.00 37.49 407 GLY A CA 1
ATOM 2556 C C . GLY A 1 374 ? 2.830 46.880 -12.699 1.00 40.17 407 GLY A C 1
ATOM 2557 O O . GLY A 1 374 ? 2.674 47.766 -11.856 1.00 39.70 407 GLY A O 1
ATOM 2558 N N . GLY A 1 375 ? 3.966 46.709 -13.359 1.00 36.24 408 GLY A N 1
ATOM 2559 C CA . GLY A 1 375 ? 5.124 47.554 -13.086 1.00 35.95 408 GLY A CA 1
ATOM 2560 C C . GLY A 1 375 ? 5.119 48.927 -13.726 1.00 39.19 408 GLY A C 1
ATOM 2561 O O . GLY A 1 375 ? 4.368 49.176 -14.670 1.00 38.26 408 GLY A O 1
ATOM 2562 N N . THR A 1 376 ? 5.973 49.826 -13.210 1.00 36.00 409 THR A N 1
ATOM 2563 C CA . THR A 1 376 ? 6.196 51.163 -13.783 1.00 36.15 409 THR A CA 1
ATOM 2564 C C . THR A 1 376 ? 7.016 50.997 -15.072 1.00 40.54 409 THR A C 1
ATOM 2565 O O . THR A 1 376 ? 7.579 49.920 -15.301 1.00 39.66 409 THR A O 1
ATOM 2569 N N . VAL A 1 377 ? 7.119 52.060 -15.894 1.00 37.21 410 VAL A N 1
ATOM 2570 C CA . VAL A 1 377 ? 7.927 52.039 -17.121 1.00 36.23 410 VAL A CA 1
ATOM 2571 C C . VAL A 1 377 ? 9.407 51.794 -16.731 1.00 35.59 410 VAL A C 1
ATOM 2572 O O . VAL A 1 377 ? 10.059 50.960 -17.341 1.00 34.25 410 VAL A O 1
ATOM 2576 N N . GLU A 1 378 ? 9.898 52.486 -15.694 1.00 31.73 411 GLU A N 1
ATOM 2577 C CA . GLU A 1 378 ? 11.268 52.366 -15.182 1.00 32.73 411 GLU A CA 1
ATOM 2578 C C . GLU A 1 378 ? 11.588 50.900 -14.754 1.00 37.31 411 GLU A C 1
ATOM 2579 O O . GLU A 1 378 ? 12.668 50.393 -15.069 1.00 37.38 411 GLU A O 1
ATOM 2585 N N . GLN A 1 379 ? 10.625 50.217 -14.097 1.00 33.29 412 GLN A N 1
ATOM 2586 C CA . GLN A 1 379 ? 10.753 48.816 -13.669 1.00 32.15 412 GLN A CA 1
ATOM 2587 C C . GLN A 1 379 ? 10.771 47.880 -14.883 1.00 36.83 412 GLN A C 1
ATOM 2588 O O . GLN A 1 379 ? 11.594 46.957 -14.915 1.00 35.98 412 GLN A O 1
ATOM 2594 N N . ILE A 1 380 ? 9.909 48.135 -15.897 1.00 33.85 413 ILE A N 1
ATOM 2595 C CA . ILE A 1 380 ? 9.871 47.317 -17.122 1.00 34.65 413 ILE A CA 1
ATOM 2596 C C . ILE A 1 380 ? 11.177 47.527 -17.934 1.00 39.30 413 ILE A C 1
ATOM 2597 O O . ILE A 1 380 ? 11.712 46.561 -18.475 1.00 39.35 413 ILE A O 1
ATOM 2602 N N . VAL A 1 381 ? 11.696 48.770 -17.981 1.00 35.89 414 VAL A N 1
ATOM 2603 C CA . VAL A 1 381 ? 12.949 49.137 -18.667 1.00 35.82 414 VAL A CA 1
ATOM 2604 C C . VAL A 1 381 ? 14.123 48.339 -18.047 1.00 38.33 414 VAL A C 1
ATOM 2605 O O . VAL A 1 381 ? 14.924 47.745 -18.782 1.00 38.23 414 VAL A O 1
ATOM 2609 N N . TYR A 1 382 ? 14.171 48.298 -16.698 1.00 32.90 415 TYR A N 1
ATOM 2610 C CA . TYR A 1 382 ? 15.162 47.586 -15.891 1.00 31.93 415 TYR A CA 1
ATOM 2611 C C . TYR A 1 382 ? 15.220 46.094 -16.249 1.00 35.34 415 TYR A C 1
ATOM 2612 O O . TYR A 1 382 ? 16.309 45.515 -16.328 1.00 34.48 415 TYR A O 1
ATOM 2621 N N . LEU A 1 383 ? 14.042 45.495 -16.473 1.00 32.68 416 LEU A N 1
ATOM 2622 C CA . LEU A 1 383 ? 13.850 44.096 -16.841 1.00 33.26 416 LEU A CA 1
ATOM 2623 C C . LEU A 1 383 ? 14.565 43.785 -18.158 1.00 35.91 416 LEU A C 1
ATOM 2624 O O . LEU A 1 383 ? 15.263 42.773 -18.247 1.00 34.68 416 LEU A O 1
ATOM 2629 N N . VAL A 1 384 ? 14.430 44.683 -19.156 1.00 32.22 417 VAL A N 1
ATOM 2630 C CA . VAL A 1 384 ? 15.087 44.560 -20.465 1.00 31.67 417 VAL A CA 1
ATOM 2631 C C . VAL A 1 384 ? 16.610 44.729 -20.287 1.00 33.80 417 VAL A C 1
ATOM 2632 O O . VAL A 1 384 ? 17.369 43.957 -20.865 1.00 33.03 417 VAL A O 1
ATOM 2636 N N . HIS A 1 385 ? 17.048 45.702 -19.469 1.00 31.94 418 HIS A N 1
ATOM 2637 C CA . HIS A 1 385 ? 18.472 45.920 -19.209 1.00 33.83 418 HIS A CA 1
ATOM 2638 C C . HIS A 1 385 ? 19.116 44.711 -18.497 1.00 36.29 418 HIS A C 1
ATOM 2639 O O . HIS A 1 385 ? 20.323 44.520 -18.612 1.00 36.12 418 HIS A O 1
ATOM 2646 N N . CYS A 1 386 ? 18.307 43.870 -17.824 1.00 31.58 419 CYS A N 1
ATOM 2647 C CA . CYS A 1 386 ? 18.803 42.672 -17.155 1.00 30.79 419 CYS A CA 1
ATOM 2648 C C . CYS A 1 386 ? 18.924 41.495 -18.101 1.00 30.80 419 CYS A C 1
ATOM 2649 O O . CYS A 1 386 ? 19.473 40.461 -17.708 1.00 29.50 419 CYS A O 1
ATOM 2652 N N . GLY A 1 387 ? 18.414 41.657 -19.320 1.00 25.73 420 GLY A N 1
ATOM 2653 C CA . GLY A 1 387 ? 18.512 40.655 -20.369 1.00 25.52 420 GLY A CA 1
ATOM 2654 C C . GLY A 1 387 ? 17.341 39.712 -20.506 1.00 30.18 420 GLY A C 1
ATOM 2655 O O . GLY A 1 387 ? 17.536 38.589 -20.962 1.00 29.61 420 GLY A O 1
ATOM 2656 N N . ILE A 1 388 ? 16.114 40.163 -20.183 1.00 28.61 421 ILE A N 1
ATOM 2657 C CA . ILE A 1 388 ? 14.930 39.297 -20.262 1.00 29.06 421 ILE A CA 1
ATOM 2658 C C . ILE A 1 388 ? 14.526 38.895 -21.708 1.00 33.45 421 ILE A C 1
ATOM 2659 O O . ILE A 1 388 ? 13.965 37.817 -21.883 1.00 32.03 421 ILE A O 1
ATOM 2664 N N . ILE A 1 389 ? 14.799 39.748 -22.713 1.00 31.75 422 ILE A N 1
ATOM 2665 C CA . ILE A 1 389 ? 14.340 39.555 -24.093 1.00 32.27 422 ILE A CA 1
ATOM 2666 C C . ILE A 1 389 ? 14.818 38.236 -24.708 1.00 37.39 422 ILE A C 1
ATOM 2667 O O . ILE A 1 389 ? 13.963 37.457 -25.137 1.00 38.01 422 ILE A O 1
ATOM 2672 N N . GLU A 1 390 ? 16.139 37.981 -24.761 1.00 34.16 423 GLU A N 1
ATOM 2673 C CA . GLU A 1 390 ? 16.648 36.757 -25.380 1.00 34.31 423 GLU A CA 1
ATOM 2674 C C . GLU A 1 390 ? 16.047 35.479 -24.736 1.00 36.71 423 GLU A C 1
ATOM 2675 O O . GLU A 1 390 ? 15.476 34.714 -25.508 1.00 36.64 423 GLU A O 1
ATOM 2681 N N . PRO A 1 391 ? 16.090 35.214 -23.393 1.00 32.76 424 PRO A N 1
ATOM 2682 C CA . PRO A 1 391 ? 15.485 33.966 -22.887 1.00 32.49 424 PRO A CA 1
ATOM 2683 C C . PRO A 1 391 ? 13.963 33.888 -23.104 1.00 37.72 424 PRO A C 1
ATOM 2684 O O . PRO A 1 391 ? 13.448 32.789 -23.299 1.00 37.80 424 PRO A O 1
ATOM 2688 N N . LEU A 1 392 ? 13.257 35.037 -23.085 1.00 35.89 425 LEU A N 1
ATOM 2689 C CA . LEU A 1 392 ? 11.802 35.139 -23.313 1.00 37.28 425 LEU A CA 1
ATOM 2690 C C . LEU A 1 392 ? 11.471 34.692 -24.740 1.00 44.08 425 LEU A C 1
ATOM 2691 O O . LEU A 1 392 ? 10.535 33.920 -24.932 1.00 43.86 425 LEU A O 1
ATOM 2696 N N . MET A 1 393 ? 12.298 35.118 -25.722 1.00 43.09 426 MET A N 1
ATOM 2697 C CA . MET A 1 393 ? 12.165 34.760 -27.135 1.00 43.67 426 MET A CA 1
ATOM 2698 C C . MET A 1 393 ? 12.470 33.292 -27.380 1.00 47.99 426 MET A C 1
ATOM 2699 O O . MET A 1 393 ? 11.751 32.664 -28.154 1.00 48.27 426 MET A O 1
ATOM 2704 N N . ASN A 1 394 ? 13.518 32.737 -26.728 1.00 44.02 427 ASN A N 1
ATOM 2705 C CA . ASN A 1 394 ? 13.913 31.333 -26.893 1.00 43.69 427 ASN A CA 1
ATOM 2706 C C . ASN A 1 394 ? 12.810 30.372 -26.440 1.00 47.46 427 ASN A C 1
ATOM 2707 O O . ASN A 1 394 ? 12.708 29.263 -26.972 1.00 45.81 427 ASN A O 1
ATOM 2712 N N . LEU A 1 395 ? 11.970 30.813 -25.488 1.00 45.90 428 LEU A N 1
ATOM 2713 C CA . LEU A 1 395 ? 10.870 30.011 -24.960 1.00 46.80 428 LEU A CA 1
ATOM 2714 C C . LEU A 1 395 ? 9.619 30.046 -25.864 1.00 53.99 428 LEU A C 1
ATOM 2715 O O . LEU A 1 395 ? 8.638 29.377 -25.551 1.00 53.44 428 LEU A O 1
ATOM 2720 N N . LEU A 1 396 ? 9.664 30.773 -27.000 1.00 53.51 429 LEU A N 1
ATOM 2721 C CA . LEU A 1 396 ? 8.544 30.792 -27.941 1.00 54.72 429 LEU A CA 1
ATOM 2722 C C . LEU A 1 396 ? 8.555 29.520 -28.801 1.00 61.40 429 LEU A C 1
ATOM 2723 O O . LEU A 1 396 ? 7.542 29.193 -29.416 1.00 61.68 429 LEU A O 1
ATOM 2728 N N . SER A 1 397 ? 9.685 28.783 -28.797 1.00 59.77 430 SER A N 1
ATOM 2729 C CA . SER A 1 397 ? 9.877 27.512 -29.506 1.00 60.48 430 SER A CA 1
ATOM 2730 C C . SER A 1 397 ? 9.193 26.344 -28.779 1.00 65.82 430 SER A C 1
ATOM 2731 O O . SER A 1 397 ? 9.130 25.239 -29.324 1.00 65.30 430 SER A O 1
ATOM 2734 N N . ALA A 1 398 ? 8.707 26.587 -27.543 1.00 63.51 431 ALA A N 1
ATOM 2735 C CA . ALA A 1 398 ? 8.058 25.591 -26.693 1.00 64.03 431 ALA A CA 1
ATOM 2736 C C . ALA A 1 398 ? 6.730 25.127 -27.273 1.00 69.24 431 ALA A C 1
ATOM 2737 O O . ALA A 1 398 ? 5.960 25.939 -27.792 1.00 68.78 431 ALA A O 1
ATOM 2739 N N . LYS A 1 399 ? 6.463 23.811 -27.168 1.00 66.60 432 LYS A N 1
ATOM 2740 C CA . LYS A 1 399 ? 5.231 23.181 -27.650 1.00 66.48 432 LYS A CA 1
ATOM 2741 C C . LYS A 1 399 ? 4.187 23.174 -26.516 1.00 69.91 432 LYS A C 1
ATOM 2742 O O . LYS A 1 399 ? 3.662 22.120 -26.135 1.00 70.69 432 LYS A O 1
ATOM 2748 N N . ASP A 1 400 ? 3.917 24.370 -25.967 1.00 64.27 433 ASP A N 1
ATOM 2749 C CA . ASP A 1 400 ? 2.948 24.624 -24.905 1.00 63.29 433 ASP A CA 1
ATOM 2750 C C . ASP A 1 400 ? 2.239 25.925 -25.257 1.00 66.13 433 ASP A C 1
ATOM 2751 O O . ASP A 1 400 ? 2.881 26.976 -25.337 1.00 65.76 433 ASP A O 1
ATOM 2756 N N . THR A 1 401 ? 0.931 25.837 -25.541 1.00 61.77 434 THR A N 1
ATOM 2757 C CA . THR A 1 401 ? 0.093 26.961 -25.970 1.00 61.10 434 THR A CA 1
ATOM 2758 C C . THR A 1 401 ? -0.010 28.043 -24.883 1.00 63.38 434 THR A C 1
ATOM 2759 O O . THR A 1 401 ? 0.053 29.231 -25.215 1.00 63.36 434 THR A O 1
ATOM 2763 N N . LYS A 1 402 ? -0.154 27.640 -23.604 1.00 58.26 435 LYS A N 1
ATOM 2764 C CA . LYS A 1 402 ? -0.299 28.579 -22.494 1.00 57.19 435 LYS A CA 1
ATOM 2765 C C . LYS A 1 402 ? 0.967 29.430 -22.270 1.00 57.45 435 LYS A C 1
ATOM 2766 O O . LYS A 1 402 ? 0.824 30.634 -22.049 1.00 56.04 435 LYS A O 1
ATOM 2772 N N . ILE A 1 403 ? 2.182 28.837 -22.352 1.00 52.50 436 ILE A N 1
ATOM 2773 C CA . ILE A 1 403 ? 3.414 29.616 -22.156 1.00 51.64 436 ILE A CA 1
ATOM 2774 C C . ILE A 1 403 ? 3.578 30.644 -23.308 1.00 54.28 436 ILE A C 1
ATOM 2775 O O . ILE A 1 403 ? 3.959 31.785 -23.035 1.00 53.37 436 ILE A O 1
ATOM 2780 N N . ILE A 1 404 ? 3.237 30.255 -24.564 1.00 50.48 437 ILE A N 1
ATOM 2781 C CA . ILE A 1 404 ? 3.327 31.132 -25.740 1.00 49.86 437 ILE A CA 1
ATOM 2782 C C . ILE A 1 404 ? 2.459 32.376 -25.498 1.00 51.26 437 ILE A C 1
ATOM 2783 O O . ILE A 1 404 ? 2.954 33.496 -25.645 1.00 50.93 437 ILE A O 1
ATOM 2788 N N . GLN A 1 405 ? 1.201 32.168 -25.063 1.00 46.41 438 GLN A N 1
ATOM 2789 C CA . GLN A 1 405 ? 0.241 33.226 -24.741 1.00 46.06 438 GLN A CA 1
ATOM 2790 C C . GLN A 1 405 ? 0.790 34.169 -23.668 1.00 48.89 438 GLN A C 1
ATOM 2791 O O . GLN A 1 405 ? 0.692 35.388 -23.820 1.00 48.95 438 GLN A O 1
ATOM 2797 N N . VAL A 1 406 ? 1.390 33.597 -22.599 1.00 43.99 439 VAL A N 1
ATOM 2798 C CA . VAL A 1 406 ? 1.978 34.329 -21.474 1.00 42.79 439 VAL A CA 1
ATOM 2799 C C . VAL A 1 406 ? 3.165 35.208 -21.957 1.00 43.13 439 VAL A C 1
ATOM 2800 O O . VAL A 1 406 ? 3.238 36.374 -21.572 1.00 41.18 439 VAL A O 1
ATOM 2804 N N . ILE A 1 407 ? 4.048 34.670 -22.817 1.00 40.40 440 ILE A N 1
ATOM 2805 C CA . ILE A 1 407 ? 5.212 35.406 -23.335 1.00 41.14 440 ILE A CA 1
ATOM 2806 C C . ILE A 1 407 ? 4.744 36.563 -24.251 1.00 47.71 440 ILE A C 1
ATOM 2807 O O . ILE A 1 407 ? 5.217 37.692 -24.085 1.00 47.83 440 ILE A O 1
ATOM 2812 N N . LEU A 1 408 ? 3.796 36.290 -25.177 1.00 45.44 441 LEU A N 1
ATOM 2813 C CA . LEU A 1 408 ? 3.253 37.292 -26.105 1.00 45.59 441 LEU A CA 1
ATOM 2814 C C . LEU A 1 408 ? 2.618 38.464 -25.357 1.00 48.26 441 LEU A C 1
ATOM 2815 O O . LEU A 1 408 ? 2.810 39.607 -25.772 1.00 47.66 441 LEU A O 1
ATOM 2820 N N . ASP A 1 409 ? 1.918 38.191 -24.232 1.00 44.78 442 ASP A N 1
ATOM 2821 C CA . ASP A 1 409 ? 1.323 39.232 -23.394 1.00 44.90 442 ASP A CA 1
ATOM 2822 C C . ASP A 1 409 ? 2.414 40.071 -22.740 1.00 47.88 442 ASP A C 1
ATOM 2823 O O . ASP A 1 409 ? 2.276 41.293 -22.671 1.00 47.46 442 ASP A O 1
ATOM 2828 N N . ALA A 1 410 ? 3.506 39.415 -22.272 1.00 43.43 443 ALA A N 1
ATOM 2829 C CA . ALA A 1 410 ? 4.651 40.091 -21.646 1.00 42.10 443 ALA A CA 1
ATOM 2830 C C . ALA A 1 410 ? 5.326 41.036 -22.651 1.00 43.16 443 ALA A C 1
ATOM 2831 O O . ALA A 1 410 ? 5.598 42.184 -22.304 1.00 40.94 443 ALA A O 1
ATOM 2833 N N . ILE A 1 411 ? 5.522 40.576 -23.908 1.00 41.33 444 ILE A N 1
ATOM 2834 C CA . ILE A 1 411 ? 6.128 41.367 -25.002 1.00 42.45 444 ILE A CA 1
ATOM 2835 C C . ILE A 1 411 ? 5.280 42.627 -25.263 1.00 47.60 444 ILE A C 1
ATOM 2836 O O . ILE A 1 411 ? 5.831 43.734 -25.319 1.00 47.64 444 ILE A O 1
ATOM 2841 N N . SER A 1 412 ? 3.942 42.457 -25.346 1.00 44.66 445 SER A N 1
ATOM 2842 C CA . SER A 1 412 ? 2.978 43.543 -25.536 1.00 44.45 445 SER A CA 1
ATOM 2843 C C . SER A 1 412 ? 3.148 44.591 -24.431 1.00 48.00 445 SER A C 1
ATOM 2844 O O . SER A 1 412 ? 3.286 45.778 -24.734 1.00 47.57 445 SER A O 1
ATOM 2847 N N . ASN A 1 413 ? 3.226 44.140 -23.159 1.00 43.97 446 ASN A N 1
ATOM 2848 C CA . ASN A 1 413 ? 3.423 45.021 -22.005 1.00 43.13 446 ASN A CA 1
ATOM 2849 C C . ASN A 1 413 ? 4.778 45.728 -22.059 1.00 44.81 446 ASN A C 1
ATOM 2850 O O . ASN A 1 413 ? 4.863 46.874 -21.626 1.00 43.48 446 ASN A O 1
ATOM 2855 N N . ILE A 1 414 ? 5.827 45.055 -22.591 1.00 41.50 447 ILE A N 1
ATOM 2856 C CA . ILE A 1 414 ? 7.174 45.636 -22.714 1.00 41.33 447 ILE A CA 1
ATOM 2857 C C . ILE A 1 414 ? 7.129 46.729 -23.812 1.00 46.20 447 ILE A C 1
ATOM 2858 O O . ILE A 1 414 ? 7.666 47.821 -23.605 1.00 45.21 447 ILE A O 1
ATOM 2863 N N . PHE A 1 415 ? 6.465 46.431 -24.952 1.00 44.30 448 PHE A N 1
ATOM 2864 C CA . PHE A 1 415 ? 6.282 47.371 -26.064 1.00 45.14 448 PHE A CA 1
ATOM 2865 C C . PHE A 1 415 ? 5.445 48.563 -25.633 1.00 52.77 448 PHE A C 1
ATOM 2866 O O . PHE A 1 415 ? 5.774 49.689 -26.003 1.00 52.79 448 PHE A O 1
ATOM 2874 N N . GLN A 1 416 ? 4.397 48.321 -24.805 1.00 51.55 449 GLN A N 1
ATOM 2875 C CA . GLN A 1 416 ? 3.522 49.358 -24.242 1.00 52.62 449 GLN A CA 1
ATOM 2876 C C . GLN A 1 416 ? 4.332 50.366 -23.423 1.00 58.39 449 GLN A C 1
ATOM 2877 O O . GLN A 1 416 ? 4.039 51.561 -23.473 1.00 58.99 449 GLN A O 1
ATOM 2883 N N . ALA A 1 417 ? 5.367 49.890 -22.696 1.00 55.33 450 ALA A N 1
ATOM 2884 C CA . ALA A 1 417 ? 6.263 50.741 -21.912 1.00 55.30 450 ALA A CA 1
ATOM 2885 C C . ALA A 1 417 ? 7.251 51.471 -22.836 1.00 60.88 450 ALA A C 1
ATOM 2886 O O . ALA A 1 417 ? 7.625 52.610 -22.550 1.00 60.29 450 ALA A O 1
ATOM 2888 N N . ALA A 1 418 ? 7.666 50.811 -23.944 1.00 58.43 451 ALA A N 1
ATOM 2889 C CA . ALA A 1 418 ? 8.582 51.371 -24.940 1.00 59.05 451 ALA A CA 1
ATOM 2890 C C . ALA A 1 418 ? 7.885 52.464 -25.774 1.00 64.74 451 ALA A C 1
ATOM 2891 O O . ALA A 1 418 ? 8.548 53.401 -26.222 1.00 64.35 451 ALA A O 1
ATOM 2893 N N . GLU A 1 419 ? 6.547 52.347 -25.955 1.00 62.46 452 GLU A N 1
ATOM 2894 C CA . GLU A 1 419 ? 5.695 53.314 -26.662 1.00 62.69 452 GLU A CA 1
ATOM 2895 C C . GLU A 1 419 ? 5.681 54.652 -25.926 1.00 66.78 452 GLU A C 1
ATOM 2896 O O . GLU A 1 419 ? 5.637 55.703 -26.566 1.00 66.45 452 GLU A O 1
ATOM 2902 N N . LYS A 1 420 ? 5.733 54.599 -24.576 1.00 62.73 453 LYS A N 1
ATOM 2903 C CA . LYS A 1 420 ? 5.721 55.755 -23.679 1.00 62.26 453 LYS A CA 1
ATOM 2904 C C . LYS A 1 420 ? 7.088 56.464 -23.640 1.00 66.17 453 LYS A C 1
ATOM 2905 O O . LYS A 1 420 ? 7.179 57.582 -23.129 1.00 65.81 453 LYS A O 1
ATOM 2911 N N . LEU A 1 421 ? 8.137 55.826 -24.186 1.00 62.89 454 LEU A N 1
ATOM 2912 C CA . LEU A 1 421 ? 9.491 56.389 -24.250 1.00 62.85 454 LEU A CA 1
ATOM 2913 C C . LEU A 1 421 ? 9.938 56.656 -25.696 1.00 67.33 454 LEU A C 1
ATOM 2914 O O . LEU A 1 421 ? 10.955 57.323 -25.907 1.00 66.78 454 LEU A O 1
ATOM 2919 N N . GLY A 1 422 ? 9.192 56.110 -26.660 1.00 64.35 455 GLY A N 1
ATOM 2920 C CA . GLY A 1 422 ? 9.496 56.205 -28.084 1.00 64.30 455 GLY A CA 1
ATOM 2921 C C . GLY A 1 422 ? 10.729 55.396 -28.434 1.00 68.20 455 GLY A C 1
ATOM 2922 O O . GLY A 1 422 ? 11.603 55.875 -29.161 1.00 68.05 455 GLY A O 1
ATOM 2923 N N . GLU A 1 423 ? 10.815 54.167 -27.879 1.00 63.98 456 GLU A N 1
ATOM 2924 C CA . GLU A 1 423 ? 11.944 53.248 -28.052 1.00 63.28 456 GLU A CA 1
ATOM 2925 C C . GLU A 1 423 ? 11.476 51.896 -28.622 1.00 66.30 456 GLU A C 1
ATOM 2926 O O . GLU A 1 423 ? 12.184 50.891 -28.487 1.00 65.69 456 GLU A O 1
ATOM 2932 N N . THR A 1 424 ? 10.302 51.881 -29.291 1.00 62.37 457 THR A N 1
ATOM 2933 C CA . THR A 1 424 ? 9.712 50.680 -29.901 1.00 62.16 457 THR A CA 1
ATOM 2934 C C . THR A 1 424 ? 10.633 50.068 -30.958 1.00 65.92 457 THR A C 1
ATOM 2935 O O . THR A 1 424 ? 10.726 48.845 -31.028 1.00 65.43 457 THR A O 1
ATOM 2939 N N . GLU A 1 425 ? 11.324 50.914 -31.760 1.00 62.28 458 GLU A N 1
ATOM 2940 C CA . GLU A 1 425 ? 12.266 50.472 -32.790 1.00 61.61 458 GLU A CA 1
ATOM 2941 C C . GLU A 1 425 ? 13.483 49.805 -32.136 1.00 63.42 458 GLU A C 1
ATOM 2942 O O . GLU A 1 425 ? 13.902 48.738 -32.591 1.00 62.82 458 GLU A O 1
ATOM 2948 N N . LYS A 1 426 ? 14.020 50.414 -31.050 1.00 58.77 459 LYS A N 1
ATOM 2949 C CA . LYS A 1 426 ? 15.161 49.886 -30.289 1.00 58.23 459 LYS A CA 1
ATOM 2950 C C . LYS A 1 426 ? 14.855 48.484 -29.747 1.00 60.76 459 LYS A C 1
ATOM 2951 O O . LYS A 1 426 ? 15.726 47.612 -29.796 1.00 60.46 459 LYS A O 1
ATOM 2957 N N . LEU A 1 427 ? 13.604 48.262 -29.286 1.00 55.88 460 LEU A N 1
ATOM 2958 C CA . LEU A 1 427 ? 13.139 46.969 -28.791 1.00 54.90 460 LEU A CA 1
ATOM 2959 C C . LEU A 1 427 ? 12.916 46.013 -29.956 1.00 57.15 460 LEU A C 1
ATOM 2960 O O . LEU A 1 427 ? 13.311 44.850 -29.860 1.00 56.77 460 LEU A O 1
ATOM 2965 N N . SER A 1 428 ? 12.303 46.503 -31.062 1.00 53.22 461 SER A N 1
ATOM 2966 C CA . SER A 1 428 ? 12.043 45.719 -32.277 1.00 52.81 461 SER A CA 1
ATOM 2967 C C . SER A 1 428 ? 13.333 45.135 -32.843 1.00 56.27 461 SER A C 1
ATOM 2968 O O . SER A 1 428 ? 13.340 43.971 -33.242 1.00 56.17 461 SER A O 1
ATOM 2971 N N . ILE A 1 429 ? 14.427 45.930 -32.832 1.00 52.36 462 ILE A N 1
ATOM 2972 C CA . ILE A 1 429 ? 15.753 45.525 -33.304 1.00 52.44 462 ILE A CA 1
ATOM 2973 C C . ILE A 1 429 ? 16.310 44.440 -32.363 1.00 57.35 462 ILE A C 1
ATOM 2974 O O . ILE A 1 429 ? 16.783 43.415 -32.849 1.00 56.88 462 ILE A O 1
ATOM 2979 N N . MET A 1 430 ? 16.208 44.647 -31.031 1.00 54.28 463 MET A N 1
ATOM 2980 C CA . MET A 1 430 ? 16.673 43.696 -30.015 1.00 54.32 463 MET A CA 1
ATOM 2981 C C . MET A 1 430 ? 15.999 42.327 -30.182 1.00 57.84 463 MET A C 1
ATOM 2982 O O . MET A 1 430 ? 16.681 41.300 -30.130 1.00 57.08 463 MET A O 1
ATOM 2987 N N . ILE A 1 431 ? 14.669 42.326 -30.417 1.00 54.63 464 ILE A N 1
ATOM 2988 C CA . ILE A 1 431 ? 13.867 41.121 -30.642 1.00 54.54 464 ILE A CA 1
ATOM 2989 C C . ILE A 1 431 ? 14.310 40.468 -31.962 1.00 60.14 464 ILE A C 1
ATOM 2990 O O . ILE A 1 431 ? 14.481 39.251 -32.006 1.00 59.71 464 ILE A O 1
ATOM 2995 N N . GLU A 1 432 ? 14.557 41.288 -33.005 1.00 58.12 465 GLU A N 1
ATOM 2996 C CA . GLU A 1 432 ? 15.016 40.846 -34.328 1.00 58.65 465 GLU A CA 1
ATOM 2997 C C . GLU A 1 432 ? 16.428 40.211 -34.259 1.00 61.54 465 GLU A C 1
ATOM 2998 O O . GLU A 1 432 ? 16.638 39.153 -34.851 1.00 60.98 465 GLU A O 1
ATOM 3004 N N . GLU A 1 433 ? 17.367 40.851 -33.527 1.00 58.17 466 GLU A N 1
ATOM 3005 C CA . GLU A 1 433 ? 18.768 40.429 -33.366 1.00 58.42 466 GLU A CA 1
ATOM 3006 C C . GLU A 1 433 ? 18.930 39.022 -32.759 1.00 61.72 466 GLU A C 1
ATOM 3007 O O . GLU A 1 433 ? 19.832 38.296 -33.175 1.00 61.17 466 GLU A O 1
ATOM 3013 N N . CYS A 1 434 ? 18.091 38.651 -31.766 1.00 58.16 467 CYS A N 1
ATOM 3014 C CA . CYS A 1 434 ? 18.188 37.349 -31.090 1.00 57.93 467 CYS A CA 1
ATOM 3015 C C . CYS A 1 434 ? 17.328 36.257 -31.777 1.00 62.82 467 CYS A C 1
ATOM 3016 O O . CYS A 1 434 ? 17.234 35.141 -31.257 1.00 62.20 467 CYS A O 1
ATOM 3019 N N . GLY A 1 435 ? 16.740 36.585 -32.932 1.00 59.93 468 GLY A N 1
ATOM 3020 C CA . GLY A 1 435 ? 15.903 35.670 -33.705 1.00 59.58 468 GLY A CA 1
ATOM 3021 C C . GLY A 1 435 ? 14.477 35.550 -33.203 1.00 63.05 468 GLY A C 1
ATOM 3022 O O . GLY A 1 435 ? 13.792 34.571 -33.513 1.00 62.46 468 GLY A O 1
ATOM 3023 N N . GLY A 1 436 ? 14.036 36.549 -32.440 1.00 59.88 469 GLY A N 1
ATOM 3024 C CA . GLY A 1 436 ? 12.696 36.610 -31.868 1.00 60.12 469 GLY A CA 1
ATOM 3025 C C . GLY A 1 436 ? 11.615 36.922 -32.880 1.00 64.93 469 GLY A C 1
ATOM 3026 O O . GLY A 1 436 ? 10.489 36.442 -32.736 1.00 64.56 469 GLY A O 1
ATOM 3027 N N . LEU A 1 437 ? 11.947 37.727 -33.911 1.00 62.37 470 LEU A N 1
ATOM 3028 C CA . LEU A 1 437 ? 11.013 38.097 -34.978 1.00 62.86 470 LEU A CA 1
ATOM 3029 C C . LEU A 1 437 ? 10.626 36.860 -35.807 1.00 68.25 470 LEU A C 1
ATOM 3030 O O . LEU A 1 437 ? 9.450 36.711 -36.136 1.00 67.89 470 LEU A O 1
ATOM 3035 N N . ASP A 1 438 ? 11.592 35.955 -36.080 1.00 66.03 471 ASP A N 1
ATOM 3036 C CA . ASP A 1 438 ? 11.361 34.709 -36.822 1.00 66.61 471 ASP A CA 1
ATOM 3037 C C . ASP A 1 438 ? 10.420 33.761 -36.065 1.00 72.62 471 ASP A C 1
ATOM 3038 O O . ASP A 1 438 ? 9.698 32.982 -36.694 1.00 72.55 471 ASP A O 1
ATOM 3043 N N . LYS A 1 439 ? 10.430 33.828 -34.722 1.00 70.32 472 LYS A N 1
ATOM 3044 C CA . LYS A 1 439 ? 9.585 32.987 -33.877 1.00 70.52 472 LYS A CA 1
ATOM 3045 C C . LYS A 1 439 ? 8.159 33.550 -33.814 1.00 75.76 472 LYS A C 1
ATOM 3046 O O . LYS A 1 439 ? 7.218 32.763 -33.871 1.00 75.53 472 LYS A O 1
ATOM 3052 N N . ILE A 1 440 ? 7.995 34.895 -33.758 1.00 73.30 473 ILE A N 1
ATOM 3053 C CA . ILE A 1 440 ? 6.676 35.556 -33.743 1.00 73.76 473 ILE A CA 1
ATOM 3054 C C . ILE A 1 440 ? 6.017 35.404 -35.142 1.00 80.46 473 ILE A C 1
ATOM 3055 O O . ILE A 1 440 ? 4.792 35.271 -35.219 1.00 79.91 473 ILE A O 1
ATOM 3060 N N . GLU A 1 441 ? 6.839 35.381 -36.228 1.00 79.19 474 GLU A N 1
ATOM 3061 C CA . GLU A 1 441 ? 6.402 35.215 -37.623 1.00 79.89 474 GLU A CA 1
ATOM 3062 C C . GLU A 1 441 ? 5.696 33.874 -37.835 1.00 85.32 474 GLU A C 1
ATOM 3063 O O . GLU A 1 441 ? 4.630 33.845 -38.451 1.00 85.24 474 GLU A O 1
ATOM 3069 N N . ALA A 1 442 ? 6.277 32.778 -37.309 1.00 82.79 475 ALA A N 1
ATOM 3070 C CA . ALA A 1 442 ? 5.720 31.425 -37.399 1.00 83.11 475 ALA A CA 1
ATOM 3071 C C . ALA A 1 442 ? 4.450 31.278 -36.548 1.00 88.24 475 ALA A C 1
ATOM 3072 O O . ALA A 1 442 ? 3.581 30.471 -36.888 1.00 87.91 475 ALA A O 1
ATOM 3074 N N . LEU A 1 443 ? 4.333 32.078 -35.461 1.00 85.49 476 LEU A N 1
ATOM 3075 C CA . LEU A 1 443 ? 3.181 32.071 -34.551 1.00 85.53 476 LEU A CA 1
ATOM 3076 C C . LEU A 1 443 ? 1.939 32.727 -35.186 1.00 90.37 476 LEU A C 1
ATOM 3077 O O . LEU A 1 443 ? 0.853 32.656 -34.606 1.00 89.96 476 LEU A O 1
ATOM 3082 N N . GLN A 1 444 ? 2.096 33.360 -36.369 1.00 87.63 477 GLN A N 1
ATOM 3083 C CA . GLN A 1 444 ? 0.984 33.946 -37.123 1.00 87.66 477 GLN A CA 1
ATOM 3084 C C . GLN A 1 444 ? 0.187 32.822 -37.780 1.00 91.70 477 GLN A C 1
ATOM 3085 O O . GLN A 1 444 ? -1.026 32.927 -37.934 1.00 91.31 477 GLN A O 1
ATOM 3091 N N . ARG A 1 445 ? 0.889 31.738 -38.155 1.00 88.24 478 ARG A N 1
ATOM 3092 C CA . ARG A 1 445 ? 0.328 30.549 -38.798 1.00 88.05 478 ARG A CA 1
ATOM 3093 C C . ARG A 1 445 ? 0.192 29.416 -37.742 1.00 91.26 478 ARG A C 1
ATOM 3094 O O . ARG A 1 445 ? 0.538 28.260 -38.006 1.00 90.61 478 ARG A O 1
ATOM 3102 N N . HIS A 1 446 ? -0.331 29.773 -36.542 1.00 87.30 479 HIS A N 1
ATOM 3103 C CA . HIS A 1 446 ? -0.519 28.872 -35.399 1.00 86.91 479 HIS A CA 1
ATOM 3104 C C . HIS A 1 446 ? -1.999 28.515 -35.196 1.00 90.27 479 HIS A C 1
ATOM 3105 O O . HIS A 1 446 ? -2.883 29.352 -35.405 1.00 89.48 479 HIS A O 1
ATOM 3112 N N . GLU A 1 447 ? -2.238 27.264 -34.758 1.00 86.82 480 GLU A N 1
ATOM 3113 C CA . GLU A 1 447 ? -3.527 26.618 -34.493 1.00 86.73 480 GLU A CA 1
ATOM 3114 C C . GLU A 1 447 ? -4.438 27.440 -33.550 1.00 90.72 480 GLU A C 1
ATOM 3115 O O . GLU A 1 447 ? -5.620 27.611 -33.858 1.00 90.38 480 GLU A O 1
ATOM 3121 N N . ASN A 1 448 ? -3.900 27.925 -32.416 1.00 87.09 481 ASN A N 1
ATOM 3122 C CA . ASN A 1 448 ? -4.656 28.679 -31.413 1.00 86.71 481 ASN A CA 1
ATOM 3123 C C . ASN A 1 448 ? -5.026 30.091 -31.888 1.00 90.40 481 ASN A C 1
ATOM 3124 O O . ASN A 1 448 ? -4.213 30.779 -32.509 1.00 89.84 481 ASN A O 1
ATOM 3129 N N . GLU A 1 449 ? -6.265 30.508 -31.557 1.00 86.88 482 GLU A N 1
ATOM 3130 C CA . GLU A 1 449 ? -6.878 31.797 -31.889 1.00 86.75 482 GLU A CA 1
ATOM 3131 C C . GLU A 1 449 ? -6.146 32.972 -31.207 1.00 89.57 482 GLU A C 1
ATOM 3132 O O . GLU A 1 449 ? -5.830 33.952 -31.887 1.00 88.95 482 GLU A O 1
ATOM 3138 N N . SER A 1 450 ? -5.902 32.877 -29.874 1.00 85.43 483 SER A N 1
ATOM 3139 C CA . SER A 1 450 ? -5.234 33.912 -29.070 1.00 84.76 483 SER A CA 1
ATOM 3140 C C . SER A 1 450 ? -3.796 34.149 -29.523 1.00 87.09 483 SER A C 1
ATOM 3141 O O . SER A 1 450 ? -3.360 35.298 -29.549 1.00 86.33 483 SER A O 1
ATOM 3144 N N . VAL A 1 451 ? -3.075 33.070 -29.892 1.00 83.07 484 VAL A N 1
ATOM 3145 C CA . VAL A 1 451 ? -1.684 33.114 -30.362 1.00 82.71 484 VAL A CA 1
ATOM 3146 C C . VAL A 1 451 ? -1.628 33.848 -31.713 1.00 86.47 484 VAL A C 1
ATOM 3147 O O . VAL A 1 451 ? -0.810 34.757 -31.869 1.00 85.82 484 VAL A O 1
ATOM 3151 N N . TYR A 1 452 ? -2.518 33.468 -32.663 1.00 83.34 485 TYR A N 1
ATOM 3152 C CA . TYR A 1 452 ? -2.641 34.044 -34.009 1.00 83.11 485 TYR A CA 1
ATOM 3153 C C . TYR A 1 452 ? -2.885 35.557 -33.951 1.00 83.93 485 TYR A C 1
ATOM 3154 O O . TYR A 1 452 ? -2.165 36.307 -34.604 1.00 83.35 485 TYR A O 1
ATOM 3163 N N . LYS A 1 453 ? -3.892 35.990 -33.173 1.00 78.61 486 LYS A N 1
ATOM 3164 C CA . LYS A 1 453 ? -4.297 37.390 -33.035 1.00 77.74 486 LYS A CA 1
ATOM 3165 C C . LYS A 1 453 ? -3.219 38.255 -32.369 1.00 79.68 486 LYS A C 1
ATOM 3166 O O . LYS A 1 453 ? -2.982 39.365 -32.841 1.00 79.40 486 LYS A O 1
ATOM 3172 N N . ALA A 1 454 ? -2.567 37.753 -31.295 1.00 74.51 487 ALA A N 1
ATOM 3173 C CA . ALA A 1 454 ? -1.522 38.480 -30.563 1.00 73.26 487 ALA A CA 1
ATOM 3174 C C . ALA A 1 454 ? -0.241 38.643 -31.388 1.00 74.36 487 ALA A C 1
ATOM 3175 O O . ALA A 1 454 ? 0.319 39.737 -31.398 1.00 72.95 487 ALA A O 1
ATOM 3177 N N . SER A 1 455 ? 0.212 37.574 -32.083 1.00 70.52 488 SER A N 1
ATOM 3178 C CA . SER A 1 455 ? 1.428 37.604 -32.906 1.00 70.60 488 SER A CA 1
ATOM 3179 C C . SER A 1 455 ? 1.251 38.500 -34.145 1.00 74.98 488 SER A C 1
ATOM 3180 O O . SER A 1 455 ? 2.120 39.339 -34.404 1.00 74.29 488 SER A O 1
ATOM 3183 N N . LEU A 1 456 ? 0.111 38.354 -34.873 1.00 71.95 489 LEU A N 1
ATOM 3184 C CA . LEU A 1 456 ? -0.232 39.165 -36.049 1.00 71.69 489 LEU A CA 1
ATOM 3185 C C . LEU A 1 456 ? -0.297 40.646 -35.659 1.00 74.29 489 LEU A C 1
ATOM 3186 O O . LEU A 1 456 ? 0.246 41.475 -36.387 1.00 73.63 489 LEU A O 1
ATOM 3191 N N . ASN A 1 457 ? -0.896 40.958 -34.483 1.00 70.42 490 ASN A N 1
ATOM 3192 C CA . ASN A 1 457 ? -1.009 42.314 -33.937 1.00 70.16 490 ASN A CA 1
ATOM 3193 C C . ASN A 1 457 ? 0.370 42.929 -33.672 1.00 74.17 490 ASN A C 1
ATOM 3194 O O . ASN A 1 457 ? 0.578 44.085 -34.036 1.00 73.78 490 ASN A O 1
ATOM 3199 N N . LEU A 1 458 ? 1.299 42.166 -33.038 1.00 70.45 491 LEU A N 1
ATOM 3200 C CA . LEU A 1 458 ? 2.655 42.623 -32.699 1.00 69.82 491 LEU A CA 1
ATOM 3201 C C . LEU A 1 458 ? 3.472 42.970 -33.943 1.00 73.52 491 LEU A C 1
ATOM 3202 O O . LEU A 1 458 ? 4.186 43.978 -33.936 1.00 73.11 491 LEU A O 1
ATOM 3207 N N . ILE A 1 459 ? 3.366 42.136 -35.003 1.00 69.79 492 ILE A N 1
ATOM 3208 C CA . ILE A 1 459 ? 4.089 42.324 -36.262 1.00 69.57 492 ILE A CA 1
ATOM 3209 C C . ILE A 1 459 ? 3.541 43.556 -37.014 1.00 73.33 492 ILE A C 1
ATOM 3210 O O . ILE A 1 459 ? 4.334 44.414 -37.398 1.00 72.90 492 ILE A O 1
ATOM 3215 N N . GLU A 1 460 ? 2.207 43.678 -37.166 1.00 69.62 493 GLU A N 1
ATOM 3216 C CA . GLU A 1 460 ? 1.605 44.823 -37.861 1.00 69.32 493 GLU A CA 1
ATOM 3217 C C . GLU A 1 460 ? 1.719 46.139 -37.045 1.00 72.54 493 GLU A C 1
ATOM 3218 O O . GLU A 1 460 ? 1.583 47.218 -37.626 1.00 72.90 493 GLU A O 1
ATOM 3224 N N . LYS A 1 461 ? 1.985 46.056 -35.728 1.00 67.58 494 LYS A N 1
ATOM 3225 C CA . LYS A 1 461 ? 2.101 47.245 -34.881 1.00 66.73 494 LYS A CA 1
ATOM 3226 C C . LYS A 1 461 ? 3.557 47.684 -34.665 1.00 69.15 494 LYS A C 1
ATOM 3227 O O . LYS A 1 461 ? 3.787 48.881 -34.482 1.00 68.72 494 LYS A O 1
ATOM 3233 N N . TYR A 1 462 ? 4.529 46.740 -34.658 1.00 64.78 495 TYR A N 1
ATOM 3234 C CA . TYR A 1 462 ? 5.923 47.091 -34.356 1.00 64.10 495 TYR A CA 1
ATOM 3235 C C . TYR A 1 462 ? 6.978 46.565 -35.351 1.00 69.06 495 TYR A C 1
ATOM 3236 O O . TYR A 1 462 ? 8.146 46.958 -35.232 1.00 68.74 495 TYR A O 1
ATOM 3245 N N . PHE A 1 463 ? 6.602 45.698 -36.309 1.00 66.08 496 PHE A N 1
ATOM 3246 C CA . PHE A 1 463 ? 7.581 45.156 -37.258 1.00 70.53 496 PHE A CA 1
ATOM 3247 C C . PHE A 1 463 ? 7.219 45.441 -38.735 1.00 85.25 496 PHE A C 1
ATOM 3248 O O . PHE A 1 463 ? 6.107 45.943 -39.014 1.00 87.91 496 PHE A O 1
ATOM 3256 N N . SER A 1 464 ? 8.090 45.228 -39.607 1.00 103.56 497 SER A N 1
ATOM 3257 N N . LEU B 2 6 ? 2.097 12.197 5.794 1.00 63.15 6 LEU B N 1
ATOM 3258 C CA . LEU B 2 6 ? 1.930 12.289 4.343 1.00 62.75 6 LEU B CA 1
ATOM 3259 C C . LEU B 2 6 ? 0.816 11.320 3.887 1.00 62.88 6 LEU B C 1
ATOM 3260 O O . LEU B 2 6 ? 0.979 10.536 2.945 1.00 62.93 6 LEU B O 1
ATOM 3265 N N . GLY B 2 7 ? -0.317 11.428 4.575 1.00 55.58 7 GLY B N 1
ATOM 3266 C CA . GLY B 2 7 ? -1.527 10.656 4.336 1.00 52.80 7 GLY B CA 1
ATOM 3267 C C . GLY B 2 7 ? -1.778 9.697 5.475 1.00 50.14 7 GLY B C 1
ATOM 3268 O O . GLY B 2 7 ? -2.368 10.063 6.497 1.00 49.17 7 GLY B O 1
ATOM 3269 N N . LYS B 2 8 ? -1.307 8.464 5.293 1.00 42.07 8 LYS B N 1
ATOM 3270 C CA . LYS B 2 8 ? -1.449 7.349 6.225 1.00 40.35 8 LYS B CA 1
ATOM 3271 C C . LYS B 2 8 ? -0.105 6.659 6.417 1.00 42.99 8 LYS B C 1
ATOM 3272 O O . LYS B 2 8 ? 0.742 6.683 5.516 1.00 42.25 8 LYS B O 1
ATOM 3278 N N . ARG B 2 9 ? 0.101 6.070 7.601 1.00 39.07 9 ARG B N 1
ATOM 3279 C CA . ARG B 2 9 ? 1.338 5.362 7.944 1.00 39.43 9 ARG B CA 1
ATOM 3280 C C . ARG B 2 9 ? 1.030 4.131 8.774 1.00 41.90 9 ARG B C 1
ATOM 3281 O O . ARG B 2 9 ? 0.244 4.195 9.729 1.00 39.79 9 ARG B O 1
ATOM 3289 N N . LYS B 2 10 ? 1.655 3.010 8.414 1.00 39.13 10 LYS B N 1
ATOM 3290 C CA . LYS B 2 10 ? 1.547 1.769 9.178 1.00 38.99 10 LYS B CA 1
ATOM 3291 C C . LYS B 2 10 ? 2.698 1.753 10.212 1.00 41.93 10 LYS B C 1
ATOM 3292 O O . LYS B 2 10 ? 3.716 2.416 9.994 1.00 40.97 10 LYS B O 1
ATOM 3298 N N . TYR B 2 11 ? 2.512 1.043 11.343 1.00 37.73 11 TYR B N 1
ATOM 3299 C CA . TYR B 2 11 ? 3.493 0.903 12.424 1.00 60.51 11 TYR B CA 1
ATOM 3300 C C . TYR B 2 11 ? 4.242 -0.429 12.277 1.00 76.68 11 TYR B C 1
ATOM 3301 O O . TYR B 2 11 ? 3.641 -1.448 11.941 1.00 42.66 11 TYR B O 1
#